Protein 6TEK (pdb70)

GO terms:
  GO:0005515 protein binding (F, IPI)

Structure (mmCIF, N/CA/C/O backbone):
data_6TEK
#
_entry.id   6TEK
#
_cell.length_a   52.070
_cell.length_b   111.700
_cell.length_c   52.200
_cell.angle_alpha   90.000
_cell.angle_beta   119.760
_cell.angle_gamma   90.000
#
_symmetry.space_group_name_H-M   'P 1 21 1'
#
loop_
_entity.id
_entity.type
_entity.pdbx_description
1 polymer 'Drug ABC transporter ATP-binding protein'
2 non-polymer 'FLAVIN-ADENINE DINUCLEOTIDE'
3 water water
#
loop_
_atom_site.group_PDB
_atom_site.id
_atom_site.type_symbol
_atom_site.label_atom_id
_atom_site.label_alt_id
_atom_site.label_comp_id
_atom_site.label_asym_id
_atom_site.label_entity_id
_atom_site.label_seq_id
_atom_site.pdbx_PDB_ins_code
_atom_site.Cartn_x
_atom_site.Cartn_y
_atom_site.Cartn_z
_atom_site.occupancy
_atom_site.B_iso_or_equiv
_atom_site.auth_seq_id
_atom_site.auth_comp_id
_atom_site.auth_asym_id
_atom_site.auth_atom_id
_atom_site.pdbx_PDB_model_num
ATOM 1 N N . ARG A 1 10 ? 3.590 35.979 9.968 1.00 32.18 16 ARG A N 1
ATOM 2 C CA . ARG A 1 10 ? 2.306 35.283 9.949 1.00 33.37 16 ARG A CA 1
ATOM 3 C C . ARG A 1 10 ? 2.482 33.824 9.547 1.00 30.59 16 ARG A C 1
ATOM 4 O O . ARG A 1 10 ? 3.147 33.521 8.558 1.00 33.92 16 ARG A O 1
ATOM 12 N N . ASP A 1 11 ? 1.881 32.919 10.311 1.00 23.50 17 ASP A N 1
ATOM 13 C CA . ASP A 1 11 ? 1.975 31.502 10.004 1.00 20.92 17 ASP A CA 1
ATOM 14 C C . ASP A 1 11 ? 0.770 31.049 9.182 1.00 19.71 17 ASP A C 1
ATOM 15 O O . ASP A 1 11 ? -0.242 31.743 9.072 1.00 21.90 17 ASP A O 1
ATOM 20 N N . HIS A 1 12 ? 0.895 29.863 8.595 1.00 16.36 18 HIS A N 1
ATOM 21 C CA . HIS A 1 12 ? -0.152 29.268 7.781 1.00 16.71 18 HIS A CA 1
ATOM 22 C C . HIS A 1 12 ? -0.357 27.826 8.214 1.00 15.78 18 HIS A C 1
ATOM 23 O O . HIS A 1 12 ? 0.596 27.140 8.590 1.00 16.82 18 HIS A O 1
ATOM 30 N N . GLN A 1 13 ? -1.604 27.373 8.174 1.00 17.83 19 GLN A N 1
ATOM 31 C CA . GLN A 1 13 ? -1.893 25.978 8.464 1.00 19.18 19 GLN A CA 1
ATOM 32 C C . GLN A 1 13 ? -1.562 25.124 7.247 1.00 20.28 19 GLN A C 1
ATOM 33 O O . GLN A 1 13 ? -1.967 25.442 6.124 1.00 24.61 19 GLN A O 1
ATOM 39 N N . ALA A 1 14 ? -0.812 24.050 7.471 1.00 16.70 20 ALA A N 1
ATOM 40 C CA . ALA A 1 14 ? -0.418 23.121 6.423 1.00 14.77 20 ALA A CA 1
ATOM 41 C C . ALA A 1 14 ? -0.945 21.736 6.763 1.00 13.74 20 ALA A C 1
ATOM 42 O O . ALA A 1 14 ? -0.904 21.322 7.924 1.00 16.11 20 ALA A O 1
ATOM 44 N N . THR A 1 15 ? -1.432 21.020 5.753 1.00 15.49 21 THR A N 1
ATOM 45 C CA . THR A 1 15 ? -1.935 19.662 5.923 1.00 12.66 21 THR A CA 1
ATOM 46 C C . THR A 1 15 ? -0.984 18.675 5.258 1.00 14.53 21 THR A C 1
ATOM 47 O O . THR A 1 15 ? -0.575 18.879 4.110 1.00 16.00 21 THR A O 1
ATOM 51 N N . VAL A 1 16 ? -0.646 17.601 5.975 1.00 15.19 22 VAL A N 1
ATOM 52 C CA . VAL A 1 16 ? 0.221 16.565 5.424 1.00 14.13 22 VAL A CA 1
ATOM 53 C C . VAL A 1 16 ? -0.563 15.731 4.421 1.00 15.09 22 VAL A C 1
ATOM 54 O O . VAL A 1 16 ? -1.660 15.244 4.718 1.00 17.24 22 VAL A O 1
ATOM 58 N N . VAL A 1 17 ? 0.000 15.555 3.227 1.00 13.77 23 VAL A N 1
ATOM 59 C CA . VAL A 1 17 ? -0.670 14.808 2.177 1.00 19.37 23 VAL A CA 1
ATOM 60 C C . VAL A 1 17 ? 0.013 13.478 1.868 1.00 20.68 23 VAL A C 1
ATOM 61 O O . VAL A 1 17 ? -0.651 12.558 1.376 1.00 23.76 23 VAL A O 1
ATOM 65 N N . ASP A 1 18 ? 1.308 13.342 2.144 1.00 18.50 24 ASP A N 1
ATOM 66 C CA . ASP A 1 18 ? 2.036 12.143 1.755 1.00 19.41 24 ASP A CA 1
ATOM 67 C C . ASP A 1 18 ? 3.345 12.087 2.527 1.00 14.01 24 ASP A C 1
ATOM 68 O O . ASP A 1 18 ? 3.868 13.117 2.961 1.00 12.72 24 ASP A O 1
ATOM 73 N N . LYS A 1 19 ? 3.865 10.873 2.694 1.00 13.88 25 LYS A N 1
ATOM 74 C CA . LYS A 1 19 ? 5.154 10.655 3.339 1.00 18.45 25 LYS A CA 1
ATOM 75 C C . LYS A 1 19 ? 5.910 9.578 2.579 1.00 17.01 25 LYS A C 1
ATOM 76 O O . LYS A 1 19 ? 5.357 8.511 2.297 1.00 15.89 25 LYS A O 1
ATOM 82 N N . GLU A 1 20 ? 7.173 9.853 2.261 1.00 19.25 26 GLU A N 1
ATOM 83 C CA . GLU A 1 20 ? 7.992 8.945 1.472 1.00 21.68 26 GLU A CA 1
ATOM 84 C C . GLU A 1 20 ? 9.337 8.748 2.154 1.00 18.54 26 GLU A C 1
ATOM 85 O O . GLU A 1 20 ? 9.942 9.707 2.638 1.00 18.39 26 GLU A O 1
ATOM 91 N N . TYR A 1 21 ? 9.793 7.496 2.207 1.00 14.97 27 TYR A N 1
ATOM 92 C CA . TYR A 1 21 ? 11.082 7.164 2.814 1.00 17.05 27 TYR A CA 1
ATOM 93 C C . TYR A 1 21 ? 12.139 7.201 1.719 1.00 15.41 27 TYR A C 1
ATOM 94 O O . TYR A 1 21 ? 12.362 6.226 1.005 1.00 19.45 27 TYR A O 1
ATOM 103 N N . ILE A 1 22 ? 12.796 8.355 1.587 1.00 16.84 28 ILE A N 1
ATOM 104 C CA . ILE A 1 22 ? 13.825 8.520 0.564 1.00 17.55 28 ILE A CA 1
ATOM 105 C C . ILE A 1 22 ? 15.029 7.635 0.866 1.00 18.82 28 ILE A C 1
ATOM 106 O O . ILE A 1 22 ? 15.612 7.022 -0.037 1.00 20.80 28 ILE A O 1
ATOM 111 N N . ALA A 1 23 ? 15.427 7.571 2.133 1.00 19.98 29 ALA A N 1
ATOM 112 C CA . ALA A 1 23 ? 16.454 6.666 2.634 1.00 19.22 29 ALA A CA 1
ATOM 113 C C . ALA A 1 23 ? 15.942 6.086 3.948 1.00 19.97 29 ALA A C 1
ATOM 114 O O . ALA A 1 23 ? 14.958 6.602 4.493 1.00 18.26 29 ALA A O 1
ATOM 116 N N . PRO A 1 24 ? 16.548 5.017 4.479 1.00 22.21 30 PRO A N 1
ATOM 117 C CA . PRO A 1 24 ? 16.008 4.409 5.710 1.00 22.79 30 PRO A CA 1
ATOM 118 C C . PRO A 1 24 ? 15.879 5.364 6.887 1.00 24.66 30 PRO A C 1
ATOM 119 O O . PRO A 1 24 ? 15.006 5.156 7.740 1.00 28.16 30 PRO A O 1
ATOM 123 N N . HIS A 1 25 ? 16.714 6.398 6.973 1.00 21.59 31 HIS A N 1
ATOM 124 C CA . HIS A 1 25 ? 16.595 7.399 8.028 1.00 18.90 31 HIS A CA 1
ATOM 125 C C . HIS A 1 25 ? 16.350 8.791 7.452 1.00 11.48 31 HIS A C 1
ATOM 126 O O . HIS A 1 25 ? 16.803 9.789 8.016 1.00 14.59 31 HIS A O 1
ATOM 133 N N . PHE A 1 26 ? 15.625 8.876 6.337 1.00 9.83 32 PHE A N 1
ATOM 134 C CA . PHE A 1 26 ? 15.474 10.142 5.617 1.00 10.96 32 PHE A CA 1
ATOM 135 C C . PHE A 1 26 ? 14.072 10.182 5.022 1.00 10.61 32 PHE A C 1
ATOM 136 O O . PHE A 1 26 ? 13.784 9.456 4.066 1.00 12.51 32 PHE A O 1
ATOM 144 N N . VAL A 1 27 ? 13.208 11.028 5.577 1.00 9.80 33 VAL A N 1
ATOM 145 C CA . VAL A 1 27 ? 11.781 11.021 5.273 1.00 13.85 33 VAL A CA 1
ATOM 146 C C . VAL A 1 27 ? 11.410 12.316 4.567 1.00 13.97 33 VAL A C 1
ATOM 147 O O . VAL A 1 27 ? 11.710 13.408 5.062 1.00 14.42 33 VAL A O 1
ATOM 151 N N . ARG A 1 28 ? 10.750 12.195 3.417 1.00 14.00 34 ARG A N 1
ATOM 152 C CA . ARG A 1 28 ? 10.178 13.341 2.722 1.00 14.19 34 ARG A CA 1
ATOM 153 C C . ARG A 1 28 ? 8.696 13.434 3.064 1.00 13.95 34 ARG A C 1
ATOM 154 O O . ARG A 1 28 ? 7.918 12.538 2.716 1.00 11.05 34 ARG A O 1
ATOM 162 N N . VAL A 1 29 ? 8.313 14.511 3.739 1.00 11.84 35 VAL A N 1
ATOM 163 C CA . VAL A 1 29 ? 6.927 14.761 4.121 1.00 11.64 35 VAL A CA 1
ATOM 164 C C . VAL A 1 29 ? 6.359 15.796 3.161 1.00 12.38 35 VAL A C 1
ATOM 165 O O . VAL A 1 29 ? 6.913 16.894 3.023 1.00 14.35 35 VAL A O 1
ATOM 169 N N . ARG A 1 30 ? 5.259 15.451 2.498 1.00 10.88 36 ARG A N 1
ATOM 170 C CA . ARG A 1 30 ? 4.614 16.333 1.534 1.00 12.01 36 ARG A CA 1
ATOM 171 C C . ARG A 1 30 ? 3.391 16.978 2.171 1.00 12.92 36 ARG A C 1
ATOM 172 O O . ARG A 1 30 ? 2.580 16.294 2.805 1.00 15.69 36 ARG A O 1
ATOM 180 N N . LEU A 1 31 ? 3.264 18.289 2.000 1.00 13.66 37 LEU A N 1
ATOM 181 C CA . LEU A 1 31 ? 2.183 19.055 2.597 1.00 11.40 37 LEU A CA 1
ATOM 182 C C . LEU A 1 31 ? 1.533 19.932 1.535 1.00 15.85 37 LEU A C 1
ATOM 183 O O . LEU A 1 31 ? 2.014 20.042 0.403 1.00 15.43 37 LEU A O 1
ATOM 188 N N . VAL A 1 32 ? 0.421 20.555 1.914 1.00 17.76 38 VAL A N 1
ATOM 189 C CA . VAL A 1 32 ? -0.264 21.529 1.077 1.00 18.31 38 VAL A CA 1
ATOM 190 C C . VAL A 1 32 ? -0.642 22.725 1.942 1.00 16.66 38 VAL A C 1
ATOM 191 O O . VAL A 1 32 ? -1.053 22.567 3.097 1.00 14.66 38 VAL A O 1
ATOM 195 N N . SER A 1 33 ? -0.471 23.923 1.391 1.00 17.20 39 SER A N 1
ATOM 196 C CA . SER A 1 33 ? -0.812 25.165 2.073 1.00 19.30 39 SER A CA 1
ATOM 197 C C . SER A 1 33 ? -0.953 26.266 1.031 1.00 20.36 39 SER A C 1
ATOM 198 O O . SER A 1 33 ? 0.036 26.922 0.681 1.00 20.66 39 SER A O 1
ATOM 201 N N . PRO A 1 34 ? -2.161 26.485 0.507 1.00 21.26 40 PRO A N 1
ATOM 202 C CA . PRO A 1 34 ? -2.316 27.431 -0.611 1.00 24.95 40 PRO A CA 1
ATOM 203 C C . PRO A 1 34 ? -1.913 28.855 -0.279 1.00 28.23 40 PRO A C 1
ATOM 204 O O . PRO A 1 34 ? -1.455 29.578 -1.172 1.00 35.24 40 PRO A O 1
ATOM 208 N N . THR A 1 35 ? -2.065 29.288 0.972 1.00 24.03 41 THR A N 1
ATOM 209 C CA . THR A 1 35 ? -1.743 30.665 1.325 1.00 26.88 41 THR A CA 1
ATOM 210 C C . THR A 1 35 ? -0.261 30.883 1.608 1.00 25.01 41 THR A C 1
ATOM 211 O O . THR A 1 35 ? 0.165 32.038 1.710 1.00 24.26 41 THR A O 1
ATOM 215 N N . LEU A 1 36 ? 0.531 29.813 1.725 1.00 25.17 42 LEU A N 1
ATOM 216 C CA . LEU A 1 36 ? 1.939 29.972 2.084 1.00 23.97 42 LEU A CA 1
ATOM 217 C C . LEU A 1 36 ? 2.720 30.689 0.989 1.00 26.57 42 LEU A C 1
ATOM 218 O O . LEU A 1 36 ? 3.536 31.571 1.279 1.00 25.28 42 LEU A O 1
ATOM 223 N N . PHE A 1 37 ? 2.487 30.329 -0.274 1.00 29.04 43 PHE A N 1
ATOM 224 C CA . PHE A 1 37 ? 3.220 30.910 -1.393 1.00 37.12 43 PHE A CA 1
ATOM 225 C C . PHE A 1 37 ? 2.564 32.174 -1.937 1.00 39.25 43 PHE A C 1
ATOM 226 O O . PHE A 1 37 ? 2.730 32.496 -3.122 1.00 41.02 43 PHE A O 1
ATOM 234 N N . ASP A 1 38 ? 1.816 32.900 -1.102 1.00 40.63 44 ASP A N 1
ATOM 235 C CA . ASP A 1 38 ? 1.322 34.213 -1.500 1.00 43.21 44 ASP A CA 1
ATOM 236 C C . ASP A 1 38 ? 2.432 35.255 -1.451 1.00 43.54 44 ASP A C 1
ATOM 237 O O . ASP A 1 38 ? 2.504 36.132 -2.320 1.00 46.93 44 ASP A O 1
ATOM 242 N N . GLU A 1 39 ? 3.303 35.173 -0.445 1.00 40.81 45 GLU A N 1
ATOM 243 C CA . GLU A 1 39 ? 4.404 36.113 -0.277 1.00 42.88 45 GLU A CA 1
ATOM 244 C C . GLU A 1 39 ? 5.762 35.424 -0.243 1.00 42.02 45 GLU A C 1
ATOM 245 O O . GLU A 1 39 ? 6.770 36.079 0.046 1.00 43.58 45 GLU A O 1
ATOM 251 N N . VAL A 1 40 ? 5.818 34.126 -0.526 1.00 39.42 46 VAL A N 1
ATOM 252 C CA . VAL A 1 40 ? 7.044 33.343 -0.421 1.00 37.07 46 VAL A CA 1
ATOM 253 C C . VAL A 1 40 ? 7.458 32.904 -1.817 1.00 37.20 46 VAL A C 1
ATOM 254 O O . VAL A 1 40 ? 6.677 32.264 -2.532 1.00 35.73 46 VAL A O 1
ATOM 258 N N . ILE A 1 41 ? 8.687 33.242 -2.200 1.00 37.56 47 ILE A N 1
ATOM 259 C CA . ILE A 1 41 ? 9.299 32.766 -3.434 1.00 36.66 47 ILE A CA 1
ATOM 260 C C . ILE A 1 41 ? 10.396 31.780 -3.058 1.00 31.80 47 ILE A C 1
ATOM 261 O O . ILE A 1 41 ? 11.250 32.084 -2.217 1.00 32.63 47 ILE A O 1
ATOM 266 N N . VAL A 1 42 ? 10.369 30.604 -3.675 1.00 29.08 48 VAL A N 1
ATOM 267 C CA . VAL A 1 42 ? 11.291 29.532 -3.317 1.00 28.76 48 VAL A CA 1
ATOM 268 C C . VAL A 1 42 ? 12.613 29.732 -4.047 1.00 27.38 48 VAL A C 1
ATOM 269 O O . VAL A 1 42 ? 12.646 29.882 -5.274 1.00 30.47 48 VAL A O 1
ATOM 273 N N . GLU A 1 43 ? 13.706 29.736 -3.288 1.00 22.75 49 GLU A N 1
ATOM 274 C CA . GLU A 1 43 ? 15.057 29.811 -3.830 1.00 24.48 49 GLU A CA 1
ATOM 275 C C . GLU A 1 43 ? 15.855 28.617 -3.319 1.00 21.44 49 GLU A C 1
ATOM 276 O O . GLU A 1 43 ? 15.381 27.899 -2.430 1.00 14.99 49 GLU A O 1
ATOM 282 N N . PRO A 1 44 ? 17.049 28.352 -3.851 1.00 21.61 50 PRO A N 1
ATOM 283 C CA . PRO A 1 44 ? 17.909 27.348 -3.218 1.00 20.57 50 PRO A CA 1
ATOM 284 C C . PRO A 1 44 ? 18.170 27.709 -1.762 1.00 17.06 50 PRO A C 1
ATOM 285 O O . PRO A 1 44 ? 18.414 28.870 -1.426 1.00 20.06 50 PRO A O 1
ATOM 289 N N . THR A 1 45 ? 18.093 26.694 -0.899 1.00 13.74 51 THR A N 1
ATOM 290 C CA . THR A 1 45 ? 18.255 26.748 0.555 1.00 12.49 51 THR A CA 1
ATOM 291 C C . THR A 1 45 ? 17.100 27.438 1.280 1.00 13.56 51 THR A C 1
ATOM 292 O O . THR A 1 45 ? 17.191 27.623 2.498 1.00 16.17 51 THR A O 1
ATOM 296 N N . SER A 1 46 ? 16.027 27.825 0.589 1.00 12.80 52 SER A N 1
ATOM 297 C CA . SER A 1 46 ? 14.877 28.403 1.277 1.00 15.13 52 SER A CA 1
ATOM 298 C C . SER A 1 46 ? 14.325 27.417 2.300 1.00 13.27 52 SER A C 1
ATOM 299 O O . SER A 1 46 ? 14.253 26.212 2.048 1.00 11.85 52 SER A O 1
ATOM 302 N N . TRP A 1 47 ? 13.944 27.933 3.467 1.00 15.24 53 TRP A N 1
ATOM 303 C CA . TRP A 1 47 ? 13.509 27.077 4.558 1.00 15.81 53 TRP A CA 1
ATOM 304 C C . TRP A 1 47 ? 12.305 27.697 5.253 1.00 16.01 53 TRP A C 1
ATOM 305 O O . TRP A 1 47 ? 11.974 28.870 5.058 1.00 18.13 53 TRP A O 1
ATOM 316 N N . LEU A 1 48 ? 11.646 26.880 6.072 1.00 13.38 54 LEU A N 1
ATOM 317 C CA . LEU A 1 48 ? 10.426 27.259 6.766 1.00 15.02 54 LEU A CA 1
ATOM 318 C C . LEU A 1 48 ? 10.537 26.901 8.241 1.00 16.23 54 LEU A C 1
ATOM 319 O O . LEU A 1 48 ? 11.288 25.999 8.623 1.00 15.84 54 LEU A O 1
ATOM 324 N N . ARG A 1 49 ? 9.768 27.610 9.063 1.00 15.45 55 ARG A N 1
ATOM 325 C CA . ARG A 1 49 ? 9.660 27.333 10.490 1.00 13.33 55 ARG A CA 1
ATOM 326 C C . ARG A 1 49 ? 8.391 26.526 10.735 1.00 13.95 55 ARG A C 1
ATOM 327 O O . ARG A 1 49 ? 7.298 26.958 10.359 1.00 13.35 55 ARG A O 1
ATOM 335 N N . PHE A 1 50 ? 8.539 25.357 11.353 1.00 13.26 56 PHE A N 1
ATOM 336 C CA . PHE A 1 50 ? 7.425 24.495 11.718 1.00 13.09 56 PHE A CA 1
ATOM 337 C C . PHE A 1 50 ? 7.251 24.491 13.231 1.00 13.88 56 PHE A C 1
ATOM 338 O O . PHE A 1 50 ? 8.229 24.545 13.979 1.00 14.41 56 PHE A O 1
ATOM 346 N N . TRP A 1 51 ? 5.999 24.411 13.679 1.00 13.13 57 TRP A N 1
ATOM 347 C CA . TRP A 1 51 ? 5.675 24.286 15.102 1.00 13.86 57 TRP A CA 1
ATOM 348 C C . TRP A 1 51 ? 5.237 22.845 15.348 1.00 13.13 57 TRP A C 1
ATOM 349 O O . TRP A 1 51 ? 4.055 22.510 15.252 1.00 12.78 57 TRP A O 1
ATOM 360 N N . PHE A 1 52 ? 6.202 21.997 15.688 1.00 13.77 58 PHE A N 1
ATOM 361 C CA . PHE A 1 52 ? 5.946 20.576 15.859 1.00 14.39 58 PHE A CA 1
ATOM 362 C C . PHE A 1 52 ? 5.282 20.295 17.205 1.00 16.10 58 PHE A C 1
ATOM 363 O O . PHE A 1 52 ? 5.544 20.985 18.195 1.00 18.37 58 PHE A O 1
ATOM 371 N N . PRO A 1 53 ? 4.420 19.287 17.262 1.00 15.87 59 PRO A N 1
ATOM 372 C CA . PRO A 1 53 ? 3.716 18.983 18.507 1.00 18.04 59 PRO A CA 1
ATOM 373 C C . PRO A 1 53 ? 4.602 18.209 19.469 1.00 17.97 59 PRO A C 1
ATOM 374 O O . PRO A 1 53 ? 5.598 17.592 19.087 1.00 20.35 59 PRO A O 1
ATOM 378 N N . ASP A 1 54 ? 4.224 18.263 20.736 1.00 15.79 60 ASP A N 1
ATOM 379 C CA . ASP A 1 54 ? 4.908 17.491 21.765 1.00 18.29 60 ASP A CA 1
ATOM 380 C C . ASP A 1 54 ? 4.603 16.012 21.562 1.00 20.65 60 ASP A C 1
ATOM 381 O O . ASP A 1 54 ? 3.428 15.625 21.591 1.00 21.19 60 ASP A O 1
ATOM 386 N N . PRO A 1 55 ? 5.607 15.160 21.335 1.00 21.74 61 PRO A N 1
ATOM 387 C CA . PRO A 1 55 ? 5.321 13.721 21.215 1.00 23.09 61 PRO A CA 1
ATOM 388 C C . PRO A 1 55 ? 4.695 13.134 22.464 1.00 25.48 61 PRO A C 1
ATOM 389 O O . PRO A 1 55 ? 3.961 12.142 22.374 1.00 27.42 61 PRO A O 1
ATOM 393 N N . ASP A 1 56 ? 4.957 13.721 23.631 1.00 24.71 62 ASP A N 1
ATOM 394 C CA . ASP A 1 56 ? 4.386 13.240 24.881 1.00 27.91 62 ASP A CA 1
ATOM 395 C C . ASP A 1 56 ? 2.951 13.702 25.101 1.00 28.82 62 ASP A C 1
ATOM 396 O O . ASP A 1 56 ? 2.353 13.335 26.118 1.00 32.48 62 ASP A O 1
ATOM 401 N N . GLY A 1 57 ? 2.390 14.500 24.195 1.00 25.27 63 GLY A N 1
ATOM 402 C CA . GLY A 1 57 ? 0.966 14.769 24.188 1.00 24.22 63 GLY A CA 1
ATOM 403 C C . GLY A 1 57 ? 0.504 16.055 24.838 1.00 26.75 63 GLY A C 1
ATOM 404 O O . GLY A 1 57 ? -0.706 16.224 25.031 1.00 30.44 63 GLY A O 1
ATOM 405 N N . SER A 1 58 ? 1.411 16.968 25.175 1.00 26.94 64 SER A N 1
ATOM 406 C CA . SER A 1 58 ? 1.023 18.226 25.791 1.00 29.94 64 SER A CA 1
ATOM 407 C C . SER A 1 58 ? 0.728 19.273 24.718 1.00 27.86 64 SER A C 1
ATOM 408 O O . SER A 1 58 ? 0.852 19.026 23.516 1.00 25.06 64 SER A O 1
ATOM 411 N N . ASP A 1 59 ? 0.333 20.467 25.165 1.00 27.40 65 ASP A N 1
ATOM 412 C CA . ASP A 1 59 ? 0.063 21.580 24.266 1.00 25.08 65 ASP A CA 1
ATOM 413 C C . ASP A 1 59 ? 1.315 22.359 23.887 1.00 23.57 65 ASP A C 1
ATOM 414 O O . ASP A 1 59 ? 1.236 23.240 23.023 1.00 20.69 65 ASP A O 1
ATOM 419 N N . THR A 1 60 ? 2.454 22.070 24.511 1.00 22.65 66 THR A N 1
ATOM 420 C CA . THR A 1 60 ? 3.694 22.743 24.153 1.00 20.98 66 THR A CA 1
ATOM 421 C C . THR A 1 60 ? 4.096 22.384 22.729 1.00 19.48 66 THR A C 1
ATOM 422 O O . THR A 1 60 ? 3.999 21.226 22.311 1.00 20.44 66 THR A O 1
ATOM 426 N N . GLU A 1 61 ? 4.538 23.387 21.978 1.00 20.19 67 GLU A N 1
ATOM 427 C CA . GLU A 1 61 ? 5.004 23.199 20.615 1.00 19.45 67 GLU A CA 1
ATOM 428 C C . GLU A 1 61 ? 6.476 23.577 20.523 1.00 18.27 67 GLU A C 1
ATOM 429 O O . GLU A 1 61 ? 6.993 24.347 21.337 1.00 20.42 67 GLU A O 1
ATOM 435 N N . PHE A 1 62 ? 7.148 23.021 19.517 1.00 17.97 68 PHE A N 1
ATOM 436 C CA . PHE A 1 62 ? 8.596 23.141 19.373 1.00 16.19 68 PHE A CA 1
ATOM 437 C C . PHE A 1 62 ? 8.919 23.596 17.956 1.00 14.59 68 PHE A C 1
ATOM 438 O O . PHE A 1 62 ? 8.673 22.864 16.991 1.00 12.92 68 PHE A O 1
ATOM 446 N N . GLN A 1 63 ? 9.477 24.796 17.834 1.00 14.19 69 GLN A N 1
ATOM 447 C CA . GLN A 1 63 ? 9.783 25.370 16.532 1.00 16.22 69 GLN A CA 1
ATOM 448 C C . GLN A 1 63 ? 11.112 24.835 16.005 1.00 12.70 69 GLN A C 1
ATOM 449 O O . GLN A 1 63 ? 12.135 24.900 16.696 1.00 15.39 69 GLN A O 1
ATOM 455 N N . ARG A 1 64 ? 11.093 24.309 14.779 1.00 15.80 70 ARG A N 1
ATOM 456 C CA . ARG A 1 64 ? 12.284 23.795 14.114 1.00 17.46 70 ARG A CA 1
ATOM 457 C C . ARG A 1 64 ? 12.273 24.237 12.656 1.00 16.80 70 ARG A C 1
ATOM 458 O O . ARG A 1 64 ? 11.212 24.477 12.075 1.00 16.83 70 ARG A O 1
ATOM 466 N N . ALA A 1 65 ? 13.462 24.329 12.065 1.00 14.49 71 ALA A N 1
ATOM 467 C CA . ALA A 1 65 ? 13.624 24.780 10.688 1.00 13.51 71 ALA A CA 1
ATOM 468 C C . ALA A 1 65 ? 13.871 23.599 9.757 1.00 15.59 71 ALA A C 1
ATOM 469 O O . ALA A 1 65 ? 14.623 22.678 10.090 1.00 14.59 71 ALA A O 1
ATOM 471 N N . TYR A 1 66 ? 13.237 23.633 8.583 1.00 12.54 72 TYR A N 1
ATOM 472 C CA . TYR A 1 66 ? 13.422 22.594 7.577 1.00 11.66 72 TYR A CA 1
ATOM 473 C C . TYR A 1 66 ? 13.413 23.204 6.183 1.00 13.78 72 TYR A C 1
ATOM 474 O O . TYR A 1 66 ? 12.684 24.164 5.915 1.00 11.81 72 TYR A O 1
ATOM 483 N N . THR A 1 67 ? 14.235 22.638 5.301 1.00 15.09 73 THR A N 1
ATOM 484 C CA . THR A 1 67 ? 14.427 23.179 3.962 1.00 11.92 73 THR A CA 1
ATOM 485 C C . THR A 1 67 ? 13.317 22.718 3.026 1.00 8.53 73 THR A C 1
ATOM 486 O O . THR A 1 67 ? 12.862 21.574 3.096 1.00 12.49 73 THR A O 1
ATOM 490 N N . ILE A 1 68 ? 12.887 23.619 2.143 1.00 10.40 74 ILE A N 1
ATOM 491 C CA . ILE A 1 68 ? 11.911 23.271 1.114 1.00 12.88 74 ILE A CA 1
ATOM 492 C C . ILE A 1 68 ? 12.600 22.442 0.035 1.00 14.30 74 ILE A C 1
ATOM 493 O O . ILE A 1 68 ? 13.553 22.902 -0.606 1.00 14.55 74 ILE A O 1
ATOM 498 N N . THR A 1 69 ? 12.118 21.217 -0.179 1.00 16.86 75 THR A N 1
ATOM 499 C CA . THR A 1 69 ? 12.654 20.352 -1.226 1.00 20.29 75 THR A CA 1
ATOM 500 C C . THR A 1 69 ? 11.755 20.257 -2.451 1.00 25.51 75 THR A C 1
ATOM 501 O O . THR A 1 69 ? 12.260 20.059 -3.560 1.00 31.16 75 THR A O 1
ATOM 505 N N . GLU A 1 70 ? 10.441 20.371 -2.275 1.00 26.92 76 GLU A N 1
ATOM 506 C CA . GLU A 1 70 ? 9.497 20.461 -3.378 1.00 26.05 76 GLU A CA 1
ATOM 507 C C . GLU A 1 70 ? 8.600 21.665 -3.140 1.00 21.94 76 GLU A C 1
ATOM 508 O O . GLU A 1 70 ? 8.352 22.050 -1.995 1.00 19.61 76 GLU A O 1
ATOM 514 N N . SER A 1 71 ? 8.124 22.266 -4.227 1.00 21.39 77 SER A N 1
ATOM 515 C CA . SER A 1 71 ? 7.211 23.392 -4.102 1.00 24.40 77 SER A CA 1
ATOM 516 C C . SER A 1 71 ? 6.441 23.561 -5.402 1.00 26.38 77 SER A C 1
ATOM 517 O O . SER A 1 71 ? 7.009 23.436 -6.490 1.00 28.33 77 SER A O 1
ATOM 520 N N . ASP A 1 72 ? 5.144 23.836 -5.272 1.00 22.52 78 ASP A N 1
ATOM 521 C CA . ASP A 1 72 ? 4.287 24.177 -6.404 1.00 22.90 78 ASP A CA 1
ATOM 522 C C . ASP A 1 72 ? 3.439 25.363 -5.961 1.00 24.97 78 ASP A C 1
ATOM 523 O O . ASP A 1 72 ? 2.432 25.186 -5.256 1.00 26.73 78 ASP A O 1
ATOM 528 N N . PRO A 1 73 ? 3.826 26.586 -6.331 1.00 29.14 79 PRO A N 1
ATOM 529 C CA . PRO A 1 73 ? 3.067 27.761 -5.873 1.00 32.45 79 PRO A CA 1
ATOM 530 C C . PRO A 1 73 ? 1.648 27.812 -6.407 1.00 36.61 79 PRO A C 1
ATOM 531 O O . PRO A 1 73 ? 0.776 28.411 -5.766 1.00 38.13 79 PRO A O 1
ATOM 535 N N . GLU A 1 74 ? 1.389 27.201 -7.565 1.00 38.79 80 GLU A N 1
ATOM 536 C CA . GLU A 1 74 ? 0.041 27.217 -8.120 1.00 40.54 80 GLU A CA 1
ATOM 537 C C . GLU A 1 74 ? -0.932 26.422 -7.259 1.00 38.43 80 GLU A C 1
ATOM 538 O O . GLU A 1 74 ? -2.102 26.800 -7.138 1.00 39.31 80 GLU A O 1
ATOM 544 N N . THR A 1 75 ? -0.471 25.331 -6.646 1.00 36.51 81 THR A N 1
ATOM 545 C CA . THR A 1 75 ? -1.325 24.492 -5.819 1.00 34.45 81 THR A CA 1
ATOM 546 C C . THR A 1 75 ? -1.037 24.611 -4.330 1.00 31.63 81 THR A C 1
ATOM 547 O O . THR A 1 75 ? -1.861 24.167 -3.522 1.00 32.18 81 THR A O 1
ATOM 551 N N . GLY A 1 76 ? 0.095 25.196 -3.944 1.00 28.25 82 GLY A N 1
ATOM 552 C CA . GLY A 1 76 ? 0.466 25.276 -2.550 1.00 27.77 82 GLY A CA 1
ATOM 553 C C . GLY A 1 76 ? 1.095 24.023 -1.986 1.00 23.06 82 GLY A C 1
ATOM 554 O O . GLY A 1 76 ? 1.379 23.980 -0.782 1.00 22.05 82 GLY A O 1
ATOM 555 N N . ARG A 1 77 ? 1.320 23.003 -2.809 1.00 23.02 83 ARG A N 1
ATOM 556 C CA . ARG A 1 77 ? 1.945 21.775 -2.343 1.00 19.20 83 ARG A CA 1
ATOM 557 C C . ARG A 1 77 ? 3.448 21.969 -2.201 1.00 16.65 83 ARG A C 1
ATOM 558 O O . ARG A 1 77 ? 4.081 22.648 -3.014 1.00 14.91 83 ARG A O 1
ATOM 566 N N . PHE A 1 78 ? 4.015 21.376 -1.154 1.00 13.76 84 PHE A N 1
ATOM 567 C CA . PHE A 1 78 ? 5.445 21.484 -0.902 1.00 15.63 84 PHE A CA 1
ATOM 568 C C . PHE A 1 78 ? 5.881 20.292 -0.061 1.00 15.71 84 PHE A C 1
ATOM 569 O O . PHE A 1 78 ? 5.056 19.553 0.483 1.00 18.33 84 PHE A O 1
ATOM 577 N N . ALA A 1 79 ? 7.198 20.106 0.024 1.00 12.03 85 ALA A N 1
ATOM 578 C CA . ALA A 1 79 ? 7.773 18.993 0.764 1.00 13.03 85 ALA A CA 1
ATOM 579 C C . ALA A 1 79 ? 9.032 19.440 1.493 1.00 12.82 85 ALA A C 1
ATOM 580 O O . ALA A 1 79 ? 9.720 20.372 1.069 1.00 13.69 85 ALA A O 1
ATOM 582 N N . VAL A 1 80 ? 9.318 18.756 2.600 1.00 11.93 86 VAL A N 1
ATOM 583 C CA . VAL A 1 80 ? 10.569 18.890 3.336 1.00 14.38 86 VAL A CA 1
ATOM 584 C C . VAL A 1 80 ? 11.142 17.495 3.543 1.00 14.77 86 VAL A C 1
ATOM 585 O O . VAL A 1 80 ? 10.405 16.507 3.612 1.00 12.46 86 VAL A O 1
ATOM 589 N N . ASP A 1 81 ? 12.468 17.414 3.630 1.00 16.48 87 ASP A N 1
ATOM 590 C CA . ASP A 1 81 ? 13.168 16.164 3.902 1.00 19.33 87 ASP A CA 1
ATOM 591 C C . ASP A 1 81 ? 13.737 16.217 5.312 1.00 16.85 87 ASP A C 1
ATOM 592 O O . ASP A 1 81 ? 14.423 17.179 5.673 1.00 12.24 87 ASP A O 1
ATOM 597 N N . MET A 1 82 ? 13.455 15.187 6.105 1.00 15.24 88 MET A N 1
ATOM 598 C CA . MET A 1 82 ? 13.738 15.222 7.533 1.00 14.10 88 MET A CA 1
ATOM 599 C C . MET A 1 82 ? 14.609 14.042 7.930 1.00 12.75 88 MET A C 1
ATOM 600 O O . MET A 1 82 ? 14.327 12.897 7.558 1.00 13.19 88 MET A O 1
ATOM 605 N N . VAL A 1 83 ? 15.656 14.324 8.697 1.00 12.38 89 VAL A N 1
ATOM 606 C CA . VAL A 1 83 ? 16.576 13.290 9.154 1.00 11.72 89 VAL A CA 1
ATOM 607 C C . VAL A 1 83 ? 16.019 12.646 10.415 1.00 10.40 89 VAL A C 1
ATOM 608 O O . VAL A 1 83 ? 15.679 13.336 11.383 1.00 15.00 89 VAL A O 1
ATOM 612 N N . LEU A 1 84 ? 15.927 11.319 10.410 1.00 13.28 90 LEU A N 1
ATOM 613 C CA . LEU A 1 84 ? 15.597 10.564 11.618 1.00 16.81 90 LEU A CA 1
ATOM 614 C C . LEU A 1 84 ? 16.890 10.351 12.391 1.00 17.25 90 LEU A C 1
ATOM 615 O O . LEU A 1 84 ? 17.589 9.353 12.216 1.00 17.08 90 LEU A O 1
ATOM 620 N N . HIS A 1 85 ? 17.215 11.306 13.257 1.00 19.99 91 HIS A N 1
ATOM 621 C CA . HIS A 1 85 ? 18.489 11.302 13.956 1.00 23.03 91 HIS A CA 1
ATOM 622 C C . HIS A 1 85 ? 18.370 10.626 15.320 1.00 23.51 91 HIS A C 1
ATOM 623 O O . HIS A 1 85 ? 17.277 10.341 15.817 1.00 18.52 91 HIS A O 1
ATOM 630 N N . GLU A 1 86 ? 19.528 10.377 15.928 1.00 26.46 92 GLU A N 1
ATOM 631 C CA . GLU A 1 86 ? 19.624 9.689 17.212 1.00 31.07 92 GLU A CA 1
ATOM 632 C C . GLU A 1 86 ? 20.562 10.485 18.109 1.00 26.12 92 GLU A C 1
ATOM 633 O O . GLU A 1 86 ? 21.734 10.700 17.736 1.00 25.30 92 GLU A O 1
ATOM 639 N N . PRO A 1 87 ? 20.112 10.949 19.288 1.00 21.81 93 PRO A N 1
ATOM 640 C CA . PRO A 1 87 ? 18.758 10.806 19.837 1.00 19.85 93 PRO A CA 1
ATOM 641 C C . PRO A 1 87 ? 17.711 11.581 19.043 1.00 22.12 93 PRO A C 1
ATOM 642 O O . PRO A 1 87 ? 18.056 12.460 18.252 1.00 23.18 93 PRO A O 1
ATOM 646 N N . ALA A 1 88 ? 16.442 11.251 19.253 1.00 21.43 94 ALA A N 1
ATOM 647 C CA . ALA A 1 88 ? 15.378 11.890 18.499 1.00 17.44 94 ALA A CA 1
ATOM 648 C C . ALA A 1 88 ? 14.952 13.197 19.169 1.00 15.97 94 ALA A C 1
ATOM 649 O O . ALA A 1 88 ? 15.306 13.493 20.314 1.00 18.20 94 ALA A O 1
ATOM 651 N N . GLY A 1 89 ? 14.189 13.991 18.423 1.00 15.80 95 GLY A N 1
ATOM 652 C CA . GLY A 1 89 ? 13.617 15.217 18.926 1.00 11.38 95 GLY A CA 1
ATOM 653 C C . GLY A 1 89 ? 12.158 15.299 18.523 1.00 10.88 95 GLY A C 1
ATOM 654 O O . GLY A 1 89 ? 11.639 14.404 17.850 1.00 13.74 95 GLY A O 1
ATOM 655 N N . PRO A 1 90 ? 11.465 16.368 18.928 1.00 16.17 96 PRO A N 1
ATOM 656 C CA . PRO A 1 90 ? 10.054 16.508 18.524 1.00 16.82 96 PRO A CA 1
ATOM 657 C C . PRO A 1 90 ? 9.843 16.454 17.021 1.00 16.19 96 PRO A C 1
ATOM 658 O O . PRO A 1 90 ? 8.854 15.872 16.559 1.00 15.66 96 PRO A O 1
ATOM 662 N N . ALA A 1 91 ? 10.753 17.039 16.239 1.00 17.13 97 ALA A N 1
ATOM 663 C CA . ALA A 1 91 ? 10.550 17.112 14.795 1.00 13.58 97 ALA A CA 1
ATOM 664 C C . ALA A 1 91 ? 10.792 15.762 14.129 1.00 15.43 97 ALA A C 1
ATOM 665 O O . ALA A 1 91 ? 9.997 15.324 13.288 1.00 14.91 97 ALA A O 1
ATOM 667 N N . SER A 1 92 ? 11.889 15.088 14.486 1.00 16.56 98 SER A N 1
ATOM 668 C CA . SER A 1 92 ? 12.173 13.789 13.886 1.00 16.69 98 SER A CA 1
ATOM 669 C C . SER A 1 92 ? 11.188 12.727 14.358 1.00 16.68 98 SER A C 1
ATOM 670 O O . SER A 1 92 ? 10.859 11.810 13.599 1.00 13.91 98 SER A O 1
ATOM 673 N N . THR A 1 93 ? 10.719 12.821 15.604 1.00 19.32 99 THR A N 1
ATOM 674 C CA . THR A 1 93 ? 9.630 11.953 16.040 1.00 18.05 99 THR A CA 1
ATOM 675 C C . THR A 1 93 ? 8.385 12.187 15.194 1.00 13.85 99 THR A C 1
ATOM 676 O O . THR A 1 93 ? 7.718 11.231 14.778 1.00 12.67 99 THR A O 1
ATOM 680 N N . TRP A 1 94 ? 8.072 13.457 14.916 1.00 10.52 100 TRP A N 1
ATOM 681 C CA . TRP A 1 94 ? 6.965 13.802 14.030 1.00 11.37 100 TRP A CA 1
ATOM 682 C C . TRP A 1 94 ? 7.142 13.163 12.658 1.00 13.07 100 TRP A C 1
ATOM 683 O O . TRP A 1 94 ? 6.220 12.531 12.130 1.00 13.33 100 TRP A O 1
ATOM 694 N N . ALA A 1 95 ? 8.333 13.311 12.069 1.00 13.93 101 ALA A N 1
ATOM 695 C CA . ALA A 1 95 ? 8.618 12.679 10.784 1.00 12.86 101 ALA A CA 1
ATOM 696 C C . ALA A 1 95 ? 8.366 11.178 10.839 1.00 13.98 101 ALA A C 1
ATOM 697 O O . ALA A 1 95 ? 7.823 10.594 9.895 1.00 14.09 101 ALA A O 1
ATOM 699 N N . ARG A 1 96 ? 8.739 10.538 11.948 1.00 15.11 102 ARG A N 1
ATOM 700 C CA . ARG A 1 96 ? 8.565 9.094 12.058 1.00 15.86 102 ARG A CA 1
ATOM 701 C C . ARG A 1 96 ? 7.093 8.714 12.193 1.00 19.04 102 ARG A C 1
ATOM 702 O O . ARG A 1 96 ? 6.657 7.698 11.642 1.00 20.81 102 ARG A O 1
ATOM 710 N N . THR A 1 97 ? 6.307 9.521 12.907 1.00 19.15 103 THR A N 1
ATOM 711 C CA . THR A 1 97 ? 4.970 9.109 13.316 1.00 18.63 103 THR A CA 1
ATOM 712 C C . THR A 1 97 ? 3.828 9.830 12.609 1.00 20.01 103 THR A C 1
ATOM 713 O O . THR A 1 97 ? 2.681 9.389 12.736 1.00 18.59 103 THR A O 1
ATOM 717 N N . VAL A 1 98 ? 4.089 10.916 11.879 1.00 18.57 104 VAL A N 1
ATOM 718 C CA . VAL A 1 98 ? 2.987 11.686 11.313 1.00 17.14 104 VAL A CA 1
ATOM 719 C C . VAL A 1 98 ? 2.315 10.889 10.201 1.00 18.90 104 VAL A C 1
ATOM 720 O O . VAL A 1 98 ? 2.961 10.122 9.471 1.00 18.02 104 VAL A O 1
ATOM 724 N N . GLU A 1 99 ? 1.002 11.044 10.092 1.00 20.38 105 GLU A N 1
ATOM 725 C CA . GLU A 1 99 ? 0.213 10.426 9.046 1.00 20.94 105 GLU A CA 1
ATOM 726 C C . GLU A 1 99 ? -0.421 11.505 8.181 1.00 17.49 105 GLU A C 1
ATOM 727 O O . GLU A 1 99 ? -0.636 12.630 8.647 1.00 15.41 105 GLU A O 1
ATOM 733 N N . PRO A 1 100 ? -0.707 11.206 6.915 1.00 19.32 106 PRO A N 1
ATOM 734 C CA . PRO A 1 100 ? -1.455 12.157 6.088 1.00 21.46 106 PRO A CA 1
ATOM 735 C C . PRO A 1 100 ? -2.759 12.551 6.768 1.00 18.50 106 PRO A C 1
ATOM 736 O O . PRO A 1 100 ? -3.416 11.734 7.416 1.00 20.02 106 PRO A O 1
ATOM 740 N N . GLY A 1 101 ? -3.118 13.826 6.635 1.00 16.31 107 GLY A N 1
ATOM 741 C CA . GLY A 1 101 ? -4.257 14.394 7.318 1.00 18.13 107 GLY A CA 1
ATOM 742 C C . GLY A 1 101 ? -3.905 15.209 8.546 1.00 19.10 107 GLY A C 1
ATOM 743 O O . GLY A 1 101 ? -4.729 16.016 8.993 1.00 19.16 107 GLY A O 1
ATOM 744 N N . ALA A 1 102 ? -2.709 15.022 9.100 1.00 17.81 108 ALA A N 1
ATOM 745 C CA . ALA A 1 102 ? -2.265 15.849 10.212 1.00 17.90 108 ALA A CA 1
ATOM 746 C C . ALA A 1 102 ? -2.011 17.276 9.738 1.00 16.57 108 ALA A C 1
ATOM 747 O O . ALA A 1 102 ? -1.724 17.520 8.563 1.00 17.93 108 ALA A O 1
ATOM 749 N N . THR A 1 103 ? -2.137 18.227 10.660 1.00 15.72 109 THR A N 1
ATOM 750 C CA . THR A 1 103 ? -1.936 19.633 10.349 1.00 15.25 109 THR A CA 1
ATOM 751 C C . THR A 1 103 ? -0.819 20.201 11.214 1.00 15.10 109 THR A C 1
ATOM 752 O O . THR A 1 103 ? -0.503 19.677 12.286 1.00 17.71 109 THR A O 1
ATOM 756 N N . ILE A 1 104 ? -0.221 21.286 10.729 1.00 13.99 110 ILE A N 1
ATOM 757 C CA . ILE A 1 104 ? 0.899 21.918 11.416 1.00 10.35 110 ILE A CA 1
ATOM 758 C C . ILE A 1 104 ? 1.027 23.345 10.904 1.00 10.62 110 ILE A C 1
ATOM 759 O O . ILE A 1 104 ? 0.780 23.622 9.726 1.00 12.78 110 ILE A O 1
ATOM 764 N N . ALA A 1 105 ? 1.399 24.252 11.803 1.00 12.05 111 ALA A N 1
ATOM 765 C CA . ALA A 1 105 ? 1.595 25.652 11.457 1.00 13.75 111 ALA A CA 1
ATOM 766 C C . ALA A 1 105 ? 3.007 25.867 10.931 1.00 14.49 111 ALA A C 1
ATOM 767 O O . ALA A 1 105 ? 3.978 25.350 11.493 1.00 12.12 111 ALA A O 1
ATOM 769 N N . VAL A 1 106 ? 3.114 26.631 9.844 1.00 14.45 112 VAL A N 1
ATOM 770 C CA . VAL A 1 106 ? 4.382 26.868 9.168 1.00 13.28 112 VAL A CA 1
ATOM 771 C C . VAL A 1 106 ? 4.523 28.358 8.885 1.00 14.87 112 VAL A C 1
ATOM 772 O O . VAL A 1 106 ? 3.536 29.062 8.652 1.00 18.70 112 VAL A O 1
ATOM 776 N N . MET A 1 107 ? 5.766 28.842 8.917 1.00 17.30 113 MET A N 1
ATOM 777 C CA . MET A 1 107 ? 6.054 30.250 8.696 1.00 18.42 113 MET A CA 1
ATOM 778 C C . MET A 1 107 ? 7.354 30.396 7.921 1.00 18.21 113 MET A C 1
ATOM 779 O O . MET A 1 107 ? 8.305 29.643 8.144 1.00 17.28 113 MET A O 1
ATOM 784 N N . SER A 1 108 ? 7.388 31.371 7.014 1.00 21.97 114 SER A N 1
ATOM 785 C CA . SER A 1 108 ? 8.613 31.773 6.332 1.00 26.06 114 SER A CA 1
ATOM 786 C C . SER A 1 108 ? 9.095 33.076 6.957 1.00 30.96 114 SER A C 1
ATOM 787 O O . SER A 1 108 ? 8.439 34.115 6.825 1.00 34.11 114 SER A O 1
ATOM 790 N N . MET A 1 109 ? 10.235 33.021 7.642 1.00 33.65 115 MET A N 1
ATOM 791 C CA . MET A 1 109 ? 10.793 34.212 8.269 1.00 39.29 115 MET A CA 1
ATOM 792 C C . MET A 1 109 ? 12.281 34.002 8.492 1.00 38.21 115 MET A C 1
ATOM 793 O O . MET A 1 109 ? 12.682 33.009 9.105 1.00 37.93 115 MET A O 1
ATOM 798 N N . GLY A 1 110 ? 13.090 34.935 7.993 1.00 37.58 116 GLY A N 1
ATOM 799 C CA . GLY A 1 110 ? 14.527 34.872 8.141 1.00 36.26 116 GLY A CA 1
ATOM 800 C C . GLY A 1 110 ? 15.254 34.076 7.080 1.00 35.27 116 GLY A C 1
ATOM 801 O O . GLY A 1 110 ? 16.481 33.939 7.166 1.00 36.63 116 GLY A O 1
ATOM 802 N N . SER A 1 111 ? 14.547 33.558 6.080 1.00 36.41 117 SER A N 1
ATOM 803 C CA . SER A 1 111 ? 15.146 32.710 5.057 1.00 37.59 117 SER A CA 1
ATOM 804 C C . SER A 1 111 ? 15.691 33.586 3.933 1.00 41.97 117 SER A C 1
ATOM 805 O O . SER A 1 111 ? 14.928 34.262 3.237 1.00 43.77 117 SER A O 1
ATOM 808 N N . ARG A 1 112 ? 17.010 33.580 3.765 1.00 43.00 118 ARG A N 1
ATOM 809 C CA . ARG A 1 112 ? 17.658 34.205 2.621 1.00 47.08 118 ARG A CA 1
ATOM 810 C C . ARG A 1 112 ? 18.109 33.124 1.649 1.00 45.78 118 ARG A C 1
ATOM 811 O O . ARG A 1 112 ? 18.580 32.060 2.062 1.00 47.81 118 ARG A O 1
ATOM 819 N N . GLY A 1 113 ? 17.959 33.397 0.354 1.00 42.01 119 GLY A N 1
ATOM 820 C CA . GLY A 1 113 ? 18.239 32.398 -0.654 1.00 37.54 119 GLY A CA 1
ATOM 821 C C . GLY A 1 113 ? 19.688 32.384 -1.109 1.00 34.45 119 GLY A C 1
ATOM 822 O O . GLY A 1 113 ? 20.508 33.215 -0.721 1.00 35.21 119 GLY A O 1
ATOM 823 N N . PHE A 1 114 ? 19.994 31.400 -1.948 1.00 29.88 120 PHE A N 1
ATOM 824 C CA . PHE A 1 114 ? 21.287 31.276 -2.601 1.00 28.47 120 PHE A CA 1
ATOM 825 C C . PHE A 1 114 ? 21.122 31.586 -4.082 1.00 28.19 120 PHE A C 1
ATOM 826 O O . PHE A 1 114 ? 20.116 31.211 -4.693 1.00 30.30 120 PHE A O 1
ATOM 834 N N . SER A 1 115 ? 22.108 32.271 -4.658 1.00 27.78 121 SER A N 1
ATOM 835 C CA . SER A 1 115 ? 22.063 32.593 -6.075 1.00 27.20 121 SER A CA 1
ATOM 836 C C . SER A 1 115 ? 23.477 32.650 -6.631 1.00 28.74 121 SER A C 1
ATOM 837 O O . SER A 1 115 ? 24.440 32.914 -5.906 1.00 30.39 121 SER A O 1
ATOM 840 N N . VAL A 1 116 ? 23.585 32.398 -7.931 1.00 25.51 122 VAL A N 1
ATOM 841 C CA . VAL A 1 116 ? 24.847 32.501 -8.657 1.00 23.58 122 VAL A CA 1
ATOM 842 C C . VAL A 1 116 ? 24.862 33.850 -9.366 1.00 24.53 122 VAL A C 1
ATOM 843 O O . VAL A 1 116 ? 23.841 34.246 -9.944 1.00 27.88 122 VAL A O 1
ATOM 847 N N . PRO A 1 117 ? 25.969 34.593 -9.331 1.00 25.22 123 PRO A N 1
ATOM 848 C CA . PRO A 1 117 ? 26.019 35.874 -10.047 1.00 28.00 123 PRO A CA 1
ATOM 849 C C . PRO A 1 117 ? 25.698 35.702 -11.524 1.00 31.69 123 PRO A C 1
ATOM 850 O O . PRO A 1 117 ? 26.113 34.733 -12.163 1.00 32.50 123 PRO A O 1
ATOM 854 N N . GLU A 1 118 ? 24.939 36.658 -12.063 1.00 36.79 124 GLU A N 1
ATOM 855 C CA . GLU A 1 118 ? 24.539 36.580 -13.465 1.00 43.15 124 GLU A CA 1
ATOM 856 C C . GLU A 1 118 ? 25.740 36.716 -14.393 1.00 44.31 124 GLU A C 1
ATOM 857 O O . GLU A 1 118 ? 25.860 35.972 -15.373 1.00 45.17 124 GLU A O 1
ATOM 863 N N . ASP A 1 119 ? 26.635 37.651 -14.102 1.00 46.41 125 ASP A N 1
ATOM 864 C CA . ASP A 1 119 ? 27.829 37.842 -14.919 1.00 49.86 125 ASP A CA 1
ATOM 865 C C . ASP A 1 119 ? 28.804 36.698 -14.670 1.00 48.09 125 ASP A C 1
ATOM 866 O O . ASP A 1 119 ? 29.206 36.483 -13.519 1.00 47.83 125 ASP A O 1
ATOM 871 N N . PRO A 1 120 ? 29.196 35.938 -15.698 1.00 46.21 126 PRO A N 1
ATOM 872 C CA . PRO A 1 120 ? 30.143 34.834 -15.469 1.00 44.51 126 PRO A CA 1
ATOM 873 C C . PRO A 1 120 ? 31.460 35.275 -14.858 1.00 43.51 126 PRO A C 1
ATOM 874 O O . PRO A 1 120 ? 32.064 34.510 -14.095 1.00 42.45 126 PRO A O 1
ATOM 878 N N . GLU A 1 121 ? 31.927 36.486 -15.163 1.00 44.48 127 GLU A N 1
ATOM 879 C CA . GLU A 1 121 ? 33.169 36.976 -14.579 1.00 45.33 127 GLU A CA 1
ATOM 880 C C . GLU A 1 121 ? 33.011 37.422 -13.131 1.00 42.48 127 GLU A C 1
ATOM 881 O O . GLU A 1 121 ? 34.020 37.698 -12.474 1.00 44.54 127 GLU A O 1
ATOM 887 N N . ASP A 1 122 ? 31.784 37.499 -12.620 1.00 38.35 128 ASP A N 1
ATOM 888 C CA . ASP A 1 122 ? 31.550 37.760 -11.207 1.00 35.20 128 ASP A CA 1
ATOM 889 C C . ASP A 1 122 ? 31.306 36.487 -10.411 1.00 30.05 128 ASP A C 1
ATOM 890 O O . ASP A 1 122 ? 31.171 36.554 -9.187 1.00 31.64 128 ASP A O 1
ATOM 895 N N . ARG A 1 123 ? 31.258 35.332 -11.075 1.00 27.90 129 ARG A N 1
ATOM 896 C CA . ARG A 1 123 ? 30.957 34.066 -10.429 1.00 25.88 129 ARG A CA 1
ATOM 897 C C . ARG A 1 123 ? 32.197 33.485 -9.752 1.00 24.47 129 ARG A C 1
ATOM 898 O O . ARG A 1 123 ? 33.324 33.722 -10.194 1.00 22.38 129 ARG A O 1
ATOM 906 N N . PRO A 1 124 ? 32.010 32.722 -8.675 1.00 24.95 130 PRO A N 1
ATOM 907 C CA . PRO A 1 124 ? 33.149 32.049 -8.041 1.00 25.06 130 PRO A CA 1
ATOM 908 C C . PRO A 1 124 ? 33.774 31.022 -8.972 1.00 23.29 130 PRO A C 1
ATOM 909 O O . PRO A 1 124 ? 33.094 30.385 -9.780 1.00 24.02 130 PRO A O 1
ATOM 913 N N . VAL A 1 125 ? 35.095 30.862 -8.847 1.00 22.46 131 VAL A N 1
ATOM 914 C CA . VAL A 1 125 ? 35.806 29.844 -9.612 1.00 22.36 131 VAL A CA 1
ATOM 915 C C . VAL A 1 125 ? 35.503 28.439 -9.114 1.00 22.69 131 VAL A C 1
ATOM 916 O O . VAL A 1 125 ? 35.803 27.461 -9.805 1.00 23.18 131 VAL A O 1
ATOM 920 N N . GLY A 1 126 ? 34.905 28.320 -7.935 1.00 18.01 132 GLY A N 1
ATOM 921 C CA . GLY A 1 126 ? 34.460 27.038 -7.426 1.00 19.26 132 GLY A CA 1
ATOM 922 C C . GLY A 1 126 ? 33.608 27.243 -6.197 1.00 18.05 132 GLY A C 1
ATOM 923 O O . GLY A 1 126 ? 33.619 28.316 -5.584 1.00 16.30 132 GLY A O 1
ATOM 924 N N . TYR A 1 127 ? 32.866 26.198 -5.839 1.00 15.53 133 TYR A N 1
ATOM 925 C CA . TYR A 1 127 ? 32.022 26.223 -4.652 1.00 14.08 133 TYR A CA 1
ATOM 926 C C . TYR A 1 127 ? 32.487 25.156 -3.674 1.00 13.96 133 TYR A C 1
ATOM 927 O O . TYR A 1 127 ? 32.632 23.986 -4.044 1.00 14.68 133 TYR A O 1
ATOM 936 N N . LEU A 1 128 ? 32.731 25.569 -2.432 1.00 9.78 134 LEU A N 1
ATOM 937 C CA . LEU A 1 128 ? 33.082 24.660 -1.347 1.00 10.96 134 LEU A CA 1
ATOM 938 C C . LEU A 1 128 ? 31.849 24.500 -0.468 1.00 13.34 134 LEU A C 1
ATOM 939 O O . LEU A 1 128 ? 31.462 25.431 0.244 1.00 13.97 134 LEU A O 1
ATOM 944 N N . LEU A 1 129 ? 31.227 23.329 -0.528 1.00 10.86 135 LEU A N 1
ATOM 945 C CA . LEU A 1 129 ? 29.996 23.057 0.199 1.00 14.65 135 LEU A CA 1
ATOM 946 C C . LEU A 1 129 ? 30.301 22.131 1.366 1.00 15.94 135 LEU A C 1
ATOM 947 O O . LEU A 1 129 ? 30.921 21.078 1.182 1.00 18.33 135 LEU A O 1
ATOM 952 N N . ILE A 1 130 ? 29.881 22.532 2.564 1.00 15.14 136 ILE A N 1
ATOM 953 C CA . ILE A 1 130 ? 30.169 21.799 3.791 1.00 11.88 136 ILE A CA 1
ATOM 954 C C . ILE A 1 130 ? 28.866 21.618 4.556 1.00 14.31 136 ILE A C 1
ATOM 955 O O . ILE A 1 130 ? 28.100 22.574 4.723 1.00 14.26 136 ILE A O 1
ATOM 960 N N . GLY A 1 131 ? 28.612 20.395 5.013 1.00 10.54 137 GLY A N 1
ATOM 961 C CA . GLY A 1 131 ? 27.437 20.130 5.818 1.00 17.77 137 GLY A CA 1
ATOM 962 C C . GLY A 1 131 ? 27.329 18.679 6.229 1.00 18.23 137 GLY A C 1
ATOM 963 O O . GLY A 1 131 ? 28.343 17.996 6.398 1.00 14.97 137 GLY A O 1
ATOM 964 N N . ASP A 1 132 ? 26.104 18.199 6.395 1.00 13.00 138 ASP A N 1
ATOM 965 C CA . ASP A 1 132 ? 25.857 16.794 6.688 1.00 10.28 138 ASP A CA 1
ATOM 966 C C . ASP A 1 132 ? 24.448 16.466 6.199 1.00 9.56 138 ASP A C 1
ATOM 967 O O . ASP A 1 132 ? 23.905 17.161 5.335 1.00 10.34 138 ASP A O 1
ATOM 972 N N . SER A 1 133 ? 23.848 15.416 6.762 1.00 14.18 139 SER A N 1
ATOM 973 C CA . SER A 1 133 ? 22.527 14.998 6.304 1.00 15.10 139 SER A CA 1
ATOM 974 C C . SER A 1 133 ? 21.478 16.079 6.532 1.00 16.03 139 SER A C 1
ATOM 975 O O . SER A 1 133 ? 20.548 16.212 5.731 1.00 18.62 139 SER A O 1
ATOM 978 N N . ALA A 1 134 ? 21.612 16.865 7.605 1.00 16.00 140 ALA A N 1
ATOM 979 C CA . ALA A 1 134 ? 20.606 17.881 7.903 1.00 16.19 140 ALA A CA 1
ATOM 980 C C . ALA A 1 134 ? 20.608 18.993 6.861 1.00 16.33 140 ALA A C 1
ATOM 981 O O . ALA A 1 134 ? 19.548 19.533 6.520 1.00 15.14 140 ALA A O 1
ATOM 983 N N . SER A 1 135 ? 21.783 19.352 6.345 1.00 15.21 141 SER A N 1
ATOM 984 C CA . SER A 1 135 ? 21.904 20.395 5.335 1.00 12.23 141 SER A CA 1
ATOM 985 C C . SER A 1 135 ? 21.998 19.842 3.916 1.00 12.71 141 SER A C 1
ATOM 986 O O . SER A 1 135 ? 22.289 20.599 2.984 1.00 15.02 141 SER A O 1
ATOM 989 N N . THR A 1 136 ? 21.756 18.549 3.727 1.00 13.42 142 THR A N 1
ATOM 990 C CA . THR A 1 136 ? 21.809 17.968 2.389 1.00 12.03 142 THR A CA 1
ATOM 991 C C . THR A 1 136 ? 20.677 18.486 1.496 1.00 12.56 142 THR A C 1
ATOM 992 O O . THR A 1 136 ? 20.918 18.747 0.309 1.00 10.71 142 THR A O 1
ATOM 996 N N . PRO A 1 137 ? 19.442 18.658 1.997 1.00 15.29 143 PRO A N 1
ATOM 997 C CA . PRO A 1 137 ? 18.424 19.302 1.146 1.00 14.24 143 PRO A CA 1
ATOM 998 C C . PRO A 1 137 ? 18.831 20.685 0.667 1.00 12.33 143 PRO A C 1
ATOM 999 O O . PRO A 1 137 ? 18.613 21.020 -0.503 1.00 14.56 143 PRO A O 1
ATOM 1003 N N . ALA A 1 138 ? 19.426 21.497 1.542 1.00 9.13 144 ALA A N 1
ATOM 1004 C CA . ALA A 1 138 ? 19.888 22.819 1.130 1.00 11.45 144 ALA A CA 1
ATOM 1005 C C . ALA A 1 138 ? 21.025 22.711 0.121 1.00 12.07 144 ALA A C 1
ATOM 1006 O O . ALA A 1 138 ? 21.033 23.411 -0.900 1.00 14.01 144 ALA A O 1
ATOM 1008 N N . ILE A 1 139 ? 21.993 21.833 0.393 1.00 10.60 145 ILE A N 1
ATOM 1009 C CA . ILE A 1 139 ? 23.149 21.675 -0.487 1.00 9.02 145 ILE A CA 1
ATOM 1010 C C . ILE A 1 139 ? 22.721 21.152 -1.853 1.00 12.84 145 ILE A C 1
ATOM 1011 O O . ILE A 1 139 ? 23.241 21.588 -2.890 1.00 14.47 145 ILE A O 1
ATOM 1016 N N . ASN A 1 140 ? 21.763 20.218 -1.880 1.00 13.39 146 ASN A N 1
ATOM 1017 C CA . ASN A 1 140 ? 21.258 19.709 -3.153 1.00 13.23 146 ASN A CA 1
ATOM 1018 C C . ASN A 1 140 ? 20.677 20.833 -4.000 1.00 15.03 146 ASN A C 1
ATOM 1019 O O . ASN A 1 140 ? 20.947 20.921 -5.204 1.00 14.14 146 ASN A O 1
ATOM 1024 N N . GLY A 1 141 ? 19.871 21.704 -3.388 1.00 14.57 147 GLY A N 1
ATOM 1025 C CA . GLY A 1 141 ? 19.331 22.838 -4.122 1.00 17.07 147 GLY A CA 1
ATOM 1026 C C . GLY A 1 141 ? 20.412 23.727 -4.706 1.00 19.34 147 GLY A C 1
ATOM 1027 O O . GLY A 1 141 ? 20.255 24.276 -5.799 1.00 20.03 147 GLY A O 1
ATOM 1028 N N . ILE A 1 142 ? 21.526 23.877 -3.987 1.00 13.47 148 ILE A N 1
ATOM 1029 C CA . ILE A 1 142 ? 22.649 24.660 -4.496 1.00 13.10 148 ILE A CA 1
ATOM 1030 C C . ILE A 1 142 ? 23.268 23.977 -5.709 1.00 11.80 148 ILE A C 1
ATOM 1031 O O . ILE A 1 142 ? 23.497 24.609 -6.747 1.00 13.44 148 ILE A O 1
ATOM 1036 N N . ILE A 1 143 ? 23.558 22.677 -5.589 1.00 11.94 149 ILE A N 1
ATOM 1037 C CA . ILE A 1 143 ? 24.198 21.934 -6.673 1.00 13.32 149 ILE A CA 1
ATOM 1038 C C . ILE A 1 143 ? 23.386 22.045 -7.958 1.00 13.73 149 ILE A C 1
ATOM 1039 O O . ILE A 1 143 ? 23.940 22.206 -9.053 1.00 13.46 149 ILE A O 1
ATOM 1044 N N . GLU A 1 144 ? 22.059 21.991 -7.839 1.00 12.83 150 GLU A N 1
ATOM 1045 C CA . GLU A 1 144 ? 21.189 22.001 -9.009 1.00 16.15 150 GLU A CA 1
ATOM 1046 C C . GLU A 1 144 ? 21.278 23.294 -9.812 1.00 16.15 150 GLU A C 1
ATOM 1047 O O . GLU A 1 144 ? 20.931 23.289 -10.997 1.00 18.12 150 GLU A O 1
ATOM 1053 N N . VAL A 1 145 ? 21.723 24.397 -9.208 1.00 16.70 151 VAL A N 1
ATOM 1054 C CA . VAL A 1 145 ? 21.801 25.678 -9.905 1.00 15.60 151 VAL A CA 1
ATOM 1055 C C . VAL A 1 145 ? 23.229 26.119 -10.196 1.00 16.03 151 VAL A C 1
ATOM 1056 O O . VAL A 1 145 ? 23.415 27.142 -10.875 1.00 20.12 151 VAL A O 1
ATOM 1060 N N . VAL A 1 146 ? 24.234 25.406 -9.707 1.00 13.86 152 VAL A N 1
ATOM 1061 C CA . VAL A 1 146 ? 25.619 25.788 -10.012 1.00 12.37 152 VAL A CA 1
ATOM 1062 C C . VAL A 1 146 ? 25.919 25.452 -11.470 1.00 13.48 152 VAL A C 1
ATOM 1063 O O . VAL A 1 146 ? 25.679 24.309 -11.901 1.00 17.97 152 VAL A O 1
ATOM 1067 N N . PRO A 1 147 ? 26.420 26.401 -12.263 1.00 18.67 153 PRO A N 1
ATOM 1068 C CA . PRO A 1 147 ? 26.700 26.120 -13.676 1.00 18.85 153 PRO A CA 1
ATOM 1069 C C . PRO A 1 147 ? 27.653 24.946 -13.857 1.00 17.16 153 PRO A C 1
ATOM 1070 O O . PRO A 1 147 ? 28.508 24.670 -13.014 1.00 17.66 153 PRO A O 1
ATOM 1074 N N . HIS A 1 148 ? 27.495 24.258 -14.992 1.00 14.37 154 HIS A N 1
ATOM 1075 C CA . HIS A 1 148 ? 28.200 23.003 -15.231 1.00 17.57 154 HIS A CA 1
ATOM 1076 C C . HIS A 1 148 ? 29.707 23.181 -15.372 1.00 15.91 154 HIS A C 1
ATOM 1077 O O . HIS A 1 148 ? 30.445 22.200 -15.230 1.00 17.80 154 HIS A O 1
ATOM 1084 N N . ASP A 1 149 ? 30.185 24.395 -15.635 1.00 18.98 155 ASP A N 1
ATOM 1085 C CA . ASP A 1 149 ? 31.613 24.634 -15.792 1.00 23.85 155 ASP A CA 1
ATOM 1086 C C . ASP A 1 149 ? 32.283 25.112 -14.508 1.00 24.69 155 ASP A C 1
ATOM 1087 O O . ASP A 1 149 ? 33.455 25.500 -14.543 1.00 27.69 155 ASP A O 1
ATOM 1092 N N . ILE A 1 150 ? 31.582 25.081 -13.383 1.00 19.74 156 ILE A N 1
ATOM 1093 C CA . ILE A 1 150 ? 32.132 25.497 -12.095 1.00 17.05 156 ILE A CA 1
ATOM 1094 C C . ILE A 1 150 ? 32.283 24.258 -11.222 1.00 18.01 156 ILE A C 1
ATOM 1095 O O . ILE A 1 150 ? 31.283 23.585 -10.933 1.00 18.46 156 ILE A O 1
ATOM 1100 N N . PRO A 1 151 ? 33.491 23.923 -10.771 1.00 18.06 157 PRO A N 1
ATOM 1101 C CA . PRO A 1 151 ? 33.662 22.736 -9.931 1.00 17.32 157 PRO A CA 1
ATOM 1102 C C . PRO A 1 151 ? 33.050 22.932 -8.553 1.00 15.85 157 PRO A C 1
ATOM 1103 O O . PRO A 1 151 ? 32.926 24.053 -8.052 1.00 16.03 157 PRO A O 1
ATOM 1107 N N . ILE A 1 152 ? 32.659 21.817 -7.939 1.00 12.89 158 ILE A N 1
ATOM 1108 C CA . ILE A 1 152 ? 32.047 21.817 -6.616 1.00 11.76 158 ILE A CA 1
ATOM 1109 C C . ILE A 1 152 ? 32.792 20.826 -5.733 1.00 10.38 158 ILE A C 1
ATOM 1110 O O . ILE A 1 152 ? 32.920 19.648 -6.087 1.00 10.72 158 ILE A O 1
ATOM 1115 N N . GLU A 1 153 ? 33.259 21.295 -4.577 1.00 14.88 159 GLU A N 1
ATOM 1116 C CA . GLU A 1 153 ? 33.927 20.459 -3.583 1.00 13.26 159 GLU A CA 1
ATOM 1117 C C . GLU A 1 153 ? 32.999 20.306 -2.385 1.00 8.29 159 GLU A C 1
ATOM 1118 O O . GLU A 1 153 ? 32.804 21.257 -1.622 1.00 11.69 159 GLU A O 1
ATOM 1124 N N . LEU A 1 154 ? 32.447 19.109 -2.211 1.00 10.57 160 LEU A N 1
ATOM 1125 C CA . LEU A 1 154 ? 31.432 18.843 -1.202 1.00 12.57 160 LEU A CA 1
ATOM 1126 C C . LEU A 1 154 ? 32.013 17.992 -0.080 1.00 14.31 160 LEU A C 1
ATOM 1127 O O . LEU A 1 154 ? 32.568 16.917 -0.334 1.00 14.69 160 LEU A O 1
ATOM 1132 N N . TYR A 1 155 ? 31.880 18.475 1.155 1.00 11.93 161 TYR A N 1
ATOM 1133 C CA . TYR A 1 155 ? 32.284 17.737 2.348 1.00 13.82 161 TYR A CA 1
ATOM 1134 C C . TYR A 1 155 ? 31.054 17.484 3.207 1.00 14.24 161 TYR A C 1
ATOM 1135 O O . TYR A 1 155 ? 30.370 18.432 3.609 1.00 13.12 161 TYR A O 1
ATOM 1144 N N . LEU A 1 156 ? 30.770 16.211 3.482 1.00 12.23 162 LEU A N 1
ATOM 1145 C CA . LEU A 1 156 ? 29.611 15.813 4.278 1.00 12.76 162 LEU A CA 1
ATOM 1146 C C . LEU A 1 156 ? 30.096 15.040 5.497 1.00 12.36 162 LEU A C 1
ATOM 1147 O O . LEU A 1 156 ? 30.621 13.930 5.364 1.00 16.94 162 LEU A O 1
ATOM 1152 N N . GLU A 1 157 ? 29.925 15.623 6.680 1.00 13.15 163 GLU A N 1
ATOM 1153 C CA . GLU A 1 157 ? 30.240 14.913 7.913 1.00 15.48 163 GLU A CA 1
ATOM 1154 C C . GLU A 1 157 ? 29.259 13.761 8.095 1.00 18.72 163 GLU A C 1
ATOM 1155 O O . GLU A 1 157 ? 28.040 13.966 8.086 1.00 20.04 163 GLU A O 1
ATOM 1161 N N . GLN A 1 158 ? 29.789 12.550 8.244 1.00 17.90 164 GLN A N 1
ATOM 1162 C CA . GLN A 1 158 ? 28.962 11.355 8.301 1.00 21.09 164 GLN A CA 1
ATOM 1163 C C . GLN A 1 158 ? 28.657 10.974 9.743 1.00 23.21 164 GLN A C 1
ATOM 1164 O O . GLN A 1 158 ? 29.533 11.017 10.611 1.00 23.69 164 GLN A O 1
ATOM 1170 N N . HIS A 1 159 ? 27.400 10.604 9.991 1.00 23.55 165 HIS A N 1
ATOM 1171 C CA . HIS A 1 159 ? 26.967 10.156 11.305 1.00 27.35 165 HIS A CA 1
ATOM 1172 C C . HIS A 1 159 ? 26.504 8.708 11.335 1.00 30.02 165 HIS A C 1
ATOM 1173 O O . HIS A 1 159 ? 26.509 8.101 12.412 1.00 31.82 165 HIS A O 1
ATOM 1180 N N . HIS A 1 160 ? 26.107 8.142 10.198 1.00 29.54 166 HIS A N 1
ATOM 1181 C CA . HIS A 1 160 ? 25.664 6.758 10.127 1.00 29.27 166 HIS A CA 1
ATOM 1182 C C . HIS A 1 160 ? 26.032 6.200 8.762 1.00 27.29 166 HIS A C 1
ATOM 1183 O O . HIS A 1 160 ? 26.238 6.946 7.801 1.00 26.17 166 HIS A O 1
ATOM 1190 N N . ASP A 1 161 ? 26.117 4.870 8.687 1.00 25.19 167 ASP A N 1
ATOM 1191 C CA . ASP A 1 161 ? 26.430 4.227 7.414 1.00 26.83 167 ASP A CA 1
ATOM 1192 C C . ASP A 1 161 ? 25.362 4.521 6.368 1.00 22.70 167 ASP A C 1
ATOM 1193 O O . ASP A 1 161 ? 25.673 4.685 5.183 1.00 21.21 167 ASP A O 1
ATOM 1198 N N . ASP A 1 162 ? 24.098 4.614 6.790 1.00 22.19 168 ASP A N 1
ATOM 1199 C CA . ASP A 1 162 ? 23.004 4.900 5.869 1.00 20.99 168 ASP A CA 1
ATOM 1200 C C . ASP A 1 162 ? 23.084 6.291 5.254 1.00 15.74 168 ASP A C 1
ATOM 1201 O O . ASP A 1 162 ? 22.326 6.574 4.320 1.00 14.54 168 ASP A O 1
ATOM 1206 N N . ASP A 1 163 ? 23.970 7.161 5.748 1.00 19.63 169 ASP A N 1
ATOM 1207 C CA . ASP A 1 163 ? 24.076 8.507 5.194 1.00 21.38 169 ASP A CA 1
ATOM 1208 C C . ASP A 1 163 ? 24.466 8.483 3.722 1.00 18.56 169 ASP A C 1
ATOM 1209 O O . ASP A 1 163 ? 24.118 9.403 2.973 1.00 17.29 169 ASP A O 1
ATOM 1214 N N . VAL A 1 164 ? 25.179 7.444 3.281 1.00 20.84 170 VAL A N 1
ATOM 1215 C CA . VAL A 1 164 ? 25.549 7.357 1.873 1.00 20.88 170 VAL A CA 1
ATOM 1216 C C . VAL A 1 164 ? 24.370 6.983 0.991 1.00 19.86 170 VAL A C 1
ATOM 1217 O O . VAL A 1 164 ? 24.487 7.035 -0.239 1.00 18.64 170 VAL A O 1
ATOM 1221 N N . LEU A 1 165 ? 23.237 6.611 1.587 1.00 17.08 171 LEU A N 1
ATOM 1222 C CA . LEU A 1 165 ? 22.021 6.315 0.844 1.00 18.93 171 LEU A CA 1
ATOM 1223 C C . LEU A 1 165 ? 21.153 7.544 0.610 1.00 18.37 171 LEU A C 1
ATOM 1224 O O . LEU A 1 165 ? 20.181 7.461 -0.149 1.00 14.43 171 LEU A O 1
ATOM 1229 N N . ILE A 1 166 ? 21.467 8.668 1.245 1.00 15.76 172 ILE A N 1
ATOM 1230 C CA . ILE A 1 166 ? 20.739 9.914 1.029 1.00 17.99 172 ILE A CA 1
ATOM 1231 C C . ILE A 1 166 ? 21.130 10.459 -0.340 1.00 19.11 172 ILE A C 1
ATOM 1232 O O . ILE A 1 166 ? 22.314 10.738 -0.582 1.00 17.49 172 ILE A O 1
ATOM 1237 N N . PRO A 1 167 ? 20.182 10.605 -1.265 1.00 18.07 173 PRO A N 1
ATOM 1238 C CA . PRO A 1 167 ? 20.537 11.031 -2.624 1.00 16.51 173 PRO A CA 1
ATOM 1239 C C . PRO A 1 167 ? 21.110 12.438 -2.645 1.00 14.73 173 PRO A C 1
ATOM 1240 O O . PRO A 1 167 ? 20.605 13.347 -1.982 1.00 14.39 173 PRO A O 1
ATOM 1244 N N . LEU A 1 168 ? 22.187 12.600 -3.410 1.00 13.03 174 LEU A N 1
ATOM 1245 C CA . LEU A 1 168 ? 22.784 13.892 -3.707 1.00 12.73 174 LEU A CA 1
ATOM 1246 C C . LEU A 1 168 ? 22.401 14.327 -5.115 1.00 13.53 174 LEU A C 1
ATOM 1247 O O . LEU A 1 168 ? 22.190 13.500 -6.006 1.00 14.55 174 LEU A O 1
ATOM 1252 N N . ALA A 1 169 ? 22.318 15.638 -5.311 1.00 15.67 175 ALA A N 1
ATOM 1253 C CA . ALA A 1 169 ? 22.057 16.169 -6.639 1.00 15.53 175 ALA A CA 1
ATOM 1254 C C . ALA A 1 169 ? 23.249 15.913 -7.554 1.00 18.34 175 ALA A C 1
ATOM 1255 O O . ALA A 1 169 ? 24.407 15.933 -7.127 1.00 18.53 175 ALA A O 1
ATOM 1257 N N . GLU A 1 170 ? 22.952 15.664 -8.825 1.00 18.76 176 GLU A N 1
ATOM 1258 C CA . GLU A 1 170 ? 23.977 15.351 -9.806 1.00 19.37 176 GLU A CA 1
ATOM 1259 C C . GLU A 1 170 ? 24.570 16.627 -10.391 1.00 18.13 176 GLU A C 1
ATOM 1260 O O . GLU A 1 170 ? 23.887 17.645 -10.535 1.00 15.98 176 GLU A O 1
ATOM 1266 N N . HIS A 1 171 ? 25.861 16.562 -10.718 1.00 17.42 177 HIS A N 1
ATOM 1267 C CA . HIS A 1 171 ? 26.592 17.685 -11.292 1.00 14.32 177 HIS A CA 1
ATOM 1268 C C . HIS A 1 171 ? 27.865 17.161 -11.942 1.00 17.10 177 HIS A C 1
ATOM 1269 O O . HIS A 1 171 ? 28.570 16.335 -11.344 1.00 16.67 177 HIS A O 1
ATOM 1276 N N . PRO A 1 172 ? 28.195 17.612 -13.154 1.00 17.82 178 PRO A N 1
ATOM 1277 C CA . PRO A 1 172 ? 29.358 17.046 -13.856 1.00 18.69 178 PRO A CA 1
ATOM 1278 C C . PRO A 1 172 ? 30.684 17.300 -13.160 1.00 15.49 178 PRO A C 1
ATOM 1279 O O . PRO A 1 172 ? 31.619 16.512 -13.344 1.00 14.29 178 PRO A O 1
ATOM 1283 N N . ARG A 1 173 ? 30.793 18.354 -12.354 1.00 16.04 179 ARG A N 1
ATOM 1284 C CA . ARG A 1 173 ? 32.047 18.722 -11.706 1.00 21.77 179 ARG A CA 1
ATOM 1285 C C . ARG A 1 173 ? 31.937 18.652 -10.187 1.00 20.16 179 ARG A C 1
ATOM 1286 O O . ARG A 1 173 ? 32.626 19.383 -9.471 1.00 17.87 179 ARG A O 1
ATOM 1294 N N . LEU A 1 174 ? 31.074 17.773 -9.686 1.00 19.18 180 LEU A N 1
ATOM 1295 C CA . LEU A 1 174 ? 30.909 17.571 -8.254 1.00 16.60 180 LEU A CA 1
ATOM 1296 C C . LEU A 1 174 ? 31.884 16.507 -7.766 1.00 16.75 180 LEU A C 1
ATOM 1297 O O . LEU A 1 174 ? 31.962 15.416 -8.340 1.00 15.33 180 LEU A O 1
ATOM 1302 N N . ARG A 1 175 ? 32.627 16.828 -6.710 1.00 15.42 181 ARG A N 1
ATOM 1303 C CA . ARG A 1 175 ? 33.493 15.866 -6.043 1.00 16.21 181 ARG A CA 1
ATOM 1304 C C . ARG A 1 175 ? 33.086 15.796 -4.580 1.00 15.82 181 ARG A C 1
ATOM 1305 O O . ARG A 1 175 ? 33.147 16.804 -3.869 1.00 14.41 181 ARG A O 1
ATOM 1313 N N . VAL A 1 176 ? 32.656 14.612 -4.143 1.00 10.97 182 VAL A N 1
ATOM 1314 C CA . VAL A 1 176 ? 32.096 14.406 -2.812 1.00 12.74 182 VAL A CA 1
ATOM 1315 C C . 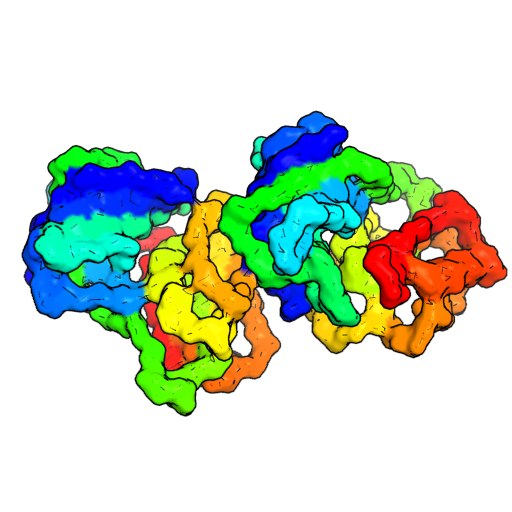VAL A 1 176 ? 33.170 13.841 -1.894 1.00 13.88 182 VAL A C 1
ATOM 1316 O O . VAL A 1 176 ? 33.992 13.013 -2.309 1.00 14.58 182 VAL A O 1
ATOM 1320 N N . HIS A 1 177 ? 33.165 14.295 -0.642 1.00 12.48 183 HIS A N 1
ATOM 1321 C CA . HIS A 1 177 ? 34.080 13.809 0.382 1.00 14.82 183 HIS A CA 1
ATOM 1322 C C . HIS A 1 177 ? 33.286 13.581 1.657 1.00 14.97 183 HIS A C 1
ATOM 1323 O O . HIS A 1 177 ? 32.578 14.483 2.112 1.00 18.22 183 HIS A O 1
ATOM 1330 N N . ARG A 1 178 ? 33.399 12.389 2.231 1.00 12.71 184 ARG A N 1
ATOM 1331 C CA . ARG A 1 178 ? 32.691 12.052 3.458 1.00 14.00 184 ARG A CA 1
ATOM 1332 C C . ARG A 1 178 ? 33.665 12.020 4.627 1.00 15.88 184 ARG A C 1
ATOM 1333 O O . ARG A 1 178 ? 34.801 11.548 4.492 1.00 19.27 184 ARG A O 1
ATOM 1341 N N . VAL A 1 179 ? 33.217 12.535 5.770 1.00 14.02 185 VAL A N 1
ATOM 1342 C CA . VAL A 1 179 ? 34.075 12.764 6.928 1.00 20.34 185 VAL A CA 1
ATOM 1343 C C . VAL A 1 179 ? 33.481 12.049 8.132 1.00 22.03 185 VAL A C 1
ATOM 1344 O O . VAL A 1 179 ? 32.365 12.368 8.557 1.00 21.62 185 VAL A O 1
ATOM 1348 N N . SER A 1 180 ? 34.230 11.105 8.694 1.00 27.03 186 SER A N 1
ATOM 1349 C CA . SER A 1 180 ? 33.846 10.516 9.969 1.00 30.18 186 SER A CA 1
ATOM 1350 C C . SER A 1 180 ? 34.103 11.508 11.096 1.00 27.96 186 SER A C 1
ATOM 1351 O O . SER A 1 180 ? 35.143 12.171 11.136 1.00 28.67 186 SER A O 1
ATOM 1354 N N . ARG A 1 181 ? 33.144 11.618 12.012 1.00 24.22 187 ARG A N 1
ATOM 1355 C CA . ARG A 1 181 ? 33.223 12.580 13.106 1.00 26.73 187 ARG A CA 1
ATOM 1356 C C . ARG A 1 181 ? 33.764 11.884 14.351 1.00 26.32 187 ARG A C 1
ATOM 1357 O O . ARG A 1 181 ? 33.106 11.004 14.915 1.00 24.99 187 ARG A O 1
ATOM 1365 N N . ASP A 1 182 ? 34.965 12.276 14.771 1.00 28.28 188 ASP A N 1
ATOM 1366 C CA . ASP A 1 182 ? 35.481 11.890 16.078 1.00 32.29 188 ASP A CA 1
ATOM 1367 C C . ASP A 1 182 ? 35.174 12.936 17.138 1.00 32.82 188 ASP A C 1
ATOM 1368 O O . ASP A 1 182 ? 34.919 12.585 18.296 1.00 33.75 188 ASP A O 1
ATOM 1373 N N . ASP A 1 183 ? 35.187 14.209 16.759 1.00 32.02 189 ASP A N 1
ATOM 1374 C CA . ASP A 1 183 ? 34.878 15.320 17.651 1.00 31.11 189 ASP A CA 1
ATOM 1375 C C . ASP A 1 183 ? 34.542 16.530 16.784 1.00 28.06 189 ASP A C 1
ATOM 1376 O O . ASP A 1 183 ? 34.386 16.414 15.563 1.00 28.23 189 ASP A O 1
ATOM 1381 N N . ALA A 1 184 ? 34.453 17.703 17.413 1.00 25.51 190 ALA A N 1
ATOM 1382 C CA . ALA A 1 184 ? 34.111 18.921 16.687 1.00 25.40 190 ALA A CA 1
ATOM 1383 C C . ALA A 1 184 ? 35.216 19.396 15.749 1.00 25.39 190 ALA A C 1
ATOM 1384 O O . ALA A 1 184 ? 34.979 20.325 14.970 1.00 24.57 190 ALA A O 1
ATOM 1386 N N . SER A 1 185 ? 36.406 18.794 15.801 1.00 27.76 191 SER A N 1
ATOM 1387 C CA . SER A 1 185 ? 37.526 19.208 14.965 1.00 25.22 191 SER A CA 1
ATOM 1388 C C . SER A 1 185 ? 37.665 18.385 13.692 1.00 22.60 191 SER A C 1
ATOM 1389 O O . SER A 1 185 ? 38.465 18.750 12.821 1.00 21.80 191 SER A O 1
ATOM 1392 N N . SER A 1 186 ? 36.911 17.291 13.565 1.00 18.54 192 SER A N 1
ATOM 1393 C CA . SER A 1 186 ? 37.097 16.371 12.447 1.00 18.77 192 SER A CA 1
ATOM 1394 C C . SER A 1 186 ? 36.766 17.024 11.109 1.00 21.42 192 SER A C 1
ATOM 1395 O O . SER A 1 186 ? 37.511 16.860 10.136 1.00 18.21 192 SER A O 1
ATOM 1398 N N . LEU A 1 187 ? 35.652 17.756 11.035 1.00 21.81 193 LEU A N 1
ATOM 1399 C CA . LEU A 1 187 ? 35.207 18.304 9.756 1.00 19.90 193 LEU A CA 1
ATOM 1400 C C . LEU A 1 187 ? 36.197 19.333 9.216 1.00 18.83 193 LEU A C 1
ATOM 1401 O O . LEU A 1 187 ? 36.553 19.306 8.032 1.00 17.49 193 LEU A O 1
ATOM 1406 N N . ALA A 1 188 ? 36.666 20.243 10.075 1.00 18.55 194 ALA A N 1
ATOM 1407 C CA . ALA A 1 188 ? 37.621 21.252 9.627 1.00 19.17 194 ALA A CA 1
ATOM 1408 C C . ALA A 1 188 ? 38.929 20.614 9.176 1.00 20.40 194 ALA A C 1
ATOM 1409 O O . ALA A 1 188 ? 39.489 20.994 8.142 1.00 20.14 194 ALA A O 1
ATOM 1411 N N . ALA A 1 189 ? 39.427 19.634 9.934 1.00 21.89 195 ALA A N 1
ATOM 1412 C CA . ALA A 1 189 ? 40.689 18.995 9.577 1.00 20.81 195 ALA A CA 1
ATOM 1413 C C . ALA A 1 189 ? 40.577 18.229 8.265 1.00 18.00 195 ALA A C 1
ATOM 1414 O O . ALA A 1 189 ? 41.563 18.104 7.531 1.00 17.53 195 ALA A O 1
ATOM 1416 N N . ALA A 1 190 ? 39.384 17.730 7.939 1.00 15.34 196 ALA A N 1
ATOM 1417 C CA . ALA A 1 190 ? 39.207 16.963 6.713 1.00 17.30 196 ALA A CA 1
ATOM 1418 C C . ALA A 1 190 ? 39.311 17.820 5.456 1.00 17.01 196 ALA A C 1
ATOM 1419 O O . ALA A 1 190 ? 39.623 17.285 4.386 1.00 13.38 196 ALA A O 1
ATOM 1421 N N . LEU A 1 191 ? 39.050 19.123 5.556 1.00 15.76 197 LEU A N 1
ATOM 1422 C CA . LEU A 1 191 ? 39.093 19.988 4.383 1.00 15.95 197 LEU A CA 1
ATOM 1423 C C . LEU A 1 191 ? 40.479 19.974 3.754 1.00 16.24 197 LEU A C 1
ATOM 1424 O O . LEU A 1 191 ? 41.492 20.080 4.450 1.00 15.60 197 LEU A O 1
ATOM 1429 N N . GLU A 1 192 ? 40.511 19.841 2.432 1.00 15.56 198 GLU A N 1
ATOM 1430 C CA . GLU A 1 192 ? 41.766 19.773 1.699 1.00 17.09 198 GLU A CA 1
ATOM 1431 C C . GLU A 1 192 ? 42.494 21.109 1.748 1.00 19.38 198 GLU A C 1
ATOM 1432 O O . GLU A 1 192 ? 41.904 22.162 1.483 1.00 18.43 198 GLU A O 1
ATOM 1438 N N . LEU A 1 193 ? 43.782 21.065 2.083 1.00 15.73 199 LEU A N 1
ATOM 1439 C CA . LEU A 1 193 ? 44.621 22.258 2.045 1.00 21.28 199 LEU A CA 1
ATOM 1440 C C . LEU A 1 193 ? 45.080 22.463 0.608 1.00 23.60 199 LEU A C 1
ATOM 1441 O O . LEU A 1 193 ? 45.951 21.749 0.106 1.00 24.80 199 LEU A O 1
ATOM 1446 N N . ARG A 1 194 ? 44.477 23.437 -0.059 1.00 22.94 200 ARG A N 1
ATOM 1447 C CA . ARG A 1 194 ? 44.802 23.771 -1.436 1.00 22.55 200 ARG A CA 1
ATOM 1448 C C . ARG A 1 194 ? 44.640 25.277 -1.596 1.00 21.57 200 ARG A C 1
ATOM 1449 O O . ARG A 1 194 ? 44.406 25.999 -0.622 1.00 21.16 200 ARG A O 1
ATOM 1457 N N . ASP A 1 195 ? 44.766 25.755 -2.830 1.00 20.29 201 ASP A N 1
ATOM 1458 C CA . ASP A 1 195 ? 44.494 27.153 -3.138 1.00 20.57 201 ASP A CA 1
ATOM 1459 C C . ASP A 1 195 ? 42.989 27.326 -3.293 1.00 21.68 201 ASP A C 1
ATOM 1460 O O . ASP A 1 195 ? 42.382 26.759 -4.209 1.00 25.50 201 ASP A O 1
ATOM 1465 N N . TRP A 1 196 ? 42.379 28.087 -2.384 1.00 18.72 202 TRP A N 1
ATOM 1466 C CA . TRP A 1 196 ? 40.953 28.378 -2.434 1.00 18.63 202 TRP A CA 1
ATOM 1467 C C . TRP A 1 196 ? 40.669 29.796 -2.919 1.00 23.06 202 TRP A C 1
ATOM 1468 O O . TRP A 1 196 ? 39.586 30.328 -2.649 1.00 20.12 202 TRP A O 1
ATOM 1479 N N . SER A 1 197 ? 41.620 30.418 -3.617 1.00 22.62 203 SER A N 1
ATOM 1480 C CA . SER A 1 197 ? 41.445 31.795 -4.064 1.00 26.98 203 SER A CA 1
ATOM 1481 C C . SER A 1 197 ? 40.216 31.921 -4.955 1.00 24.69 203 SER A C 1
ATOM 1482 O O . SER A 1 197 ? 40.024 31.133 -5.886 1.00 23.45 203 SER A O 1
ATOM 1485 N N . ASN A 1 198 ? 39.381 32.913 -4.652 1.00 24.68 204 ASN A N 1
ATOM 1486 C CA . ASN A 1 198 ? 38.168 33.244 -5.393 1.00 22.55 204 ASN A CA 1
ATOM 1487 C C . ASN A 1 198 ? 37.123 32.136 -5.353 1.00 21.69 204 ASN A C 1
ATOM 1488 O O . ASN A 1 198 ? 36.158 32.178 -6.125 1.00 22.23 204 ASN A O 1
ATOM 1493 N N . TRP A 1 199 ? 37.285 31.145 -4.480 1.00 18.45 205 TRP A N 1
ATOM 1494 C CA . TRP A 1 199 ? 36.213 30.196 -4.225 1.00 21.26 205 TRP A CA 1
ATOM 1495 C C . TRP A 1 199 ? 35.162 30.825 -3.314 1.00 18.22 205 TRP A C 1
ATOM 1496 O O . TRP A 1 199 ? 35.400 31.841 -2.655 1.00 18.68 205 TRP A O 1
ATOM 1507 N N . TYR A 1 200 ? 33.982 30.210 -3.291 1.00 18.89 206 TYR A N 1
ATOM 1508 C CA . TYR A 1 200 ? 32.904 30.597 -2.392 1.00 19.09 206 TYR A CA 1
ATOM 1509 C C . TYR A 1 200 ? 32.515 29.396 -1.544 1.00 18.54 206 TYR A C 1
ATOM 1510 O O . TYR A 1 200 ? 32.438 28.271 -2.047 1.00 20.02 206 TYR A O 1
ATOM 1519 N N . CYS A 1 201 ? 32.259 29.635 -0.261 1.00 14.79 207 CYS A N 1
ATOM 1520 C CA . CYS A 1 201 ? 31.953 28.564 0.675 1.00 13.58 207 CYS A CA 1
ATOM 1521 C C . CYS A 1 201 ? 30.556 28.744 1.249 1.00 17.83 207 CYS A C 1
ATOM 1522 O O . CYS A 1 201 ? 30.203 29.832 1.719 1.00 18.62 207 CYS A O 1
ATOM 1525 N N . TRP A 1 202 ? 29.771 27.670 1.206 1.00 16.40 208 TRP A N 1
ATOM 1526 C CA . TRP A 1 202 ? 28.484 27.578 1.883 1.00 17.63 208 TRP A CA 1
ATOM 1527 C C . TRP A 1 202 ? 28.573 26.425 2.872 1.00 17.18 208 TRP A C 1
ATOM 1528 O O . TRP A 1 202 ? 28.889 25.297 2.479 1.00 16.29 208 TRP A O 1
ATOM 1539 N N . ALA A 1 203 ? 28.294 26.702 4.146 1.00 16.29 209 ALA A N 1
ATOM 1540 C CA . ALA A 1 203 ? 28.494 25.719 5.208 1.00 14.44 209 ALA A CA 1
ATOM 1541 C C . ALA A 1 203 ? 27.290 25.711 6.137 1.00 17.29 209 ALA A C 1
ATOM 1542 O O . ALA A 1 203 ? 26.954 26.740 6.729 1.00 21.21 209 ALA A O 1
ATOM 1544 N N . GLY A 1 204 ? 26.655 24.548 6.272 1.00 12.45 210 GLY A N 1
ATOM 1545 C CA . GLY A 1 204 ? 25.594 24.366 7.234 1.00 9.93 210 GLY A CA 1
ATOM 1546 C C . GLY A 1 204 ? 25.750 23.101 8.057 1.00 14.85 210 GLY A C 1
ATOM 1547 O O . GLY A 1 204 ? 24.905 22.204 8.009 1.00 20.90 210 GLY A O 1
ATOM 1548 N N . PRO A 1 205 ? 26.832 23.004 8.846 1.00 16.91 211 PRO A N 1
ATOM 1549 C CA . PRO A 1 205 ? 27.053 21.787 9.635 1.00 15.29 211 PRO A CA 1
ATOM 1550 C C . PRO A 1 205 ? 26.616 21.924 11.085 1.00 17.75 211 PRO A C 1
ATOM 1551 O O . PRO A 1 205 ? 25.949 22.896 11.457 1.00 18.61 211 PRO A O 1
ATOM 1555 N N .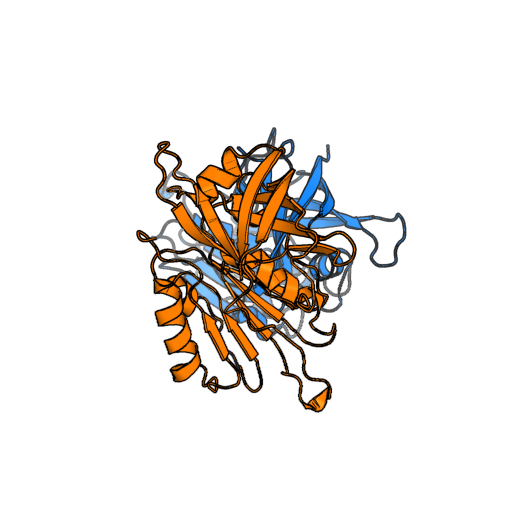 GLU A 1 206 ? 26.991 20.946 11.908 1.00 17.18 212 GLU A N 1
ATOM 1556 C CA . GLU A 1 206 ? 26.752 21.033 13.342 1.00 17.91 212 GLU A CA 1
ATOM 1557 C C . GLU A 1 206 ? 27.486 22.239 13.922 1.00 17.29 212 GLU A C 1
ATOM 1558 O O . GLU A 1 206 ? 28.530 22.661 13.416 1.00 19.93 212 GLU A O 1
ATOM 1564 N N . ALA A 1 207 ? 26.926 22.792 15.000 1.00 15.65 213 ALA A N 1
ATOM 1565 C CA . ALA A 1 207 ? 27.395 24.075 15.522 1.00 19.94 213 ALA A CA 1
ATOM 1566 C C . ALA A 1 207 ? 28.856 24.012 15.955 1.00 22.31 213 ALA A C 1
ATOM 1567 O O . ALA A 1 207 ? 29.657 24.886 15.601 1.00 24.34 213 ALA A O 1
ATOM 1569 N N . GLY A 1 208 ? 29.222 22.991 16.733 1.00 21.37 214 GLY A N 1
ATOM 1570 C CA . GLY A 1 208 ? 30.597 22.891 17.202 1.00 22.83 214 GLY A CA 1
ATOM 1571 C C . GLY A 1 208 ? 31.590 22.698 16.071 1.00 22.11 214 GLY A C 1
ATOM 1572 O O . GLY A 1 208 ? 32.685 23.268 16.087 1.00 22.71 214 GLY A O 1
ATOM 1573 N N . ALA A 1 209 ? 31.220 21.892 15.075 1.00 18.23 215 ALA A N 1
ATOM 1574 C CA . ALA A 1 209 ? 32.079 21.704 13.911 1.00 20.81 215 ALA A CA 1
ATOM 1575 C C . ALA A 1 209 ? 32.194 22.985 13.095 1.00 21.39 215 ALA A C 1
ATOM 1576 O O . ALA A 1 209 ? 33.264 23.288 12.554 1.00 23.01 215 ALA A O 1
ATOM 1578 N N . LEU A 1 210 ? 31.105 23.753 13.000 1.00 21.21 216 LEU A N 1
ATOM 1579 C CA . LEU A 1 210 ? 31.128 24.978 12.205 1.00 19.65 216 LEU A CA 1
ATOM 1580 C C . LEU A 1 210 ? 32.093 26.004 12.787 1.00 22.43 216 LEU A C 1
ATOM 1581 O O . LEU A 1 210 ? 32.743 26.745 12.040 1.00 25.39 216 LEU A O 1
ATOM 1586 N N . LYS A 1 211 ? 32.203 26.058 14.118 1.00 19.37 217 LYS A N 1
ATOM 1587 C CA . LYS A 1 211 ? 33.105 27.016 14.756 1.00 22.13 217 LYS A CA 1
ATOM 1588 C C . LYS A 1 211 ? 34.531 26.851 14.247 1.00 24.20 217 LYS A C 1
ATOM 1589 O O . LYS A 1 211 ? 35.194 27.831 13.888 1.00 25.89 217 LYS A O 1
ATOM 1595 N N . GLN A 1 212 ? 35.017 25.610 14.204 1.00 26.59 218 GLN A N 1
ATOM 1596 C CA . GLN A 1 212 ? 36.375 25.341 13.752 1.00 27.47 218 GLN A CA 1
ATOM 1597 C C . GLN A 1 212 ? 36.504 25.374 12.235 1.00 25.07 218 GLN A C 1
ATOM 1598 O O . GLN A 1 212 ? 37.604 25.622 11.726 1.00 20.05 218 GLN A O 1
ATOM 1604 N N . VAL A 1 213 ? 35.410 25.138 11.507 1.00 22.87 219 VAL A N 1
ATOM 1605 C CA . VAL A 1 213 ? 35.426 25.307 10.057 1.00 20.84 219 VAL A CA 1
ATOM 1606 C C . VAL A 1 213 ? 35.600 26.778 9.698 1.00 21.51 219 VAL A C 1
ATOM 1607 O O . VAL A 1 213 ? 36.445 27.133 8.867 1.00 21.81 219 VAL A O 1
ATOM 1611 N N . ARG A 1 214 ? 34.801 27.654 10.320 1.00 18.83 220 ARG A N 1
ATOM 1612 C CA . ARG A 1 214 ? 34.920 29.088 10.066 1.00 21.95 220 ARG A CA 1
ATOM 1613 C C . ARG A 1 214 ? 36.334 29.582 10.336 1.00 22.00 220 ARG A C 1
ATOM 1614 O O . ARG A 1 214 ? 36.888 30.363 9.554 1.00 22.60 220 ARG A O 1
ATOM 1622 N N . THR A 1 215 ? 36.926 29.144 11.447 1.00 21.35 221 THR A N 1
ATOM 1623 C CA . THR A 1 215 ? 38.267 29.592 11.801 1.00 23.10 221 THR A CA 1
ATOM 1624 C C . THR A 1 215 ? 39.283 29.179 10.743 1.00 22.59 221 THR A C 1
ATOM 1625 O O . THR A 1 215 ? 40.170 29.963 10.387 1.00 28.31 221 THR A O 1
ATOM 1629 N N . ARG A 1 216 ? 39.160 27.958 10.215 1.00 20.30 222 ARG A N 1
ATOM 1630 C CA . ARG A 1 216 ? 40.087 27.510 9.179 1.00 21.83 222 ARG A CA 1
ATOM 1631 C C . ARG A 1 216 ? 39.851 28.233 7.857 1.00 20.95 222 ARG A C 1
ATOM 1632 O O . ARG A 1 216 ? 40.809 28.508 7.125 1.00 23.53 222 ARG A O 1
ATOM 1640 N N . LEU A 1 217 ? 38.595 28.558 7.536 1.00 18.99 223 LEU A N 1
ATOM 1641 C CA . LEU A 1 217 ? 38.317 29.290 6.303 1.00 18.13 223 LEU A CA 1
ATOM 1642 C C . LEU A 1 217 ? 38.956 30.672 6.328 1.00 21.05 223 LEU A C 1
ATOM 1643 O O . LEU A 1 217 ? 39.489 31.140 5.315 1.00 22.57 223 LEU A O 1
ATOM 1648 N N . ARG A 1 218 ? 38.918 31.338 7.480 1.00 22.47 224 ARG A N 1
ATOM 1649 C CA . ARG A 1 218 ? 39.432 32.699 7.574 1.00 25.84 224 ARG A CA 1
ATOM 1650 C C . ARG A 1 218 ? 40.935 32.723 7.824 1.00 27.36 224 ARG A C 1
ATOM 1651 O O . ARG A 1 218 ? 41.663 33.494 7.191 1.00 30.44 224 ARG A O 1
ATOM 1659 N N . ASP A 1 219 ? 41.417 31.879 8.737 1.00 25.56 225 ASP A N 1
ATOM 1660 C CA . ASP A 1 219 ? 42.800 31.985 9.187 1.00 24.50 225 ASP A CA 1
ATOM 1661 C C . ASP A 1 219 ? 43.776 31.232 8.291 1.00 25.24 225 ASP A C 1
ATOM 1662 O O . ASP A 1 219 ? 44.949 31.617 8.207 1.00 25.61 225 ASP A O 1
ATOM 1667 N N . GLU A 1 220 ? 43.330 30.172 7.627 1.00 23.73 226 GLU A N 1
ATOM 1668 C CA . GLU A 1 220 ? 44.229 29.309 6.869 1.00 25.65 226 GLU A CA 1
ATOM 1669 C C . GLU A 1 220 ? 43.926 29.266 5.382 1.00 24.31 226 GLU A C 1
ATOM 1670 O O . GLU A 1 220 ? 44.853 29.174 4.574 1.00 28.79 226 GLU A O 1
ATOM 1676 N N . PHE A 1 221 ? 42.655 29.321 4.994 1.00 22.02 227 PHE A N 1
ATOM 1677 C CA . PHE A 1 221 ? 42.291 29.252 3.587 1.00 24.96 227 PHE A CA 1
ATOM 1678 C C . PHE A 1 221 ? 42.128 30.624 2.947 1.00 27.86 227 PHE A C 1
ATOM 1679 O O . PHE A 1 221 ? 41.955 30.702 1.726 1.00 34.98 227 PHE A O 1
ATOM 1687 N N . GLY A 1 222 ? 42.177 31.697 3.731 1.00 23.83 228 GLY A N 1
ATOM 1688 C CA . GLY A 1 222 ? 42.102 33.033 3.171 1.00 22.82 228 GLY A CA 1
ATOM 1689 C C . GLY A 1 222 ? 40.759 33.411 2.586 1.00 25.17 228 GLY A C 1
ATOM 1690 O O . GLY A 1 222 ? 40.706 34.221 1.657 1.00 29.19 228 GLY A O 1
ATOM 1691 N N . PHE A 1 223 ? 39.672 32.849 3.102 1.00 25.66 229 PHE A N 1
ATOM 1692 C CA . PHE A 1 223 ? 38.345 33.216 2.616 1.00 24.55 229 PHE A CA 1
ATOM 1693 C C . PHE A 1 223 ? 37.938 34.577 3.169 1.00 25.89 229 PHE A C 1
ATOM 1694 O O . PHE A 1 223 ? 37.973 34.780 4.387 1.00 27.99 229 PHE A O 1
ATOM 1702 N N . PRO A 1 224 ? 37.554 35.526 2.318 1.00 24.43 230 PRO A N 1
ATOM 1703 C CA . PRO A 1 224 ? 36.938 36.756 2.825 1.00 23.12 230 PRO A CA 1
ATOM 1704 C C . PRO A 1 224 ? 35.583 36.448 3.439 1.00 26.14 230 PRO A C 1
ATOM 1705 O O . PRO A 1 224 ? 34.925 35.467 3.082 1.00 23.76 230 PRO A O 1
ATOM 1709 N N . LYS A 1 225 ? 35.168 37.301 4.381 1.00 27.73 231 LYS A N 1
ATOM 1710 C CA . LYS A 1 225 ? 33.907 37.060 5.076 1.00 30.64 231 LYS A CA 1
ATOM 1711 C C . LYS A 1 225 ? 32.732 37.050 4.107 1.00 25.98 231 LYS A C 1
ATOM 1712 O O . LYS A 1 225 ? 31.810 36.239 4.250 1.00 21.61 231 LYS A O 1
ATOM 1718 N N . ARG A 1 226 ? 32.751 37.926 3.103 1.00 26.23 232 ARG A N 1
ATOM 1719 C CA . ARG A 1 226 ? 31.633 37.986 2.172 1.00 28.25 232 ARG A CA 1
ATOM 1720 C C . ARG A 1 226 ? 31.622 36.828 1.181 1.00 26.06 232 ARG A C 1
ATOM 1721 O O . ARG A 1 226 ? 30.620 36.645 0.483 1.00 28.51 232 ARG A O 1
ATOM 1729 N N . GLU A 1 227 ? 32.696 36.047 1.103 1.00 24.92 233 GLU A N 1
ATOM 1730 C CA . GLU A 1 227 ? 32.712 34.837 0.293 1.00 24.38 233 GLU A CA 1
ATOM 1731 C C . GLU A 1 227 ? 32.351 33.592 1.093 1.00 21.11 233 GLU A C 1
ATOM 1732 O O . GLU A 1 227 ? 32.574 32.474 0.616 1.00 20.85 233 GLU A O 1
ATOM 1738 N N . VAL A 1 228 ? 31.793 33.758 2.290 1.00 20.01 234 VAL A N 1
ATOM 1739 C CA . VAL A 1 228 ? 31.424 32.643 3.154 1.00 20.86 234 VAL A CA 1
ATOM 1740 C C . VAL A 1 228 ? 30.011 32.870 3.675 1.00 20.82 234 VAL A C 1
ATOM 1741 O O . VAL A 1 228 ? 29.695 33.957 4.174 1.00 23.98 234 VAL A O 1
ATOM 1745 N N . TYR A 1 229 ? 29.163 31.851 3.553 1.00 18.82 235 TYR A N 1
ATOM 1746 C CA . TYR A 1 229 ? 27.905 31.771 4.285 1.00 22.94 235 TYR A CA 1
ATOM 1747 C C . TYR A 1 229 ? 27.987 30.586 5.236 1.00 24.09 235 TYR A C 1
ATOM 1748 O O . TYR A 1 229 ? 28.112 29.439 4.792 1.00 24.03 235 TYR A O 1
ATOM 1757 N N . ALA A 1 230 ? 27.897 30.860 6.534 1.00 23.96 236 ALA A N 1
ATOM 1758 C CA . ALA A 1 230 ? 28.001 29.833 7.561 1.00 24.21 236 ALA A CA 1
ATOM 1759 C C . ALA A 1 230 ? 26.818 29.949 8.507 1.00 27.44 236 ALA A C 1
ATOM 1760 O O . ALA A 1 230 ? 26.580 31.016 9.082 1.00 29.21 236 ALA A O 1
ATOM 1762 N N . GLN A 1 231 ? 26.084 28.851 8.665 1.00 25.35 237 GLN A N 1
ATOM 1763 C CA . GLN A 1 231 ? 24.927 28.811 9.552 1.00 25.02 237 GLN A CA 1
ATOM 1764 C C . GLN A 1 231 ? 24.863 27.430 10.182 1.00 21.09 237 GLN A C 1
ATOM 1765 O O . GLN A 1 231 ? 24.838 26.426 9.465 1.00 18.31 237 GLN A O 1
ATOM 1771 N N . ALA A 1 232 ? 24.847 27.376 11.510 1.00 19.11 238 ALA A N 1
ATOM 1772 C CA . ALA A 1 232 ? 24.725 26.096 12.192 1.00 18.72 238 ALA A CA 1
ATOM 1773 C C . ALA A 1 232 ? 23.303 25.569 12.049 1.00 19.77 238 ALA A C 1
ATOM 1774 O O . ALA A 1 232 ? 22.337 26.276 12.348 1.00 18.65 238 ALA A O 1
ATOM 1776 N N . TYR A 1 233 ? 23.173 24.331 11.576 1.00 18.64 239 TYR A N 1
ATOM 1777 C CA . TYR A 1 233 ? 21.857 23.734 11.389 1.00 18.37 239 TYR A CA 1
ATOM 1778 C C . TYR A 1 233 ? 21.378 22.964 12.611 1.00 18.05 239 TYR A C 1
ATOM 1779 O O . TYR A 1 233 ? 20.164 22.821 12.799 1.00 17.53 239 TYR A O 1
ATOM 1788 N N . TRP A 1 234 ? 22.290 22.479 13.449 1.00 17.76 240 TRP A N 1
ATOM 1789 C CA . TRP A 1 234 ? 21.911 21.828 14.696 1.00 18.74 240 TRP A CA 1
ATOM 1790 C C . TRP A 1 234 ? 23.096 21.884 15.650 1.00 19.34 240 TRP A C 1
ATOM 1791 O O . TRP A 1 234 ? 24.195 22.310 15.285 1.00 19.75 240 TRP A O 1
ATOM 1802 N N . THR A 1 235 ? 22.855 21.453 16.885 1.00 18.87 241 THR A N 1
ATOM 1803 C CA . THR A 1 235 ? 23.866 21.465 17.933 1.00 21.17 241 THR A CA 1
ATOM 1804 C C . THR A 1 235 ? 23.869 20.115 18.632 1.00 23.94 241 THR A C 1
ATOM 1805 O O . THR A 1 235 ? 22.807 19.593 18.986 1.00 28.16 241 THR A O 1
ATOM 1809 N N . GLU A 1 236 ? 25.059 19.553 18.824 1.00 21.50 242 GLU A N 1
ATOM 1810 C CA . GLU A 1 236 ? 25.179 18.240 19.442 1.00 24.00 242 GLU A CA 1
ATOM 1811 C C . GLU A 1 236 ? 24.769 18.300 20.908 1.00 25.91 242 GLU A C 1
ATOM 1812 O O . GLU A 1 236 ? 25.210 19.180 21.655 1.00 25.16 242 GLU A O 1
ATOM 1818 N N . GLY A 1 237 ? 23.913 17.365 21.316 1.00 25.66 243 GLY A N 1
ATOM 1819 C CA . GLY A 1 237 ? 23.478 17.298 22.696 1.00 28.52 243 GLY A CA 1
ATOM 1820 C C . GLY A 1 237 ? 22.623 18.455 23.158 1.00 30.79 243 GLY A C 1
ATOM 1821 O O . GLY A 1 237 ? 22.453 18.640 24.365 1.00 31.24 243 GLY A O 1
ATOM 1822 N N . ARG A 1 238 ? 22.085 19.248 22.232 1.00 29.90 244 ARG A N 1
ATOM 1823 C CA . ARG A 1 238 ? 21.231 20.380 22.565 1.00 30.60 244 ARG A CA 1
ATOM 1824 C C . ARG A 1 238 ? 20.083 20.445 21.571 1.00 27.67 244 ARG A C 1
ATOM 1825 O O . ARG A 1 238 ? 20.280 20.230 20.372 1.00 19.97 244 ARG A O 1
ATOM 1833 N N . ALA A 1 239 ? 18.886 20.741 22.069 1.00 27.90 245 ALA A N 1
ATOM 1834 C CA . ALA A 1 239 ? 17.720 20.865 21.201 1.00 31.05 245 ALA A CA 1
ATOM 1835 C C . ALA A 1 239 ? 17.857 22.083 20.296 1.00 34.81 245 ALA A C 1
ATOM 1836 O O . ALA A 1 239 ? 18.383 23.117 20.709 1.00 38.34 245 ALA A O 1
ATOM 1838 N N . ARG B 1 10 ? -22.037 -17.291 -11.434 1.00 49.17 16 ARG B N 1
ATOM 1839 C CA . ARG B 1 10 ? -23.382 -16.734 -11.337 1.00 48.93 16 ARG B CA 1
ATOM 1840 C C . ARG B 1 10 ? -23.327 -15.244 -11.021 1.00 42.57 16 ARG B C 1
ATOM 1841 O O . ARG B 1 10 ? -22.756 -14.838 -10.009 1.00 41.39 16 ARG B O 1
ATOM 1849 N N . ASP B 1 11 ? -23.921 -14.430 -11.887 1.00 36.58 17 ASP B N 1
ATOM 1850 C CA . ASP B 1 11 ? -23.914 -12.992 -11.681 1.00 34.40 17 ASP B CA 1
ATOM 1851 C C . ASP B 1 11 ? -25.127 -12.554 -10.866 1.00 28.24 17 ASP B C 1
ATOM 1852 O O . ASP B 1 11 ? -26.098 -13.295 -10.695 1.00 26.59 17 ASP B O 1
ATOM 1857 N N . HIS B 1 12 ? -25.049 -11.330 -10.352 1.00 26.28 18 HIS B N 1
ATOM 1858 C CA . HIS B 1 12 ? -26.126 -10.730 -9.582 1.00 27.11 18 HIS B CA 1
ATOM 1859 C C . HIS B 1 12 ? -26.320 -9.297 -10.046 1.00 25.16 18 HIS B C 1
ATOM 1860 O O . HIS B 1 12 ? -25.362 -8.615 -10.418 1.00 26.31 18 HIS B O 1
ATOM 1867 N N . GLN B 1 13 ? -27.568 -8.843 -10.024 1.00 19.98 19 GLN B N 1
ATOM 1868 C CA . GLN B 1 13 ? -27.851 -7.443 -10.293 1.00 19.86 19 GLN B CA 1
ATOM 1869 C C . GLN B 1 13 ? -27.580 -6.610 -9.047 1.00 20.92 19 GLN B C 1
ATOM 1870 O O . GLN B 1 13 ? -27.914 -7.008 -7.927 1.00 21.10 19 GLN B O 1
ATOM 1876 N N . ALA B 1 14 ? -26.954 -5.455 -9.251 1.00 18.78 20 ALA B N 1
ATOM 1877 C CA . ALA B 1 14 ? -26.613 -4.533 -8.180 1.00 16.98 20 ALA B CA 1
ATOM 1878 C C . ALA B 1 14 ? -27.063 -3.137 -8.573 1.00 17.54 20 ALA B C 1
ATOM 1879 O O . ALA B 1 14 ? -26.952 -2.750 -9.739 1.00 21.84 20 ALA B O 1
ATOM 1881 N N . THR B 1 15 ? -27.568 -2.383 -7.604 1.00 12.92 21 THR B N 1
ATOM 1882 C CA . THR B 1 15 ? -28.048 -1.030 -7.844 1.00 12.66 21 THR B CA 1
ATOM 1883 C C . THR B 1 15 ? -27.140 -0.038 -7.132 1.00 14.77 21 THR B C 1
ATOM 1884 O O . THR B 1 15 ? -26.813 -0.224 -5.955 1.00 13.75 21 THR B O 1
ATOM 1888 N N . VAL B 1 16 ? -26.717 0.997 -7.859 1.00 16.28 22 VAL B N 1
ATOM 1889 C CA . VAL B 1 16 ? -25.897 2.049 -7.273 1.00 17.06 22 VAL B CA 1
ATOM 1890 C C . VAL B 1 16 ? -26.739 2.849 -6.290 1.00 14.22 22 VAL B C 1
ATOM 1891 O O . VAL B 1 16 ? -27.882 3.224 -6.585 1.00 17.27 22 VAL B O 1
ATOM 1895 N N . VAL B 1 17 ? -26.186 3.105 -5.108 1.00 12.36 23 VAL B N 1
ATOM 1896 C CA . VAL B 1 17 ? -26.892 3.870 -4.090 1.00 17.92 23 VAL B CA 1
ATOM 1897 C C . VAL B 1 17 ? -26.195 5.174 -3.731 1.00 17.94 23 VAL B C 1
ATOM 1898 O O . VAL B 1 17 ? -26.857 6.084 -3.203 1.00 18.49 23 VAL B O 1
ATOM 1902 N N . ASP B 1 18 ? -24.898 5.313 -3.995 1.00 16.57 24 ASP B N 1
ATOM 1903 C CA . ASP B 1 18 ? -24.162 6.502 -3.594 1.00 16.79 24 ASP B CA 1
ATOM 1904 C C . ASP B 1 18 ? -22.874 6.567 -4.404 1.00 13.91 24 ASP B C 1
ATOM 1905 O O . ASP B 1 18 ? -22.422 5.567 -4.968 1.00 10.72 24 ASP B O 1
ATOM 1910 N N . LYS B 1 19 ? -22.293 7.762 -4.453 1.00 13.20 25 LYS B N 1
ATOM 1911 C CA . LYS B 1 19 ? -21.031 7.977 -5.146 1.00 16.32 25 LYS B CA 1
ATOM 1912 C C . LYS B 1 19 ? -20.291 9.105 -4.448 1.00 16.94 25 LYS B C 1
ATOM 1913 O O . LYS B 1 19 ? -20.845 10.194 -4.271 1.00 18.06 25 LYS B O 1
ATOM 1919 N N . GLU B 1 20 ? -19.048 8.841 -4.049 1.00 16.13 26 GLU B N 1
ATOM 1920 C CA . GLU B 1 20 ? -18.252 9.790 -3.285 1.00 16.58 26 GLU B CA 1
ATOM 1921 C C . GLU B 1 20 ? -16.891 9.959 -3.943 1.00 16.06 26 GLU B C 1
ATOM 1922 O O . GLU B 1 20 ? -16.286 8.983 -4.394 1.00 19.36 26 GLU B O 1
ATOM 1928 N N . TYR B 1 21 ? -16.419 11.204 -4.009 1.00 14.85 27 TYR B N 1
ATOM 1929 C CA . TYR B 1 21 ? -15.115 11.510 -4.594 1.00 17.77 27 TYR B CA 1
ATOM 1930 C C . TYR B 1 21 ? -14.063 11.454 -3.494 1.00 19.80 27 TYR B C 1
ATOM 1931 O O . TYR B 1 21 ? -13.891 12.406 -2.731 1.00 25.93 27 TYR B O 1
ATOM 1940 N N . ILE B 1 22 ? -13.356 10.326 -3.415 1.00 14.03 28 ILE B N 1
ATOM 1941 C CA . ILE B 1 22 ? -12.314 10.163 -2.406 1.00 13.72 28 ILE B CA 1
ATOM 1942 C C . ILE B 1 22 ? -11.131 11.076 -2.709 1.00 18.92 28 ILE B C 1
ATOM 1943 O O . ILE B 1 22 ? -10.553 11.692 -1.806 1.00 23.66 28 ILE B O 1
ATOM 1948 N N . ALA B 1 23 ? -10.759 11.176 -3.977 1.00 18.76 29 ALA B N 1
ATOM 1949 C CA . ALA B 1 23 ? -9.724 12.070 -4.468 1.00 20.87 29 ALA B CA 1
ATOM 1950 C C . ALA B 1 23 ? -10.218 12.643 -5.787 1.00 22.76 29 ALA B C 1
ATOM 1951 O O . ALA B 1 23 ? -11.181 12.128 -6.363 1.00 22.64 29 ALA B O 1
ATOM 1953 N N . PRO B 1 24 ? -9.598 13.726 -6.279 1.00 24.83 30 PRO B N 1
ATOM 1954 C CA . PRO B 1 24 ? -10.109 14.370 -7.506 1.00 27.47 30 PRO B CA 1
ATOM 1955 C C . PRO B 1 24 ? -10.341 13.429 -8.679 1.00 27.09 30 PRO B C 1
ATOM 1956 O O . PRO B 1 24 ? -11.277 13.654 -9.459 1.00 30.56 30 PRO B O 1
ATOM 1960 N N . HIS B 1 25 ? -9.533 12.385 -8.830 1.00 23.69 31 HIS B N 1
ATOM 1961 C CA . HIS B 1 25 ? -9.682 11.410 -9.905 1.00 23.11 31 HIS B CA 1
ATOM 1962 C C . HIS B 1 25 ? -9.848 10.002 -9.344 1.00 18.43 31 HIS B C 1
ATOM 1963 O O . HIS B 1 25 ? -9.370 9.023 -9.923 1.00 16.68 31 HIS B O 1
ATOM 1970 N N . PHE B 1 26 ? -10.532 9.884 -8.208 1.00 15.43 32 PHE B N 1
ATOM 1971 C CA . PHE B 1 26 ? -10.654 8.606 -7.509 1.00 12.45 32 PHE B CA 1
ATOM 1972 C C . PHE B 1 26 ? -12.036 8.553 -6.871 1.00 13.70 32 PHE B C 1
ATOM 1973 O O . PHE B 1 26 ? -12.299 9.260 -5.894 1.00 13.89 32 PHE B O 1
ATOM 1981 N N . VAL B 1 27 ? -12.907 7.706 -7.414 1.00 10.34 33 VAL B N 1
ATOM 1982 C CA . VAL B 1 27 ? -14.336 7.734 -7.128 1.00 13.05 33 VAL B CA 1
ATOM 1983 C C . VAL B 1 27 ? -14.738 6.438 -6.438 1.00 14.29 33 VAL B C 1
ATOM 1984 O O . VAL B 1 27 ? -14.481 5.346 -6.959 1.00 16.50 33 VAL B O 1
ATOM 1988 N N . ARG B 1 28 ? -15.386 6.558 -5.281 1.00 12.87 34 ARG B N 1
ATOM 1989 C CA . ARG B 1 28 ? -15.963 5.413 -4.587 1.00 12.37 34 ARG B CA 1
ATOM 1990 C C . ARG B 1 28 ? -17.433 5.296 -4.964 1.00 14.39 34 ARG B C 1
ATOM 1991 O O . ARG B 1 28 ? -18.216 6.215 -4.706 1.00 13.51 34 ARG B O 1
ATOM 1999 N N . VAL B 1 29 ? -17.804 4.169 -5.563 1.00 10.88 35 VAL B N 1
ATOM 2000 C CA . VAL B 1 29 ? -19.181 3.907 -5.968 1.00 11.28 35 VAL B CA 1
ATOM 2001 C C . VAL B 1 29 ? -19.766 2.884 -5.004 1.00 9.95 35 VAL B C 1
ATOM 2002 O O . VAL B 1 29 ? -19.207 1.796 -4.832 1.00 14.65 35 VAL B O 1
ATOM 2006 N N . ARG B 1 30 ? -20.888 3.229 -4.374 1.00 12.43 36 ARG B N 1
ATOM 2007 C CA . ARG B 1 30 ? -21.560 2.347 -3.428 1.00 11.90 36 ARG B CA 1
ATOM 2008 C C . ARG B 1 30 ? -22.748 1.678 -4.105 1.00 12.46 36 ARG B C 1
ATOM 2009 O O . ARG B 1 30 ? -23.534 2.344 -4.787 1.00 14.31 36 ARG B O 1
ATOM 2017 N N . LEU B 1 31 ? -22.877 0.366 -3.914 1.00 12.58 37 LEU B N 1
ATOM 2018 C CA . LEU B 1 31 ? -23.951 -0.411 -4.513 1.00 11.44 37 LEU B CA 1
ATOM 2019 C C . LEU B 1 31 ? -24.580 -1.312 -3.460 1.00 15.13 37 LEU B C 1
ATOM 2020 O O . LEU B 1 31 ? -24.102 -1.416 -2.327 1.00 14.26 37 LEU B O 1
ATOM 2025 N N . VAL B 1 32 ? -25.669 -1.970 -3.854 1.00 16.51 38 VAL B N 1
ATOM 2026 C CA . VAL B 1 32 ? -26.335 -2.962 -3.018 1.00 16.61 38 VAL B CA 1
ATOM 2027 C C . VAL B 1 32 ? -26.690 -4.167 -3.881 1.00 13.52 38 VAL B C 1
ATOM 2028 O O . VAL B 1 32 ? -27.199 -4.014 -4.996 1.00 13.58 38 VAL B O 1
ATOM 2032 N N . SER B 1 33 ? -26.399 -5.362 -3.372 1.00 14.61 39 SER B N 1
ATOM 203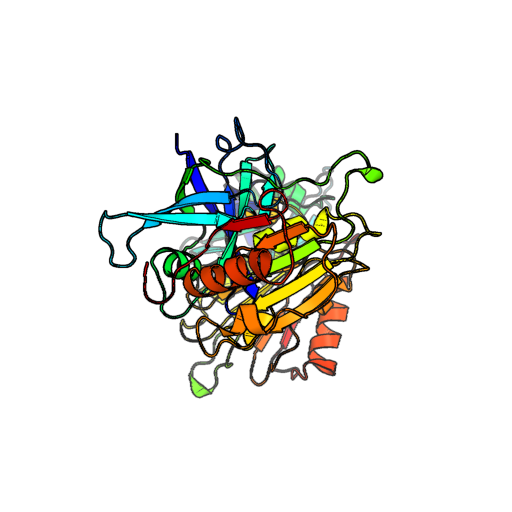3 C CA . SER B 1 33 ? -26.753 -6.613 -4.043 1.00 15.18 39 SER B CA 1
ATOM 2034 C C . SER B 1 33 ? -26.989 -7.642 -2.946 1.00 16.50 39 SER B C 1
ATOM 2035 O O . SER B 1 33 ? -26.037 -8.255 -2.441 1.00 15.60 39 SER B O 1
ATOM 2038 N N . PRO B 1 34 ? -28.246 -7.859 -2.550 1.00 19.91 40 PRO B N 1
ATOM 2039 C CA . PRO B 1 34 ? -28.512 -8.653 -1.336 1.00 20.42 40 PRO B CA 1
ATOM 2040 C C . PRO B 1 34 ? -28.001 -10.083 -1.383 1.00 24.80 40 PRO B C 1
ATOM 2041 O O . PRO B 1 34 ? -27.618 -10.620 -0.336 1.00 26.34 40 PRO B O 1
ATOM 2045 N N . THR B 1 35 ? -27.980 -10.723 -2.550 1.00 26.79 41 THR B N 1
ATOM 2046 C CA . THR B 1 35 ? -27.560 -12.116 -2.647 1.00 27.28 41 THR B CA 1
ATOM 2047 C C . THR B 1 35 ? -26.082 -12.278 -2.989 1.00 23.10 41 THR B C 1
ATOM 2048 O O . THR B 1 35 ? -25.614 -13.415 -3.118 1.00 20.99 41 THR B O 1
ATOM 2052 N N . LEU B 1 36 ? -25.333 -11.180 -3.117 1.00 20.48 42 LEU B N 1
ATOM 2053 C CA . LEU B 1 36 ? -23.961 -11.269 -3.610 1.00 23.38 42 LEU B CA 1
ATOM 2054 C C . LEU B 1 36 ? -23.055 -12.001 -2.626 1.00 25.52 42 LEU B C 1
ATOM 2055 O O . LEU B 1 36 ? -22.298 -12.896 -3.016 1.00 28.31 42 LEU B O 1
ATOM 2060 N N . PHE B 1 37 ? -23.110 -11.634 -1.348 1.00 27.04 43 PHE B N 1
ATOM 2061 C CA . PHE B 1 37 ? -22.171 -12.162 -0.367 1.00 32.20 43 PHE B CA 1
ATOM 2062 C C . PHE B 1 37 ? -22.630 -13.471 0.259 1.00 35.63 43 PHE B C 1
ATOM 2063 O O . PHE B 1 37 ? -22.015 -13.927 1.229 1.00 34.77 43 PHE B O 1
ATOM 2071 N N . ASP B 1 38 ? -23.685 -14.086 -0.270 1.00 38.89 44 ASP B N 1
ATOM 2072 C CA . ASP B 1 38 ? -24.070 -15.417 0.176 1.00 42.08 44 ASP B CA 1
ATOM 2073 C C . ASP B 1 38 ? -22.949 -16.404 -0.125 1.00 45.39 44 ASP B C 1
ATOM 2074 O O . ASP B 1 38 ? -22.582 -16.605 -1.288 1.00 44.01 44 ASP B O 1
ATOM 2079 N N . GLU B 1 39 ? -22.388 -16.994 0.930 1.00 50.30 45 GLU B N 1
ATOM 2080 C CA . GLU B 1 39 ? -21.277 -17.940 0.868 1.00 55.09 45 GLU B CA 1
ATOM 2081 C C . GLU B 1 39 ? -20.025 -17.352 0.225 1.00 56.54 45 GLU B C 1
ATOM 2082 O O . GLU B 1 39 ? -19.107 -18.102 -0.128 1.00 57.47 45 GLU B O 1
ATOM 2088 N N . VAL B 1 40 ? -19.959 -16.033 0.066 1.00 55.45 46 VAL B N 1
ATOM 2089 C CA . VAL B 1 40 ? -18.802 -15.355 -0.506 1.00 55.31 46 VAL B CA 1
ATOM 2090 C C . VAL B 1 40 ? -18.237 -14.443 0.572 1.00 53.48 46 VAL B C 1
ATOM 2091 O O . VAL B 1 40 ? -18.848 -13.422 0.915 1.00 52.82 46 VAL B O 1
ATOM 2095 N N . ILE B 1 41 ? -17.079 -14.810 1.111 1.00 52.71 47 ILE B N 1
ATOM 2096 C CA . ILE B 1 41 ? -16.449 -14.058 2.189 1.00 49.57 47 ILE B CA 1
ATOM 2097 C C . ILE B 1 41 ? -15.445 -13.082 1.590 1.00 40.97 47 ILE B C 1
ATOM 2098 O O . ILE B 1 41 ? -14.654 -13.446 0.713 1.00 38.44 47 ILE B O 1
ATOM 2103 N N . VAL B 1 42 ? -15.477 -11.842 2.066 1.00 37.86 48 VAL B N 1
ATOM 2104 C CA . VAL B 1 42 ? -14.575 -10.810 1.573 1.00 33.14 48 VAL B CA 1
ATOM 2105 C C . VAL B 1 42 ? -13.237 -10.938 2.288 1.00 30.41 48 VAL B C 1
ATOM 2106 O O . VAL B 1 42 ? -13.183 -11.060 3.517 1.00 30.62 48 VAL B O 1
ATOM 2110 N N . GLU B 1 43 ? -12.156 -10.920 1.517 1.00 26.78 49 GLU B N 1
ATOM 2111 C CA . GLU B 1 43 ? -10.801 -10.972 2.047 1.00 23.99 49 GLU B CA 1
ATOM 2112 C C . GLU B 1 43 ? -10.027 -9.774 1.512 1.00 20.22 49 GLU B C 1
ATOM 2113 O O . GLU B 1 43 ? -10.528 -9.059 0.636 1.00 16.22 49 GLU B O 1
ATOM 2119 N N . PRO B 1 44 ? -8.826 -9.498 2.014 1.00 24.32 50 PRO B N 1
ATOM 2120 C CA . PRO B 1 44 ? -7.973 -8.518 1.337 1.00 23.39 50 PRO B CA 1
ATOM 2121 C C . PRO B 1 44 ? -7.777 -8.902 -0.122 1.00 21.44 50 PRO B C 1
ATOM 2122 O O . PRO B 1 44 ? -7.487 -10.058 -0.444 1.00 21.39 50 PRO B O 1
ATOM 2126 N N . THR B 1 45 ? -7.966 -7.921 -1.005 1.00 20.64 51 THR B N 1
ATOM 2127 C CA . THR B 1 45 ? -7.830 -7.964 -2.465 1.00 18.27 51 THR B CA 1
ATOM 2128 C C . THR B 1 45 ? -8.994 -8.667 -3.159 1.00 18.74 51 THR B C 1
ATOM 2129 O O . THR B 1 45 ? -8.953 -8.802 -4.388 1.00 20.67 51 THR B O 1
ATOM 2133 N N . SER B 1 46 ? -10.018 -9.120 -2.437 1.00 16.15 52 SER B N 1
ATOM 2134 C CA . SER B 1 46 ? -11.197 -9.672 -3.093 1.00 15.90 52 SER B CA 1
ATOM 2135 C C . SER B 1 46 ? -11.757 -8.665 -4.087 1.00 14.24 52 SER B C 1
ATOM 2136 O O . SER B 1 46 ? -11.838 -7.469 -3.801 1.00 13.53 52 SER B O 1
ATOM 2139 N N . TRP B 1 47 ? -12.119 -9.150 -5.273 1.00 15.55 53 TRP B N 1
ATOM 2140 C CA . TRP B 1 47 ? -12.574 -8.265 -6.333 1.00 15.78 53 TRP B CA 1
ATOM 2141 C C . TRP B 1 47 ? -13.789 -8.867 -7.023 1.00 14.84 53 TRP B C 1
ATOM 2142 O O . TRP B 1 47 ? -14.145 -10.029 -6.811 1.00 14.57 53 TRP B O 1
ATOM 2153 N N . LEU B 1 48 ? -14.421 -8.050 -7.859 1.00 15.83 54 LEU B N 1
ATOM 2154 C CA . LEU B 1 48 ? -15.633 -8.424 -8.569 1.00 14.24 54 LEU B CA 1
ATOM 2155 C C . LEU B 1 48 ? -15.493 -8.070 -10.041 1.00 15.90 54 LEU B C 1
ATOM 2156 O O . LEU B 1 48 ? -14.791 -7.122 -10.406 1.00 15.04 54 LEU B O 1
ATOM 2161 N N . ARG B 1 49 ? -16.171 -8.847 -10.880 1.00 15.02 55 ARG B N 1
ATOM 2162 C CA . ARG B 1 49 ? -16.300 -8.548 -12.298 1.00 13.33 55 ARG B CA 1
ATOM 2163 C C . ARG B 1 49 ? -17.611 -7.811 -12.533 1.00 15.05 55 ARG B C 1
ATOM 2164 O O . ARG B 1 49 ? -18.672 -8.274 -12.101 1.00 17.34 55 ARG B O 1
ATOM 2172 N N . PHE B 1 50 ? -17.534 -6.663 -13.200 1.00 13.07 56 PHE B N 1
ATOM 2173 C CA . PHE B 1 50 ? -18.698 -5.881 -13.584 1.00 16.13 56 PHE B CA 1
ATOM 2174 C C . PHE B 1 50 ? -18.854 -5.907 -15.098 1.00 18.16 56 PHE B C 1
ATOM 2175 O O . PHE B 1 50 ? -17.867 -5.946 -15.837 1.00 14.94 56 PHE B O 1
ATOM 2183 N N . TRP B 1 51 ? -20.103 -5.855 -15.557 1.00 16.67 57 TRP B N 1
ATOM 2184 C CA . TRP B 1 51 ? -20.407 -5.735 -16.984 1.00 19.77 57 TRP B CA 1
ATOM 2185 C C . TRP B 1 51 ? -20.833 -4.292 -17.239 1.00 17.50 57 TRP B C 1
ATOM 2186 O O . TRP B 1 51 ? -21.998 -3.925 -17.073 1.00 18.40 57 TRP B O 1
ATOM 2197 N N . PHE B 1 52 ? -19.868 -3.466 -17.645 1.00 14.74 58 PHE B N 1
ATOM 2198 C CA . PHE B 1 52 ? -20.114 -2.039 -17.777 1.00 13.32 58 PHE B CA 1
ATOM 2199 C C . PHE B 1 52 ? -20.799 -1.717 -19.104 1.00 14.14 58 PHE B C 1
ATOM 2200 O O . PHE B 1 52 ? -20.551 -2.376 -20.116 1.00 14.00 58 PHE B O 1
ATOM 2208 N N . PRO B 1 53 ? -21.664 -0.707 -19.121 1.00 15.09 59 PRO B N 1
ATOM 2209 C CA . PRO B 1 53 ? -22.385 -0.368 -20.350 1.00 19.57 59 PRO B CA 1
ATOM 2210 C C . PRO B 1 53 ? -21.507 0.401 -21.323 1.00 19.75 59 PRO B C 1
ATOM 2211 O O . PRO B 1 53 ? -20.492 0.997 -20.959 1.00 19.85 59 PRO B O 1
ATOM 2215 N N . ASP B 1 54 ? -21.917 0.369 -22.580 1.00 21.18 60 ASP B N 1
ATOM 2216 C CA . ASP B 1 54 ? -21.240 1.143 -23.612 1.00 22.28 60 ASP B CA 1
ATOM 2217 C C . ASP B 1 54 ? -21.535 2.621 -23.403 1.00 22.18 60 ASP B C 1
ATOM 2218 O O . ASP B 1 54 ? -22.709 3.012 -23.408 1.00 23.30 60 ASP B O 1
ATOM 2223 N N . PRO B 1 55 ? -20.523 3.470 -23.202 1.00 22.38 61 PRO B N 1
ATOM 2224 C CA . PRO B 1 55 ? -20.798 4.912 -23.101 1.00 21.86 61 PRO B CA 1
ATOM 2225 C C . PRO B 1 55 ? -21.476 5.473 -24.334 1.00 23.39 61 PRO B C 1
ATOM 2226 O O . PRO B 1 55 ? -22.239 6.441 -24.227 1.00 24.27 61 PRO B O 1
ATOM 2230 N N . ASP B 1 56 ? -21.229 4.886 -25.504 1.00 21.01 62 ASP B N 1
ATOM 2231 C CA . ASP B 1 56 ? -21.797 5.379 -26.751 1.00 21.45 62 ASP B CA 1
ATOM 2232 C C . ASP B 1 56 ? -23.231 4.918 -26.983 1.00 26.51 62 ASP B C 1
ATOM 2233 O O . ASP B 1 56 ? -23.797 5.227 -28.037 1.00 30.45 62 ASP B O 1
ATOM 2238 N N . GLY B 1 57 ? -23.827 4.181 -26.045 1.00 26.00 63 GLY B N 1
ATOM 2239 C CA . GLY B 1 57 ? -25.251 3.913 -26.071 1.00 27.99 63 GLY B CA 1
ATOM 2240 C C . GLY B 1 57 ? -25.683 2.583 -26.655 1.00 28.55 63 GLY B C 1
ATOM 2241 O O . GLY B 1 57 ? -26.891 2.323 -26.712 1.00 30.47 63 GLY B O 1
ATOM 2242 N N . SER B 1 58 ? -24.754 1.734 -27.085 1.00 26.20 64 SER B N 1
ATOM 2243 C CA . SER B 1 58 ? -25.135 0.457 -27.670 1.00 26.81 64 SER B CA 1
ATOM 2244 C C . SER B 1 58 ? -25.396 -0.576 -26.575 1.00 26.27 64 SER B C 1
ATOM 2245 O O . SER B 1 58 ? -25.251 -0.311 -25.378 1.00 23.64 64 SER B O 1
ATOM 2248 N N . ASP B 1 59 ? -25.784 -1.777 -26.996 1.00 27.98 65 ASP B N 1
ATOM 2249 C CA . ASP B 1 59 ? -26.040 -2.883 -26.084 1.00 25.96 65 ASP B CA 1
ATOM 2250 C C . ASP B 1 59 ? -24.785 -3.676 -25.742 1.00 24.00 65 ASP B C 1
ATOM 2251 O O . ASP B 1 59 ? -24.861 -4.610 -24.938 1.00 22.32 65 ASP B O 1
ATOM 2256 N N . THR B 1 60 ? -23.642 -3.338 -26.334 1.00 23.10 66 THR B N 1
ATOM 2257 C CA . THR B 1 60 ? -22.400 -4.029 -26.015 1.00 21.03 66 THR B CA 1
ATOM 2258 C C . THR B 1 60 ? -21.960 -3.690 -24.595 1.00 18.05 66 THR B C 1
ATOM 2259 O O . THR B 1 60 ? -22.082 -2.547 -24.145 1.00 22.35 66 THR B O 1
ATOM 2263 N N . GLU B 1 61 ? -21.450 -4.692 -23.886 1.00 15.33 67 GLU B N 1
ATOM 2264 C CA . GLU B 1 61 ? -21.013 -4.530 -22.509 1.00 17.15 67 GLU B CA 1
ATOM 2265 C C . GLU B 1 61 ? -19.542 -4.903 -22.383 1.00 19.63 67 GLU B C 1
ATOM 2266 O O . GLU B 1 61 ? -19.005 -5.682 -23.175 1.00 21.24 67 GLU B O 1
ATOM 2272 N N . PHE B 1 62 ? -18.892 -4.334 -21.371 1.00 20.31 68 PHE B N 1
ATOM 2273 C CA . PHE B 1 62 ? -17.449 -4.447 -21.205 1.00 18.65 68 PHE B CA 1
ATOM 2274 C C . PHE B 1 62 ? -17.145 -4.923 -19.793 1.00 16.75 68 PHE B C 1
ATOM 2275 O O . PHE B 1 62 ? -17.441 -4.222 -18.820 1.00 16.04 68 PHE B O 1
ATOM 2283 N N . GLN B 1 63 ? -16.551 -6.107 -19.687 1.00 14.89 69 GLN B N 1
ATOM 2284 C CA . GLN B 1 63 ? -16.238 -6.688 -18.391 1.00 14.08 69 GLN B CA 1
ATOM 2285 C C . GLN B 1 63 ? -14.937 -6.103 -17.853 1.00 13.50 69 GLN B C 1
ATOM 2286 O O . GLN B 1 63 ? -13.907 -6.133 -18.536 1.00 16.45 69 GLN B O 1
ATOM 2292 N N . ARG B 1 64 ? -14.989 -5.558 -16.636 1.00 14.42 70 ARG B N 1
ATOM 2293 C CA . ARG B 1 64 ? -13.810 -5.037 -15.950 1.00 16.32 70 ARG B CA 1
ATOM 2294 C C . ARG B 1 64 ? -13.831 -5.491 -14.494 1.00 17.23 70 ARG B C 1
ATOM 2295 O O . ARG B 1 64 ? -14.891 -5.771 -13.925 1.00 17.54 70 ARG B O 1
ATOM 2303 N N . ALA B 1 65 ? -12.647 -5.538 -13.885 1.00 15.01 71 ALA B N 1
ATOM 2304 C CA . ALA B 1 65 ? -12.478 -5.999 -12.512 1.00 9.24 71 ALA B CA 1
ATOM 2305 C C . ALA B 1 65 ? -12.227 -4.822 -11.576 1.00 14.47 71 ALA B C 1
ATOM 2306 O O . ALA B 1 65 ? -11.470 -3.904 -11.909 1.00 15.48 71 ALA B O 1
ATOM 2308 N N . TYR B 1 66 ? -12.855 -4.858 -10.398 1.00 12.76 72 TYR B N 1
ATOM 2309 C CA . TYR B 1 66 ? -12.671 -3.819 -9.390 1.00 13.57 72 TYR B CA 1
ATOM 2310 C C . TYR B 1 66 ? -12.683 -4.426 -7.993 1.00 15.07 72 TYR B C 1
ATOM 2311 O O . TYR B 1 66 ? -13.443 -5.357 -7.717 1.00 12.87 72 TYR B O 1
ATOM 2320 N N . THR B 1 67 ? -11.839 -3.881 -7.117 1.00 14.65 73 THR B N 1
ATOM 2321 C CA . THR B 1 67 ? -11.646 -4.419 -5.775 1.00 14.92 73 THR B CA 1
ATOM 2322 C C . THR B 1 67 ? -12.740 -3.939 -4.826 1.00 12.07 73 THR B C 1
ATOM 2323 O O . THR B 1 67 ? -13.204 -2.800 -4.916 1.00 14.42 73 THR B O 1
ATOM 2327 N N . ILE B 1 68 ? -13.141 -4.814 -3.905 1.00 14.49 74 ILE B N 1
ATOM 2328 C CA . ILE B 1 68 ? -14.150 -4.482 -2.900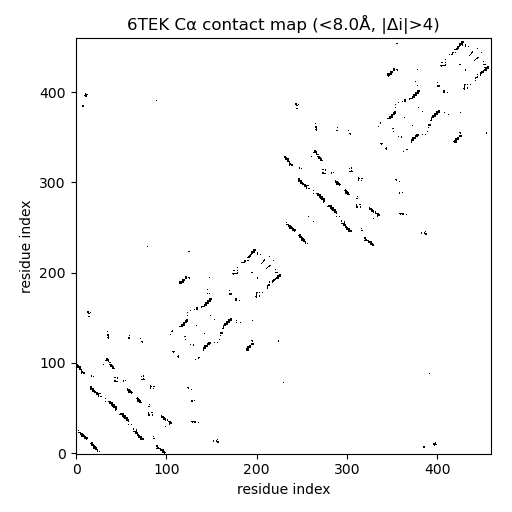 1.00 14.40 74 ILE B CA 1
ATOM 2329 C C . ILE B 1 68 ? -13.507 -3.649 -1.795 1.00 13.82 74 ILE B C 1
ATOM 2330 O O . ILE B 1 68 ? -12.561 -4.096 -1.138 1.00 17.34 74 ILE B O 1
ATOM 2335 N N . THR B 1 69 ? -14.034 -2.441 -1.571 1.00 15.61 75 THR B N 1
ATOM 2336 C CA . THR B 1 69 ? -13.529 -1.557 -0.527 1.00 17.41 75 THR B CA 1
ATOM 2337 C C . THR B 1 69 ? -14.465 -1.406 0.663 1.00 21.21 75 THR B C 1
ATOM 2338 O O . THR B 1 69 ? -14.006 -1.020 1.743 1.00 25.15 75 THR B O 1
ATOM 2342 N N . GLU B 1 70 ? -15.757 -1.669 0.492 1.00 18.28 76 GLU B N 1
ATOM 2343 C CA . GLU B 1 70 ? -16.704 -1.712 1.594 1.00 19.32 76 GLU B CA 1
ATOM 2344 C C . GLU B 1 70 ? -17.598 -2.919 1.374 1.00 19.34 76 GLU B C 1
ATOM 2345 O O . GLU B 1 70 ? -17.855 -3.309 0.232 1.00 18.50 76 GLU B O 1
ATOM 2351 N N . SER B 1 71 ? -18.053 -3.527 2.467 1.00 19.18 77 SER B N 1
ATOM 2352 C CA . SER B 1 71 ? -18.916 -4.692 2.336 1.00 20.74 77 SER B CA 1
ATOM 2353 C C . SER B 1 71 ? -19.712 -4.892 3.616 1.00 22.71 77 SER B C 1
ATOM 2354 O O . SER B 1 71 ? -19.191 -4.708 4.719 1.00 25.63 77 SER B O 1
ATOM 2357 N N . ASP B 1 72 ? -20.977 -5.275 3.450 1.00 23.53 78 ASP B N 1
ATOM 2358 C CA . ASP B 1 72 ? -21.851 -5.643 4.560 1.00 26.01 78 ASP B CA 1
ATOM 2359 C C . ASP B 1 72 ? -22.670 -6.840 4.092 1.00 29.26 78 ASP B C 1
ATOM 2360 O O . ASP B 1 72 ? -23.671 -6.673 3.376 1.00 30.77 78 ASP B O 1
ATOM 2365 N N . PRO B 1 73 ? -22.274 -8.061 4.467 1.00 30.90 79 PRO B N 1
ATOM 2366 C CA . PRO B 1 73 ? -22.960 -9.250 3.934 1.00 32.62 79 PRO B CA 1
ATOM 2367 C C . PRO B 1 73 ? -24.411 -9.369 4.364 1.00 35.34 79 PRO B C 1
ATOM 2368 O O . PRO B 1 73 ? -25.190 -10.021 3.660 1.00 36.67 79 PRO B O 1
ATOM 2372 N N . GLU B 1 74 ? -24.803 -8.763 5.488 1.00 36.10 80 GLU B N 1
ATOM 2373 C CA . GLU B 1 74 ? -26.192 -8.856 5.923 1.00 37.73 80 GLU B CA 1
ATOM 2374 C C . GLU B 1 74 ? -27.125 -8.079 5.003 1.00 34.79 80 GLU B C 1
ATOM 2375 O O . GLU B 1 74 ? -28.278 -8.482 4.806 1.00 35.95 80 GLU B O 1
ATOM 2381 N N . THR B 1 75 ? -26.649 -6.976 4.427 1.00 31.33 81 THR B N 1
ATOM 2382 C CA . THR B 1 75 ? -27.462 -6.145 3.552 1.00 26.93 81 THR B CA 1
ATOM 2383 C C . THR B 1 75 ? -27.079 -6.245 2.085 1.00 24.22 81 THR B C 1
ATOM 2384 O O . THR B 1 75 ? -27.841 -5.774 1.232 1.00 22.10 81 THR B O 1
ATOM 2388 N N . GLY B 1 76 ? -25.928 -6.832 1.765 1.00 22.41 82 GLY B N 1
ATOM 2389 C CA . GLY B 1 76 ? -25.461 -6.824 0.394 1.00 22.97 82 GLY B CA 1
ATOM 2390 C C . GLY B 1 76 ? -24.923 -5.495 -0.081 1.00 20.57 82 GLY B C 1
ATOM 2391 O O . GLY B 1 76 ? -24.683 -5.331 -1.280 1.00 17.34 82 GLY B O 1
ATOM 2392 N N . ARG B 1 77 ? -24.742 -4.534 0.819 1.00 21.93 83 ARG B N 1
ATOM 2393 C CA . ARG B 1 77 ? -24.165 -3.252 0.451 1.00 15.97 83 ARG B CA 1
ATOM 2394 C C . ARG B 1 77 ? -22.655 -3.387 0.312 1.00 13.81 83 ARG B C 1
ATOM 2395 O O . ARG B 1 77 ? -22.006 -4.073 1.105 1.00 12.69 83 ARG B O 1
ATOM 2403 N N . PHE B 1 78 ? -22.100 -2.747 -0.715 1.00 14.68 84 PHE B N 1
ATOM 2404 C CA . PHE B 1 78 ? -20.664 -2.815 -0.952 1.00 13.65 84 PHE B CA 1
ATOM 2405 C C . PHE B 1 78 ? -20.239 -1.620 -1.791 1.00 13.22 84 PHE B C 1
ATOM 2406 O O . PHE B 1 78 ? -21.067 -0.853 -2.290 1.00 12.78 84 PHE B O 1
ATOM 2414 N N . ALA B 1 79 ? -18.924 -1.469 -1.934 1.00 11.24 85 ALA B N 1
ATOM 2415 C CA . ALA B 1 79 ? -18.369 -0.331 -2.646 1.00 11.12 85 ALA B CA 1
ATOM 2416 C C . ALA B 1 79 ? -17.089 -0.742 -3.353 1.00 9.69 85 ALA B C 1
ATOM 2417 O O . ALA B 1 79 ? -16.412 -1.693 -2.950 1.00 10.03 85 ALA B O 1
ATOM 2419 N N . VAL B 1 80 ? -16.776 -0.013 -4.421 1.00 10.02 86 VAL B N 1
ATOM 2420 C CA . VAL B 1 80 ? -15.533 -0.153 -5.165 1.00 12.67 86 VAL B CA 1
ATOM 2421 C C . VAL B 1 80 ? -14.978 1.241 -5.418 1.00 14.01 86 VAL B C 1
ATOM 2422 O O . VAL B 1 80 ? -15.728 2.208 -5.577 1.00 14.12 86 VAL B O 1
ATOM 2426 N N . ASP B 1 81 ? -13.652 1.343 -5.441 1.00 11.77 87 ASP B N 1
ATOM 2427 C CA . ASP B 1 81 ? -12.956 2.593 -5.712 1.00 16.67 87 ASP B CA 1
ATOM 2428 C C . ASP B 1 81 ? -12.392 2.533 -7.123 1.00 13.34 87 ASP B C 1
ATOM 2429 O O . ASP B 1 81 ? -11.730 1.555 -7.488 1.00 13.10 87 ASP B O 1
ATOM 2434 N N . MET B 1 82 ? -12.659 3.568 -7.916 1.00 12.56 88 MET B N 1
ATOM 2435 C CA . MET B 1 82 ? -12.396 3.528 -9.348 1.00 13.57 88 MET B CA 1
ATOM 2436 C C . MET B 1 82 ? -11.557 4.724 -9.767 1.00 13.68 88 MET B C 1
ATOM 2437 O O . MET B 1 82 ? -11.915 5.872 -9.483 1.00 13.57 88 MET B O 1
ATOM 2442 N N . VAL B 1 83 ? -10.456 4.449 -10.459 1.00 11.27 89 VAL B N 1
ATOM 2443 C CA . VAL B 1 83 ? -9.576 5.496 -10.962 1.00 10.82 89 VAL B CA 1
ATOM 2444 C C . VAL B 1 83 ? -10.192 6.114 -12.209 1.00 11.87 89 VAL B C 1
ATOM 2445 O O . VAL B 1 83 ? -10.604 5.402 -13.134 1.00 12.64 89 VAL B O 1
ATOM 2449 N N . LEU B 1 84 ? -10.261 7.443 -12.237 1.00 13.87 90 LEU B N 1
ATOM 2450 C CA . LEU B 1 84 ? -10.610 8.179 -13.451 1.00 14.51 90 LEU B CA 1
ATOM 2451 C C . LEU B 1 84 ? -9.316 8.397 -14.224 1.00 15.21 90 LEU B C 1
ATOM 2452 O O . LEU B 1 84 ? -8.588 9.363 -14.000 1.00 15.90 90 LEU B O 1
ATOM 2457 N N . HIS B 1 85 ? -9.017 7.478 -15.135 1.00 18.49 91 HIS B N 1
ATOM 2458 C CA . HIS B 1 85 ? -7.747 7.478 -15.844 1.00 22.17 91 HIS B CA 1
ATOM 2459 C C . HIS B 1 85 ? -7.880 8.140 -17.211 1.00 24.79 91 HIS B C 1
ATOM 2460 O O . HIS B 1 85 ? -8.979 8.325 -17.740 1.00 22.67 91 HIS B O 1
ATOM 2467 N N . GLU B 1 86 ? -6.728 8.500 -17.776 1.00 25.95 92 GLU B N 1
ATOM 2468 C CA . GLU B 1 86 ? -6.653 9.171 -19.070 1.00 30.91 92 GLU B CA 1
ATOM 2469 C C . GLU B 1 86 ? -5.702 8.380 -19.957 1.00 25.61 92 GLU B C 1
ATOM 2470 O O . GLU B 1 86 ? -4.532 8.176 -19.576 1.00 27.82 92 GLU B O 1
ATOM 2476 N N . PRO B 1 87 ? -6.138 7.908 -21.139 1.00 22.53 93 PRO B N 1
ATOM 2477 C CA . PRO B 1 87 ? -7.484 8.036 -21.704 1.00 20.81 93 PRO B CA 1
ATOM 2478 C C . PRO B 1 87 ? -8.505 7.230 -20.915 1.00 19.39 93 PRO B C 1
ATOM 2479 O O . PRO B 1 87 ? -8.122 6.368 -20.121 1.00 17.32 93 PRO B O 1
ATOM 2483 N N . ALA B 1 88 ? -9.784 7.514 -21.128 1.00 20.03 94 ALA B N 1
ATOM 2484 C CA . ALA B 1 88 ? -10.845 6.858 -20.384 1.00 18.29 94 ALA B CA 1
ATOM 2485 C C . ALA B 1 88 ? -11.233 5.534 -21.041 1.00 18.75 94 ALA B C 1
ATOM 2486 O O . ALA B 1 88 ? -10.891 5.249 -22.191 1.00 21.12 94 ALA B O 1
ATOM 2488 N N . GLY B 1 89 ? -11.945 4.711 -20.278 1.00 19.47 95 GLY B N 1
ATOM 2489 C CA . GLY B 1 89 ? -12.530 3.495 -20.786 1.00 15.33 95 GLY B CA 1
ATOM 2490 C C . GLY B 1 89 ? -13.980 3.402 -20.358 1.00 12.19 95 GLY B C 1
ATOM 2491 O O . GLY B 1 89 ? -14.499 4.294 -19.680 1.00 11.49 95 GLY B O 1
ATOM 2492 N N . PRO B 1 90 ? -14.665 2.323 -20.745 1.00 16.17 96 PRO B N 1
ATOM 2493 C CA . PRO B 1 90 ? -16.079 2.188 -20.354 1.00 18.03 96 PRO B CA 1
ATOM 2494 C C . PRO B 1 90 ? -16.302 2.245 -18.852 1.00 16.43 96 PRO B C 1
ATOM 2495 O O . PRO B 1 90 ? -17.285 2.848 -18.403 1.00 14.68 96 PRO B O 1
ATOM 2499 N N . ALA B 1 91 ? -15.405 1.653 -18.060 1.00 16.73 97 ALA B N 1
ATOM 2500 C CA . ALA B 1 91 ? -15.620 1.586 -16.617 1.00 15.98 97 ALA B CA 1
ATOM 2501 C C . ALA B 1 91 ? -15.366 2.933 -15.948 1.00 16.17 97 ALA B C 1
ATOM 2502 O O . ALA B 1 91 ? -16.154 3.374 -15.103 1.00 17.74 97 ALA B O 1
ATOM 2504 N N . SER B 1 92 ? -14.264 3.602 -16.303 1.00 12.38 98 SER B N 1
ATOM 2505 C CA . SER B 1 92 ? -13.976 4.897 -15.696 1.00 13.69 98 SER B CA 1
ATOM 2506 C C . SER B 1 92 ? -14.932 5.974 -16.189 1.00 15.35 98 SER B C 1
ATOM 2507 O O . SER B 1 92 ? -15.244 6.909 -15.442 1.00 14.11 98 SER B O 1
ATOM 2510 N N . THR B 1 93 ? -15.404 5.870 -17.434 1.00 17.67 99 THR B N 1
ATOM 2511 C CA . THR B 1 93 ? -16.486 6.741 -17.882 1.00 18.75 99 THR B CA 1
ATOM 2512 C C . THR B 1 93 ? -17.743 6.505 -17.055 1.00 14.35 99 THR B C 1
ATOM 2513 O O . THR B 1 93 ? -18.418 7.457 -16.647 1.00 10.58 99 THR B O 1
ATOM 2517 N N . TRP B 1 94 ? -18.065 5.234 -16.799 1.00 12.42 100 TRP B N 1
ATOM 2518 C CA . TRP B 1 94 ? -19.193 4.892 -15.938 1.00 11.92 100 TRP B CA 1
ATOM 2519 C C . TRP B 1 94 ? -19.040 5.526 -14.561 1.00 13.85 100 TRP B C 1
ATOM 2520 O O . TRP B 1 94 ? -19.958 6.189 -14.067 1.00 14.53 100 TRP B O 1
ATOM 2531 N N . ALA B 1 95 ? -17.872 5.349 -13.936 1.00 14.56 101 ALA B N 1
ATOM 2532 C CA . ALA B 1 95 ? -17.615 5.967 -12.637 1.00 13.57 101 ALA B CA 1
ATOM 2533 C C . ALA B 1 95 ? -17.869 7.468 -12.675 1.00 13.65 101 ALA B C 1
ATOM 2534 O O . ALA B 1 95 ? -18.418 8.038 -11.726 1.00 19.01 101 ALA B O 1
ATOM 2536 N N . ARG B 1 96 ? -17.491 8.120 -13.776 1.00 16.22 102 ARG B N 1
ATOM 2537 C CA . ARG B 1 96 ? -17.634 9.570 -13.873 1.00 15.03 102 ARG B CA 1
ATOM 2538 C C . ARG B 1 96 ? -19.098 9.986 -13.983 1.00 17.88 102 ARG B C 1
ATOM 2539 O O . ARG B 1 96 ? -19.500 11.012 -13.421 1.00 17.53 102 ARG B O 1
ATOM 2547 N N . THR B 1 97 ? -19.913 9.199 -14.687 1.00 16.15 103 THR B N 1
ATOM 2548 C CA . THR B 1 97 ? -21.253 9.623 -15.071 1.00 15.48 103 THR B CA 1
ATOM 2549 C C . THR B 1 97 ? -22.378 8.877 -14.368 1.00 17.41 103 THR B C 1
ATOM 2550 O O . THR B 1 97 ? -23.529 9.318 -14.454 1.00 19.61 103 THR B O 1
ATOM 2554 N N . VAL B 1 98 ? -22.095 7.761 -13.694 1.00 16.65 104 VAL B N 1
ATOM 2555 C CA . VAL B 1 98 ? -23.172 6.965 -13.117 1.00 13.98 104 VAL B CA 1
ATOM 2556 C C . VAL B 1 98 ? -23.819 7.724 -11.967 1.00 16.22 104 VAL B C 1
ATOM 2557 O O . VAL B 1 98 ? -23.154 8.451 -11.216 1.00 18.50 104 VAL B O 1
ATOM 2561 N N . GLU B 1 99 ? -25.135 7.580 -11.842 1.00 17.62 105 GLU B N 1
ATOM 2562 C CA . GLU B 1 99 ? -25.897 8.176 -10.761 1.00 21.21 105 GLU B CA 1
ATOM 2563 C C . GLU B 1 99 ? -26.602 7.086 -9.966 1.00 17.75 105 GLU B C 1
ATOM 2564 O O . GLU B 1 99 ? -26.916 6.023 -10.514 1.00 16.50 105 GLU B O 1
ATOM 2570 N N . PRO B 1 100 ? -26.846 7.307 -8.673 1.00 18.28 106 PRO B N 1
ATOM 2571 C CA . PRO B 1 100 ? -27.616 6.333 -7.894 1.00 21.40 106 PRO B CA 1
ATOM 2572 C C . PRO B 1 100 ? -28.925 5.997 -8.593 1.00 21.68 106 PRO B C 1
ATOM 2573 O O . PRO B 1 100 ? -29.565 6.856 -9.202 1.00 18.87 106 PRO B O 1
ATOM 2577 N N . GLY B 1 101 ? -29.299 4.722 -8.539 1.00 20.01 107 GLY B N 1
ATOM 2578 C CA . GLY B 1 101 ? -30.439 4.212 -9.265 1.00 21.16 107 GLY B CA 1
ATOM 2579 C C . GLY B 1 101 ? -30.083 3.391 -10.487 1.00 23.20 107 GLY B C 1
ATOM 2580 O O . GLY B 1 101 ? -30.919 2.612 -10.958 1.00 23.09 107 GLY B O 1
ATOM 2581 N N . ALA B 1 102 ? -28.871 3.552 -11.014 1.00 18.15 108 ALA B N 1
ATOM 2582 C CA . ALA B 1 102 ? -28.402 2.704 -12.098 1.00 17.47 108 ALA B CA 1
ATOM 2583 C C . ALA B 1 102 ? -28.179 1.280 -11.599 1.00 14.11 108 ALA B C 1
ATOM 2584 O O . ALA B 1 102 ? -27.943 1.039 -10.412 1.00 17.81 108 ALA B O 1
ATOM 2586 N N . THR B 1 103 ? -28.266 0.326 -12.523 1.00 14.57 109 THR B N 1
ATOM 2587 C CA . THR B 1 103 ? -28.069 -1.083 -12.216 1.00 15.05 109 THR B CA 1
ATOM 2588 C C . THR B 1 103 ? -26.932 -1.642 -13.063 1.00 14.53 109 THR B C 1
ATOM 2589 O O . THR B 1 103 ? -26.631 -1.126 -14.144 1.00 13.35 109 THR B O 1
ATOM 2593 N N . ILE B 1 104 ? -26.295 -2.697 -12.559 1.00 14.55 110 ILE B N 1
ATOM 2594 C CA . ILE B 1 104 ? -25.167 -3.317 -13.249 1.00 13.62 110 ILE B CA 1
ATOM 2595 C C . ILE B 1 104 ? -25.008 -4.739 -12.724 1.00 13.51 110 ILE B C 1
ATOM 2596 O O . ILE B 1 104 ? -25.223 -5.009 -11.539 1.00 13.97 110 ILE B O 1
ATOM 2601 N N . ALA B 1 105 ? -24.649 -5.651 -13.625 1.00 13.23 111 ALA B N 1
ATOM 2602 C CA . ALA B 1 105 ? -24.428 -7.042 -13.257 1.00 15.18 111 ALA B CA 1
ATOM 2603 C C . ALA B 1 105 ? -23.021 -7.227 -12.705 1.00 15.62 111 ALA B C 1
ATOM 2604 O O . ALA B 1 105 ? -22.046 -6.710 -13.261 1.00 12.86 111 ALA B O 1
ATOM 2606 N N . VAL B 1 106 ? -22.924 -7.974 -11.604 1.00 16.93 112 VAL B N 1
ATOM 2607 C CA . VAL B 1 106 ? -21.666 -8.204 -10.907 1.00 17.17 112 VAL B CA 1
ATOM 2608 C C . VAL B 1 106 ? -21.496 -9.700 -10.689 1.00 18.02 112 VAL B C 1
ATOM 2609 O O . VAL B 1 106 ? -22.475 -10.443 -10.567 1.00 19.51 112 VAL B O 1
ATOM 2613 N N . MET B 1 107 ? -20.242 -10.144 -10.635 1.00 16.90 113 MET B N 1
ATOM 2614 C CA . MET B 1 107 ? -19.951 -11.554 -10.422 1.00 20.74 113 MET B CA 1
ATOM 2615 C C . MET B 1 107 ? -18.653 -11.694 -9.641 1.00 21.60 113 MET B C 1
ATOM 2616 O O . MET B 1 107 ? -17.711 -10.923 -9.845 1.00 18.50 113 MET B O 1
ATOM 2621 N N . SER B 1 108 ? -18.616 -12.680 -8.745 1.00 32.07 114 SER B N 1
ATOM 2622 C CA . SER B 1 108 ? -17.417 -13.041 -7.992 1.00 37.68 114 SER B CA 1
ATOM 2623 C C . SER B 1 108 ? -16.910 -14.373 -8.534 1.00 47.95 114 SER B C 1
ATOM 2624 O O . SER B 1 108 ? -17.485 -15.428 -8.251 1.00 51.23 114 SER B O 1
ATOM 2627 N N . MET B 1 109 ? -15.834 -14.321 -9.316 1.00 54.63 115 MET B N 1
ATOM 2628 C CA . MET B 1 109 ? -15.241 -15.527 -9.888 1.00 63.55 115 MET B CA 1
ATOM 2629 C C . MET B 1 109 ? -13.848 -15.177 -10.382 1.00 66.51 115 MET B C 1
ATOM 2630 O O . MET B 1 109 ? -13.691 -14.252 -11.187 1.00 65.40 115 MET B O 1
ATOM 2635 N N . GLY B 1 110 ? -12.843 -15.905 -9.901 1.00 69.05 116 GLY B N 1
ATOM 2636 C CA . GLY B 1 110 ? -11.462 -15.634 -10.236 1.00 69.09 116 GLY B CA 1
ATOM 2637 C C . GLY B 1 110 ? -10.664 -14.954 -9.147 1.00 67.06 116 GLY B C 1
ATOM 2638 O O . GLY B 1 110 ? -9.478 -14.670 -9.359 1.00 67.55 116 GLY B O 1
ATOM 2639 N N . SER B 1 111 ? -11.267 -14.696 -7.987 1.00 64.19 117 SER B N 1
ATOM 2640 C CA . SER B 1 111 ? -10.651 -13.896 -6.934 1.00 60.07 117 SER B CA 1
ATOM 2641 C C . SER B 1 111 ? -10.131 -14.811 -5.830 1.00 58.33 117 SER B C 1
ATOM 2642 O O . SER B 1 111 ? -10.915 -15.469 -5.137 1.00 58.15 117 SER B O 1
ATOM 2645 N N . ARG B 1 112 ? -8.811 -14.848 -5.668 1.00 57.32 118 ARG B N 1
ATOM 2646 C CA . ARG B 1 112 ? -8.170 -15.526 -4.549 1.00 56.46 118 ARG B CA 1
ATOM 2647 C C . ARG B 1 112 ? -7.776 -14.489 -3.506 1.00 51.63 118 ARG B C 1
ATOM 2648 O O . ARG B 1 112 ? -7.227 -13.436 -3.847 1.00 50.42 118 ARG B O 1
ATOM 2656 N N . GLY B 1 113 ? -8.056 -14.785 -2.241 1.00 48.38 119 GLY B N 1
ATOM 2657 C CA . GLY B 1 113 ? -7.818 -13.822 -1.189 1.00 43.92 119 GLY B CA 1
ATOM 2658 C C . GLY B 1 113 ? -6.374 -13.778 -0.723 1.00 40.55 119 GLY B C 1
ATOM 2659 O O . GLY B 1 113 ? -5.554 -14.642 -1.033 1.00 41.68 119 GLY B O 1
ATOM 2660 N N . PHE B 1 114 ? -6.068 -12.728 0.033 1.00 35.19 120 PHE B N 1
ATOM 2661 C CA . PHE B 1 114 ? -4.785 -12.575 0.702 1.00 33.37 120 PHE B CA 1
ATOM 2662 C C . PHE B 1 114 ? -4.952 -12.905 2.179 1.00 34.11 120 PHE B C 1
ATOM 2663 O O . PHE B 1 114 ? -5.970 -12.566 2.788 1.00 36.20 120 PHE B O 1
ATOM 2671 N N . SER B 1 115 ? -3.950 -13.566 2.755 1.00 32.03 121 SER B N 1
ATOM 2672 C CA . SER B 1 115 ? -4.018 -13.947 4.158 1.00 31.03 121 SER B CA 1
ATOM 2673 C C . SER B 1 115 ? -2.615 -14.034 4.738 1.00 31.02 121 SER B C 1
ATOM 2674 O O . SER B 1 115 ? -1.678 -14.469 4.063 1.00 32.05 121 SER B O 1
ATOM 2677 N N . VAL B 1 116 ? -2.482 -13.612 5.992 1.00 30.08 122 VAL B N 1
ATOM 2678 C CA . VAL B 1 116 ? -1.231 -13.735 6.735 1.00 26.50 122 VAL B CA 1
ATOM 2679 C C . VAL B 1 116 ? -1.237 -15.093 7.427 1.00 27.79 122 VAL B C 1
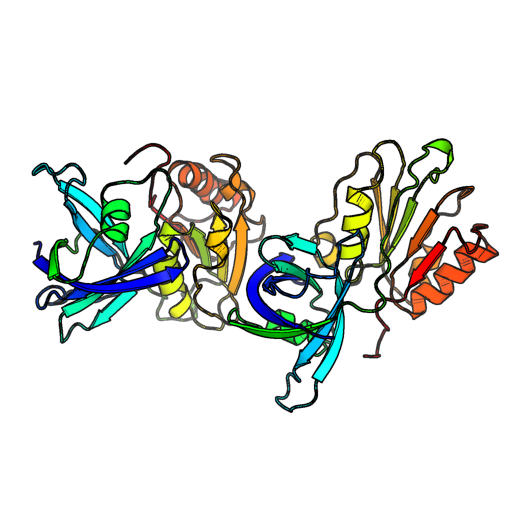ATOM 2680 O O . VAL B 1 116 ? -2.258 -15.476 8.016 1.00 31.28 122 VAL B O 1
ATOM 2684 N N . PRO B 1 117 ? -0.142 -15.854 7.370 1.00 29.26 123 PRO B N 1
ATOM 2685 C CA . PRO B 1 117 ? -0.128 -17.184 7.991 1.00 33.31 123 PRO B CA 1
ATOM 2686 C C . PRO B 1 117 ? -0.483 -17.143 9.470 1.00 38.81 123 PRO B C 1
ATOM 2687 O O . PRO B 1 117 ? -0.244 -16.155 10.168 1.00 37.51 123 PRO B O 1
ATOM 2691 N N . GLU B 1 118 ? -1.064 -18.249 9.939 1.00 44.51 124 GLU B N 1
ATOM 2692 C CA . GLU B 1 118 ? -1.500 -18.349 11.329 1.00 50.06 124 GLU B CA 1
ATOM 2693 C C . GLU B 1 118 ? -0.312 -18.299 12.283 1.00 50.15 124 GLU B C 1
ATOM 2694 O O . GLU B 1 118 ? -0.252 -17.449 13.178 1.00 47.51 124 GLU B O 1
ATOM 2700 N N . ASP B 1 119 ? 0.634 -19.213 12.111 1.00 52.46 125 ASP B N 1
ATOM 2701 C CA . ASP B 1 119 ? 1.821 -19.261 12.958 1.00 54.57 125 ASP B CA 1
ATOM 2702 C C . ASP B 1 119 ? 2.688 -18.039 12.692 1.00 50.23 125 ASP B C 1
ATOM 2703 O O . ASP B 1 119 ? 3.041 -17.785 11.533 1.00 46.16 125 ASP B O 1
ATOM 2708 N N . PRO B 1 120 ? 3.035 -17.248 13.712 1.00 50.75 126 PRO B N 1
ATOM 2709 C CA . PRO B 1 120 ? 3.931 -16.105 13.475 1.00 49.14 126 PRO B CA 1
ATOM 2710 C C . PRO B 1 120 ? 5.264 -16.499 12.866 1.00 49.80 126 PRO B C 1
ATOM 2711 O O . PRO B 1 120 ? 5.833 -15.725 12.085 1.00 47.99 126 PRO B O 1
ATOM 2715 N N . GLU B 1 121 ? 5.776 -17.683 13.190 1.00 52.80 127 GLU B N 1
ATOM 2716 C CA . GLU B 1 121 ? 7.041 -18.146 12.638 1.00 55.74 127 GLU B CA 1
ATOM 2717 C C . GLU B 1 121 ? 6.895 -18.739 11.242 1.00 52.18 127 GLU B C 1
ATOM 2718 O O . GLU B 1 121 ? 7.894 -19.186 10.668 1.00 53.66 127 GLU B O 1
ATOM 2724 N N . ASP B 1 122 ? 5.685 -18.756 10.688 1.00 46.48 128 ASP B N 1
ATOM 2725 C CA . ASP B 1 122 ? 5.468 -19.045 9.278 1.00 43.81 128 ASP B CA 1
ATOM 2726 C C . ASP B 1 122 ? 5.249 -17.782 8.457 1.00 38.58 128 ASP B C 1
ATOM 2727 O O . ASP B 1 122 ? 5.119 -17.867 7.232 1.00 38.23 128 ASP B O 1
ATOM 2732 N N . ARG B 1 123 ? 5.202 -16.622 9.102 1.00 34.49 129 ARG B N 1
ATOM 2733 C CA . ARG B 1 123 ? 4.922 -15.370 8.423 1.00 28.51 129 ARG B CA 1
ATOM 2734 C C . ARG B 1 123 ? 6.180 -14.828 7.750 1.00 29.48 129 ARG B C 1
ATOM 2735 O O . ARG B 1 123 ? 7.299 -15.104 8.192 1.00 31.26 129 ARG B O 1
ATOM 2743 N N . PRO B 1 124 ? 6.022 -14.061 6.672 1.00 26.99 130 PRO B N 1
ATOM 2744 C CA . PRO B 1 124 ? 7.185 -13.415 6.058 1.00 25.97 130 PRO B CA 1
ATOM 2745 C C . PRO B 1 124 ? 7.819 -12.421 7.018 1.00 25.67 130 PRO B C 1
ATOM 2746 O O . PRO B 1 124 ? 7.176 -11.899 7.931 1.00 27.07 130 PRO B O 1
ATOM 2750 N N . VAL B 1 125 ? 9.112 -12.160 6.800 1.00 24.59 131 VAL B N 1
ATOM 2751 C CA . VAL B 1 125 ? 9.814 -11.148 7.587 1.00 23.38 131 VAL B CA 1
ATOM 2752 C C . VAL B 1 125 ? 9.549 -9.743 7.077 1.00 24.43 131 VAL B C 1
ATOM 2753 O O . VAL B 1 125 ? 10.097 -8.777 7.623 1.00 26.98 131 VAL B O 1
ATOM 2757 N N . GLY B 1 126 ? 8.721 -9.602 6.049 1.00 23.00 132 GLY B N 1
ATOM 2758 C CA . GLY B 1 126 ? 8.371 -8.313 5.492 1.00 24.60 132 GLY B CA 1
ATOM 2759 C C . GLY B 1 126 ? 7.562 -8.487 4.227 1.00 26.37 132 GLY B C 1
ATOM 2760 O O . GLY B 1 126 ? 7.654 -9.529 3.570 1.00 28.89 132 GLY B O 1
ATOM 2761 N N . TYR B 1 127 ? 6.761 -7.489 3.871 1.00 14.04 133 TYR B N 1
ATOM 2762 C CA . TYR B 1 127 ? 5.956 -7.536 2.661 1.00 19.34 133 TYR B CA 1
ATOM 2763 C C . TYR B 1 127 ? 6.431 -6.460 1.699 1.00 17.17 133 TYR B C 1
ATOM 2764 O O . TYR B 1 127 ? 6.581 -5.297 2.087 1.00 16.70 133 TYR B O 1
ATOM 2773 N N . LEU B 1 128 ? 6.689 -6.862 0.457 1.00 13.14 134 LEU B N 1
ATOM 2774 C CA . LEU B 1 128 ? 7.024 -5.945 -0.626 1.00 11.95 134 LEU B CA 1
ATOM 2775 C C . LEU B 1 128 ? 5.787 -5.803 -1.507 1.00 13.53 134 LEU B C 1
ATOM 2776 O O . LEU B 1 128 ? 5.416 -6.737 -2.223 1.00 16.84 134 LEU B O 1
ATOM 2781 N N . LEU B 1 129 ? 5.149 -4.640 -1.444 1.00 13.51 135 LEU B N 1
ATOM 2782 C CA . LEU B 1 129 ? 3.926 -4.363 -2.184 1.00 15.57 135 LEU B CA 1
ATOM 2783 C C . LEU B 1 129 ? 4.240 -3.415 -3.333 1.00 16.05 135 LEU B C 1
ATOM 2784 O O . LEU B 1 129 ? 4.852 -2.361 -3.123 1.00 11.88 135 LEU B O 1
ATOM 2789 N N . ILE B 1 130 ? 3.827 -3.795 -4.541 1.00 15.88 136 ILE B N 1
ATOM 2790 C CA . ILE B 1 130 ? 4.154 -3.066 -5.762 1.00 17.47 136 ILE B CA 1
ATOM 2791 C C . ILE B 1 130 ? 2.873 -2.877 -6.562 1.00 17.00 136 ILE B C 1
ATOM 2792 O O . ILE B 1 130 ? 2.186 -3.856 -6.879 1.00 17.47 136 ILE B O 1
ATOM 2797 N N . GLY B 1 131 ? 2.553 -1.627 -6.889 1.00 16.24 137 GLY B N 1
ATOM 2798 C CA . GLY B 1 131 ? 1.390 -1.346 -7.708 1.00 18.70 137 GLY B CA 1
ATOM 2799 C C . GLY B 1 131 ? 1.262 0.109 -8.108 1.00 18.03 137 GLY B C 1
ATOM 2800 O O . GLY B 1 131 ? 2.264 0.811 -8.263 1.00 14.16 137 GLY B O 1
ATOM 2801 N N . ASP B 1 132 ? 0.033 0.573 -8.290 1.00 16.19 138 ASP B N 1
ATOM 2802 C CA . ASP B 1 132 ? -0.224 1.977 -8.584 1.00 12.47 138 ASP B CA 1
ATOM 2803 C C . ASP B 1 132 ? -1.626 2.312 -8.086 1.00 11.44 138 ASP B C 1
ATOM 2804 O O . ASP B 1 132 ? -2.159 1.633 -7.203 1.00 12.73 138 ASP B O 1
ATOM 2809 N N . SER B 1 133 ? -2.234 3.349 -8.667 1.00 10.26 139 SER B N 1
ATOM 2810 C CA . SER B 1 133 ? -3.545 3.792 -8.200 1.00 13.69 139 SER B CA 1
ATOM 2811 C C . SER B 1 133 ? -4.601 2.706 -8.371 1.00 14.83 139 SER B C 1
ATOM 2812 O O . SER B 1 133 ? -5.500 2.574 -7.533 1.00 13.88 139 SER B O 1
ATOM 2815 N N . ALA B 1 134 ? -4.504 1.911 -9.442 1.00 13.98 140 ALA B N 1
ATOM 2816 C CA . ALA B 1 134 ? -5.531 0.908 -9.714 1.00 14.06 140 ALA B CA 1
ATOM 2817 C C . ALA B 1 134 ? -5.502 -0.232 -8.703 1.00 14.98 140 ALA B C 1
ATOM 2818 O O . ALA B 1 134 ? -6.542 -0.845 -8.432 1.00 15.30 140 ALA B O 1
ATOM 2820 N N . SER B 1 135 ? -4.333 -0.541 -8.146 1.00 15.00 141 SER B N 1
ATOM 2821 C CA . SER B 1 135 ? -4.206 -1.590 -7.145 1.00 15.29 141 SER B CA 1
ATOM 2822 C C . SER B 1 135 ? -4.116 -1.043 -5.726 1.00 13.85 141 SER B C 1
ATOM 2823 O O . SER B 1 135 ? -3.890 -1.816 -4.790 1.00 14.89 141 SER B O 1
ATOM 2826 N N . THR B 1 136 ? -4.299 0.263 -5.541 1.00 14.22 142 THR B N 1
ATOM 2827 C CA . THR B 1 136 ? -4.285 0.813 -4.189 1.00 15.04 142 THR B CA 1
ATOM 2828 C C . THR B 1 136 ? -5.408 0.264 -3.311 1.00 13.12 142 THR B C 1
ATOM 2829 O O . THR B 1 136 ? -5.134 -0.039 -2.136 1.00 9.94 142 THR B O 1
ATOM 2833 N N . PRO B 1 137 ? -6.657 0.104 -3.782 1.00 14.25 143 PRO B N 1
ATOM 2834 C CA . PRO B 1 137 ? -7.653 -0.594 -2.946 1.00 11.76 143 PRO B CA 1
ATOM 2835 C C . PRO B 1 137 ? -7.186 -1.962 -2.472 1.00 11.68 143 PRO B C 1
ATOM 2836 O O . PRO B 1 137 ? -7.316 -2.282 -1.284 1.00 13.43 143 PRO B O 1
ATOM 2840 N N . ALA B 1 138 ? -6.627 -2.772 -3.374 1.00 11.06 144 ALA B N 1
ATOM 2841 C CA . ALA B 1 138 ? -6.121 -4.085 -2.985 1.00 9.74 144 ALA B CA 1
ATOM 2842 C C . ALA B 1 138 ? -4.983 -3.956 -1.982 1.00 11.08 144 ALA B C 1
ATOM 2843 O O . ALA B 1 138 ? -4.976 -4.627 -0.943 1.00 14.39 144 ALA B O 1
ATOM 2845 N N . ILE B 1 139 ? -4.014 -3.086 -2.277 1.00 11.55 145 ILE B N 1
ATOM 2846 C CA . ILE B 1 139 ? -2.863 -2.901 -1.397 1.00 14.03 145 ILE B CA 1
ATOM 2847 C C . ILE B 1 139 ? -3.297 -2.345 -0.045 1.00 15.82 145 ILE B C 1
ATOM 2848 O O . ILE B 1 139 ? -2.749 -2.721 0.999 1.00 17.81 145 ILE B O 1
ATOM 2853 N N . ASN B 1 140 ? -4.289 -1.450 -0.036 1.00 13.10 146 ASN B N 1
ATOM 2854 C CA . ASN B 1 140 ? -4.796 -0.944 1.236 1.00 15.75 146 ASN B CA 1
ATOM 2855 C C . ASN B 1 140 ? -5.392 -2.068 2.073 1.00 17.21 146 ASN B C 1
ATOM 2856 O O . ASN B 1 140 ? -5.158 -2.139 3.284 1.00 17.11 146 ASN B O 1
ATOM 2861 N N . GLY B 1 141 ? -6.160 -2.961 1.444 1.00 16.52 147 GLY B N 1
ATOM 2862 C CA . GLY B 1 141 ? -6.691 -4.102 2.168 1.00 15.65 147 GLY B CA 1
ATOM 2863 C C . GLY B 1 141 ? -5.612 -4.995 2.750 1.00 13.30 147 GLY B C 1
ATOM 2864 O O . GLY B 1 141 ? -5.794 -5.578 3.823 1.00 15.24 147 GLY B O 1
ATOM 2865 N N . ILE B 1 142 ? -4.481 -5.120 2.053 1.00 14.18 148 ILE B N 1
ATOM 2866 C CA . ILE B 1 142 ? -3.368 -5.920 2.560 1.00 16.01 148 ILE B CA 1
ATOM 2867 C C . ILE B 1 142 ? -2.737 -5.247 3.773 1.00 16.59 148 ILE B C 1
ATOM 2868 O O . ILE B 1 142 ? -2.488 -5.887 4.804 1.00 16.39 148 ILE B O 1
ATOM 2873 N N . ILE B 1 143 ? -2.467 -3.943 3.664 1.00 14.69 149 ILE B N 1
ATOM 2874 C CA . ILE B 1 143 ? -1.818 -3.208 4.747 1.00 15.76 149 ILE B CA 1
ATOM 2875 C C . ILE B 1 143 ? -2.648 -3.281 6.024 1.00 13.97 149 ILE B C 1
ATOM 2876 O O . ILE B 1 143 ? -2.105 -3.387 7.131 1.00 13.99 149 ILE B O 1
ATO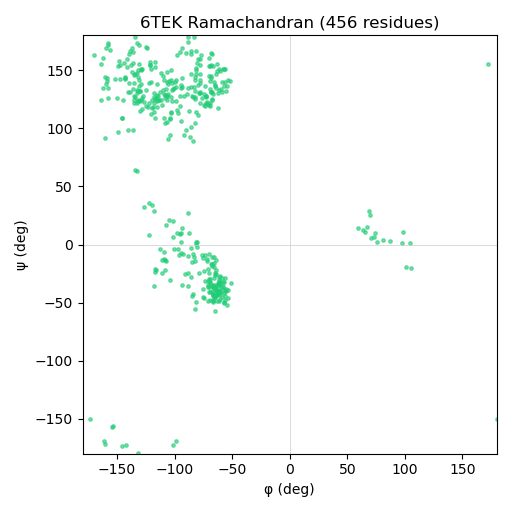M 2881 N N . GLU B 1 144 ? -3.977 -3.257 5.893 1.00 16.67 150 GLU B N 1
ATOM 2882 C CA . GLU B 1 144 ? -4.842 -3.251 7.069 1.00 19.45 150 GLU B CA 1
ATOM 2883 C C . GLU B 1 144 ? -4.757 -4.540 7.882 1.00 21.54 150 GLU B C 1
ATOM 2884 O O . GLU B 1 144 ? -5.147 -4.539 9.054 1.00 23.51 150 GLU B O 1
ATOM 2890 N N . VAL B 1 145 ? -4.264 -5.637 7.304 1.00 22.51 151 VAL B N 1
ATOM 2891 C CA . VAL B 1 145 ? -4.205 -6.916 8.005 1.00 21.88 151 VAL B CA 1
ATOM 2892 C C . VAL B 1 145 ? -2.780 -7.371 8.285 1.00 20.32 151 VAL B C 1
ATOM 2893 O O . VAL B 1 145 ? -2.594 -8.408 8.941 1.00 18.84 151 VAL B O 1
ATOM 2897 N N . VAL B 1 146 ? -1.773 -6.640 7.825 1.00 14.44 152 VAL B N 1
ATOM 2898 C CA . VAL B 1 146 ? -0.389 -7.022 8.138 1.00 12.94 152 VAL B CA 1
ATOM 2899 C C . VAL B 1 146 ? -0.101 -6.704 9.603 1.00 15.67 152 VAL B C 1
ATOM 2900 O O . VAL B 1 146 ? -0.331 -5.562 10.040 1.00 21.93 152 VAL B O 1
ATOM 2904 N N . PRO B 1 147 ? 0.396 -7.659 10.391 1.00 16.59 153 PRO B N 1
ATOM 2905 C CA . PRO B 1 147 ? 0.670 -7.382 11.807 1.00 18.48 153 PRO B CA 1
ATOM 2906 C C . PRO B 1 147 ? 1.639 -6.218 11.968 1.00 17.95 153 PRO B C 1
ATOM 2907 O O . PRO B 1 147 ? 2.481 -5.960 11.106 1.00 17.92 153 PRO B O 1
ATOM 2911 N N . HIS B 1 148 ? 1.509 -5.513 13.095 1.00 18.68 154 HIS B N 1
ATOM 2912 C CA . HIS B 1 148 ? 2.243 -4.266 13.288 1.00 19.45 154 HIS B CA 1
ATOM 2913 C C . HIS B 1 148 ? 3.747 -4.471 13.425 1.00 18.74 154 HIS B C 1
ATOM 2914 O O . HIS B 1 148 ? 4.498 -3.500 13.291 1.00 16.50 154 HIS B O 1
ATOM 2921 N N . ASP B 1 149 ? 4.208 -5.694 13.695 1.00 21.37 155 ASP B N 1
ATOM 2922 C CA . ASP B 1 149 ? 5.635 -5.952 13.857 1.00 24.73 155 ASP B CA 1
ATOM 2923 C C . ASP B 1 149 ? 6.304 -6.432 12.574 1.00 26.29 155 ASP B C 1
ATOM 2924 O O . ASP B 1 149 ? 7.465 -6.851 12.616 1.00 31.30 155 ASP B O 1
ATOM 2929 N N . ILE B 1 150 ? 5.616 -6.373 11.444 1.00 23.20 156 ILE B N 1
ATOM 2930 C CA . ILE B 1 150 ? 6.160 -6.799 10.157 1.00 20.00 156 ILE B CA 1
ATOM 2931 C C . ILE B 1 150 ? 6.270 -5.577 9.254 1.00 18.83 156 ILE B C 1
ATOM 2932 O O . ILE B 1 150 ? 5.266 -4.886 9.041 1.00 15.84 156 ILE B O 1
ATOM 2937 N N . PRO B 1 151 ? 7.446 -5.281 8.709 1.00 22.55 157 PRO B N 1
ATOM 2938 C CA . PRO B 1 151 ? 7.605 -4.080 7.886 1.00 20.46 157 PRO B CA 1
ATOM 2939 C C . PRO B 1 151 ? 7.049 -4.270 6.484 1.00 17.17 157 PRO B C 1
ATOM 2940 O O . PRO B 1 151 ? 6.959 -5.380 5.956 1.00 14.66 157 PRO B O 1
ATOM 2944 N N . ILE B 1 152 ? 6.674 -3.145 5.880 1.00 14.32 158 ILE B N 1
ATOM 2945 C CA . ILE B 1 152 ? 6.042 -3.131 4.567 1.00 13.57 158 ILE B CA 1
ATOM 2946 C C . ILE B 1 152 ? 6.772 -2.123 3.693 1.00 12.60 158 ILE B C 1
ATOM 2947 O O . ILE B 1 152 ? 6.868 -0.942 4.052 1.00 14.52 158 ILE B O 1
ATOM 2952 N N . GLU B 1 153 ? 7.264 -2.579 2.544 1.00 13.87 159 GLU B N 1
ATOM 2953 C CA . GLU B 1 153 ? 7.919 -1.725 1.557 1.00 17.71 159 GLU B CA 1
ATOM 2954 C C . GLU B 1 153 ? 6.960 -1.551 0.388 1.00 14.91 159 GLU B C 1
ATOM 2955 O O . GLU B 1 153 ? 6.773 -2.474 -0.412 1.00 17.69 159 GLU B O 1
ATOM 2961 N N . LEU B 1 154 ? 6.353 -0.373 0.292 1.00 14.27 160 LEU B N 1
ATOM 2962 C CA . LEU B 1 154 ? 5.331 -0.098 -0.707 1.00 16.16 160 LEU B CA 1
ATOM 2963 C C . LEU B 1 154 ? 5.916 0.741 -1.835 1.00 15.76 160 LEU B C 1
ATOM 2964 O O . LEU B 1 154 ? 6.504 1.799 -1.585 1.00 15.84 160 LEU B O 1
ATOM 2969 N N . TYR B 1 155 ? 5.752 0.268 -3.070 1.00 12.28 161 TYR B N 1
ATOM 2970 C CA . TYR B 1 155 ? 6.182 0.983 -4.267 1.00 12.60 161 TYR B CA 1
ATOM 2971 C C . TYR B 1 155 ? 4.962 1.260 -5.131 1.00 13.59 161 TYR B C 1
ATOM 2972 O O . TYR B 1 155 ? 4.296 0.324 -5.583 1.00 16.35 161 TYR B O 1
ATOM 2981 N N . LEU B 1 156 ? 4.672 2.541 -5.358 1.00 12.16 162 LEU B N 1
ATOM 2982 C CA . LEU B 1 156 ? 3.515 2.965 -6.142 1.00 13.43 162 LEU B CA 1
ATOM 2983 C C . LEU B 1 156 ? 4.010 3.733 -7.361 1.00 13.42 162 LEU B C 1
ATOM 2984 O O . LEU B 1 156 ? 4.592 4.815 -7.226 1.00 17.83 162 LEU B O 1
ATOM 2989 N N . GLU B 1 157 ? 3.787 3.174 -8.548 1.00 12.51 163 GLU B N 1
ATOM 2990 C CA . GLU B 1 157 ? 4.097 3.889 -9.779 1.00 13.49 163 GLU B CA 1
ATOM 2991 C C . GLU B 1 157 ? 3.129 5.053 -9.938 1.00 16.50 163 GLU B C 1
ATOM 2992 O O . GLU B 1 157 ? 1.907 4.860 -9.958 1.00 12.98 163 GLU B O 1
ATOM 2998 N N . GLN B 1 158 ? 3.673 6.262 -10.033 1.00 17.57 164 GLN B N 1
ATOM 2999 C CA . GLN B 1 158 ? 2.867 7.471 -10.087 1.00 18.13 164 GLN B CA 1
ATOM 3000 C C . GLN B 1 158 ? 2.604 7.869 -11.533 1.00 20.89 164 GLN B C 1
ATOM 3001 O O . GLN B 1 158 ? 3.507 7.849 -12.373 1.00 21.49 164 GLN B O 1
ATOM 3007 N N . HIS B 1 159 ? 1.352 8.228 -11.819 1.00 22.81 165 HIS B N 1
ATOM 3008 C CA . HIS B 1 159 ? 0.963 8.698 -13.139 1.00 24.24 165 HIS B CA 1
ATOM 3009 C C . HIS B 1 159 ? 0.455 10.130 -13.152 1.00 26.56 165 HIS B C 1
ATOM 3010 O O . HIS B 1 159 ? 0.519 10.776 -14.203 1.00 27.37 165 HIS B O 1
ATOM 3017 N N . HIS B 1 160 ? -0.042 10.642 -12.028 1.00 28.15 166 HIS B N 1
ATOM 3018 C CA . HIS B 1 160 ? -0.523 12.012 -11.939 1.00 30.75 166 HIS B CA 1
ATOM 3019 C C . HIS B 1 160 ? -0.183 12.567 -10.564 1.00 32.26 166 HIS B C 1
ATOM 3020 O O . HIS B 1 160 ? 0.003 11.820 -9.601 1.00 31.68 166 HIS B O 1
ATOM 3027 N N . ASP B 1 161 ? -0.101 13.899 -10.484 1.00 31.26 167 ASP B N 1
ATOM 3028 C CA . ASP B 1 161 ? 0.141 14.543 -9.196 1.00 31.22 167 ASP B CA 1
ATOM 3029 C C . ASP B 1 161 ? -0.979 14.254 -8.206 1.00 29.75 167 ASP B C 1
ATOM 3030 O O . ASP B 1 161 ? -0.731 14.162 -6.998 1.00 28.36 167 ASP B O 1
ATOM 3035 N N . ASP B 1 162 ? -2.213 14.104 -8.694 1.00 27.38 168 ASP B N 1
ATOM 3036 C CA . ASP B 1 162 ? -3.339 13.763 -7.832 1.00 25.30 168 ASP B CA 1
ATOM 3037 C C . ASP B 1 162 ? -3.199 12.393 -7.186 1.00 20.64 168 ASP B C 1
ATOM 3038 O O . ASP B 1 162 ? -3.959 12.089 -6.259 1.00 21.76 168 ASP B O 1
ATOM 3043 N N . ASP B 1 163 ? -2.270 11.556 -7.658 1.00 15.80 169 ASP B N 1
ATOM 3044 C CA . ASP B 1 163 ? -2.124 10.218 -7.092 1.00 19.08 169 ASP B CA 1
ATOM 3045 C C . ASP B 1 163 ? -1.749 10.269 -5.617 1.00 19.78 169 ASP B C 1
ATOM 3046 O O . ASP B 1 163 ? -2.162 9.399 -4.843 1.00 19.64 169 ASP B O 1
ATOM 3051 N N . VAL B 1 164 ? -0.982 11.282 -5.204 1.00 18.80 170 VAL B N 1
ATOM 3052 C CA . VAL B 1 164 ? -0.581 11.361 -3.806 1.00 18.68 170 VAL B CA 1
ATOM 3053 C C . VAL B 1 164 ? -1.772 11.648 -2.902 1.00 15.38 170 VAL B C 1
ATOM 3054 O O . VAL B 1 164 ? -1.691 11.420 -1.691 1.00 13.14 170 VAL B O 1
ATOM 3058 N N . LEU B 1 165 ? -2.886 12.125 -3.465 1.00 16.79 171 LEU B N 1
ATOM 3059 C CA . LEU B 1 165 ? -4.088 12.414 -2.696 1.00 15.47 171 LEU B CA 1
ATOM 3060 C C . LEU B 1 165 ? -4.949 11.184 -2.444 1.00 18.11 171 LEU B C 1
ATOM 3061 O O . LEU B 1 165 ? -5.857 11.250 -1.607 1.00 16.90 171 LEU B O 1
ATOM 3066 N N . ILE B 1 166 ? -4.704 10.081 -3.148 1.00 13.99 172 ILE B N 1
ATOM 3067 C CA . ILE B 1 166 ? -5.423 8.832 -2.907 1.00 17.18 172 ILE B CA 1
ATOM 3068 C C . ILE B 1 166 ? -4.989 8.286 -1.553 1.00 17.13 172 ILE B C 1
ATOM 3069 O O . ILE B 1 166 ? -3.798 8.002 -1.350 1.00 16.71 172 ILE B O 1
ATOM 3074 N N . PRO B 1 167 ? -5.908 8.137 -0.602 1.00 15.98 173 PRO B N 1
ATOM 3075 C CA . PRO B 1 167 ? -5.510 7.747 0.756 1.00 16.73 173 PRO B CA 1
ATOM 3076 C C . PRO B 1 167 ? -4.926 6.344 0.798 1.00 15.09 173 PRO B C 1
ATOM 3077 O O . PRO B 1 167 ? -5.400 5.430 0.118 1.00 16.47 173 PRO B O 1
ATOM 3081 N N . LEU B 1 168 ? -3.879 6.188 1.602 1.00 12.31 174 LEU B N 1
ATOM 3082 C CA . LEU B 1 168 ? -3.262 4.899 1.862 1.00 15.36 174 LEU B CA 1
ATOM 3083 C C . LEU B 1 168 ? -3.618 4.432 3.267 1.00 15.31 174 LEU B C 1
ATOM 3084 O O . LEU B 1 168 ? -3.805 5.241 4.181 1.00 17.10 174 LEU B O 1
ATOM 3089 N N . ALA B 1 169 ? -3.713 3.116 3.429 1.00 10.11 175 ALA B N 1
ATOM 3090 C CA . ALA B 1 169 ? -3.922 2.548 4.752 1.00 10.74 1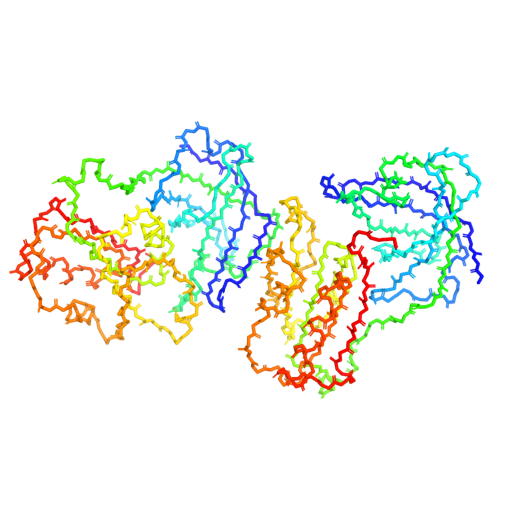75 ALA B CA 1
ATOM 3091 C C . ALA B 1 169 ? -2.739 2.872 5.656 1.00 14.52 175 ALA B C 1
ATOM 3092 O O . ALA B 1 169 ? -1.602 3.013 5.199 1.00 15.97 175 ALA B O 1
ATOM 3094 N N . GLU B 1 170 ? -3.017 3.001 6.950 1.00 15.16 176 GLU B N 1
ATOM 3095 C CA . GLU B 1 170 ? -1.987 3.325 7.929 1.00 17.07 176 GLU B CA 1
ATOM 3096 C C . GLU B 1 170 ? -1.411 2.056 8.541 1.00 15.61 176 GLU B C 1
ATOM 3097 O O . GLU B 1 170 ? -2.129 1.079 8.770 1.00 14.20 176 GLU B O 1
ATOM 3103 N N . HIS B 1 171 ? -0.106 2.080 8.803 1.00 17.21 177 HIS B N 1
ATOM 3104 C CA . HIS B 1 171 ? 0.605 0.950 9.385 1.00 16.03 177 HIS B CA 1
ATOM 3105 C C . HIS B 1 171 ? 1.882 1.465 10.036 1.00 20.78 177 HIS B C 1
ATOM 3106 O O . HIS B 1 171 ? 2.605 2.272 9.435 1.00 18.53 177 HIS B O 1
ATOM 3113 N N . PRO B 1 172 ? 2.197 1.023 11.257 1.00 21.58 178 PRO B N 1
ATOM 3114 C CA . PRO B 1 172 ? 3.344 1.605 11.974 1.00 22.49 178 PRO B CA 1
ATOM 3115 C C . PRO B 1 172 ? 4.694 1.326 11.330 1.00 19.98 178 PRO B C 1
ATOM 3116 O O . PRO B 1 172 ? 5.674 1.995 11.683 1.00 23.38 178 PRO B O 1
ATOM 3120 N N . ARG B 1 173 ? 4.787 0.367 10.410 1.00 17.22 179 ARG B N 1
ATOM 3121 C CA . ARG B 1 173 ? 6.059 0.003 9.794 1.00 20.71 179 ARG B CA 1
ATOM 3122 C C . ARG B 1 173 ? 5.966 0.043 8.274 1.00 19.43 179 ARG B C 1
ATOM 3123 O O . ARG B 1 173 ? 6.635 -0.730 7.582 1.00 18.40 179 ARG B O 1
ATOM 3131 N N . LEU B 1 174 ? 5.144 0.946 7.748 1.00 18.16 180 LEU B N 1
ATOM 3132 C CA . LEU B 1 174 ? 4.973 1.122 6.313 1.00 17.50 180 LEU B CA 1
ATOM 3133 C C . LEU B 1 174 ? 5.940 2.184 5.806 1.00 18.62 180 LEU B C 1
ATOM 3134 O O . LEU B 1 174 ? 5.997 3.291 6.351 1.00 19.72 180 LEU B O 1
ATOM 3139 N N . ARG B 1 175 ? 6.702 1.842 4.770 1.00 13.92 181 ARG B N 1
ATOM 3140 C CA . ARG B 1 175 ? 7.599 2.779 4.105 1.00 14.44 181 ARG B CA 1
ATOM 3141 C C . ARG B 1 175 ? 7.173 2.888 2.649 1.00 14.70 181 ARG B C 1
ATOM 3142 O O . ARG B 1 175 ? 7.194 1.893 1.917 1.00 14.07 181 ARG B O 1
ATOM 3150 N N . VAL B 1 176 ? 6.762 4.090 2.241 1.00 9.82 182 VAL B N 1
ATOM 3151 C CA . VAL B 1 176 ? 6.155 4.319 0.935 1.00 14.45 182 VAL B CA 1
ATOM 3152 C C . VAL B 1 176 ? 7.201 4.884 -0.013 1.00 13.80 182 VAL B C 1
ATOM 3153 O O . VAL B 1 176 ? 8.021 5.727 0.376 1.00 14.31 182 VAL B O 1
ATOM 3157 N N . HIS B 1 177 ? 7.174 4.416 -1.259 1.00 12.97 183 HIS B N 1
ATOM 3158 C CA . HIS B 1 177 ? 8.065 4.885 -2.312 1.00 11.58 183 HIS B CA 1
ATOM 3159 C C . HIS B 1 177 ? 7.241 5.133 -3.566 1.00 14.07 183 HIS B C 1
ATOM 3160 O O . HIS B 1 177 ? 6.507 4.246 -4.011 1.00 17.22 183 HIS B O 1
ATOM 3167 N N . ARG B 1 178 ? 7.352 6.330 -4.132 1.00 11.57 184 ARG B N 1
ATOM 3168 C CA . ARG B 1 178 ? 6.615 6.685 -5.339 1.00 14.85 184 ARG B CA 1
ATOM 3169 C C . ARG B 1 178 ? 7.568 6.746 -6.525 1.00 15.56 184 ARG B C 1
ATOM 3170 O O . ARG B 1 178 ? 8.649 7.338 -6.435 1.00 19.79 184 ARG B O 1
ATOM 3178 N N . VAL B 1 179 ? 7.159 6.131 -7.630 1.00 15.00 185 VAL B N 1
ATOM 3179 C CA . VAL B 1 179 ? 8.018 5.904 -8.785 1.00 18.69 185 VAL B CA 1
ATOM 3180 C C . VAL B 1 179 ? 7.460 6.690 -9.961 1.00 20.84 185 VAL B C 1
ATOM 3181 O O . VAL B 1 179 ? 6.294 6.515 -10.333 1.00 19.86 185 VAL B O 1
ATOM 3185 N N . SER B 1 180 ? 8.288 7.554 -10.542 1.00 21.90 186 SER B N 1
ATOM 3186 C CA . SER B 1 180 ? 7.922 8.226 -11.781 1.00 24.01 186 SER B CA 1
ATOM 3187 C C . SER B 1 180 ? 8.119 7.262 -12.943 1.00 22.61 186 SER B C 1
ATOM 3188 O O . SER B 1 180 ? 9.164 6.614 -13.051 1.00 20.60 186 SER B O 1
ATOM 3191 N N . ARG B 1 181 ? 7.110 7.154 -13.803 1.00 22.97 187 ARG B N 1
ATOM 3192 C CA . ARG B 1 181 ? 7.141 6.200 -14.907 1.00 25.56 187 ARG B CA 1
ATOM 3193 C C . ARG B 1 181 ? 7.663 6.894 -16.160 1.00 25.38 187 ARG B C 1
ATOM 3194 O O . ARG B 1 181 ? 6.952 7.694 -16.779 1.00 26.24 187 ARG B O 1
ATOM 3202 N N . ASP B 1 182 ? 8.903 6.587 -16.532 1.00 21.94 188 ASP B N 1
ATOM 3203 C CA . ASP B 1 182 ? 9.423 7.007 -17.826 1.00 26.63 188 ASP B CA 1
ATOM 3204 C C . ASP B 1 182 ? 9.121 5.978 -18.907 1.00 28.71 188 ASP B C 1
ATOM 3205 O O . ASP B 1 182 ? 8.846 6.346 -20.055 1.00 29.93 188 ASP B O 1
ATOM 3210 N N . ASP B 1 183 ? 9.156 4.697 -18.555 1.00 28.38 189 ASP B N 1
ATOM 3211 C CA . ASP B 1 183 ? 8.830 3.609 -19.470 1.00 29.83 189 ASP B CA 1
ATOM 3212 C C . ASP B 1 183 ? 8.512 2.370 -18.637 1.00 26.81 189 ASP B C 1
ATOM 3213 O O . ASP B 1 183 ? 8.410 2.438 -17.407 1.00 28.45 189 ASP B O 1
ATOM 3218 N N . ALA B 1 184 ? 8.362 1.227 -19.309 1.00 22.72 190 ALA B N 1
ATOM 3219 C CA . ALA B 1 184 ? 8.013 -0.013 -18.627 1.00 21.27 190 ALA B CA 1
ATOM 3220 C C . ALA B 1 184 ? 9.120 -0.528 -17.715 1.00 21.46 190 ALA B C 1
ATOM 3221 O O . ALA B 1 184 ? 8.869 -1.452 -16.934 1.00 22.03 190 ALA B O 1
ATOM 3223 N N . SER B 1 185 ? 10.325 0.034 -17.790 1.00 21.53 191 SER B N 1
ATOM 3224 C CA . SER B 1 185 ? 11.430 -0.417 -16.955 1.00 21.96 191 SER B CA 1
ATOM 3225 C C . SER B 1 185 ? 11.560 0.373 -15.660 1.00 20.70 191 SER B C 1
ATOM 3226 O O . SER B 1 185 ? 12.351 -0.020 -14.794 1.00 19.37 191 SER B O 1
ATOM 3229 N N . SER B 1 186 ? 10.798 1.460 -15.506 1.00 20.70 192 SER B N 1
ATOM 3230 C CA . SER B 1 186 ? 10.995 2.366 -14.377 1.00 20.43 192 SER B CA 1
ATOM 3231 C C . SER B 1 186 ? 10.650 1.702 -13.050 1.00 19.97 192 SER B C 1
ATOM 3232 O O . SER B 1 186 ? 11.376 1.866 -12.063 1.00 16.52 192 SER B O 1
ATOM 3235 N N . LEU B 1 187 ? 9.540 0.960 -13.000 1.00 19.21 193 LEU B N 1
ATOM 3236 C CA . LEU B 1 187 ? 9.093 0.391 -11.731 1.00 19.45 193 LEU B CA 1
ATOM 3237 C C . LEU B 1 187 ? 10.073 -0.655 -11.210 1.00 19.79 193 LEU B C 1
ATOM 3238 O O . LEU B 1 187 ? 10.406 -0.659 -10.019 1.00 22.17 193 LEU B O 1
ATOM 3243 N N . ALA B 1 188 ? 10.559 -1.540 -12.084 1.00 16.96 194 ALA B N 1
ATOM 3244 C CA . ALA B 1 188 ? 11.512 -2.552 -11.639 1.00 16.48 194 ALA B CA 1
ATOM 3245 C C . ALA B 1 188 ? 12.826 -1.919 -11.196 1.00 19.58 194 ALA B C 1
ATOM 3246 O O . ALA B 1 188 ? 13.435 -2.363 -10.217 1.00 20.97 194 ALA B O 1
ATOM 3248 N N . ALA B 1 189 ? 13.270 -0.870 -11.892 1.00 19.55 195 ALA B N 1
ATOM 3249 C CA . ALA B 1 189 ? 14.533 -0.230 -11.537 1.00 20.91 195 ALA B CA 1
ATOM 3250 C C . ALA B 1 189 ? 14.440 0.511 -10.208 1.00 19.98 195 ALA B C 1
ATOM 3251 O O . ALA B 1 189 ? 15.443 0.631 -9.494 1.00 18.10 195 ALA B O 1
ATOM 3253 N N . ALA B 1 190 ? 13.254 1.009 -9.855 1.00 18.19 196 ALA B N 1
ATOM 3254 C CA . ALA B 1 190 ? 13.102 1.743 -8.606 1.00 20.85 196 ALA B CA 1
ATOM 3255 C C . ALA B 1 190 ? 13.197 0.843 -7.384 1.00 21.94 196 ALA B C 1
ATOM 3256 O O . ALA B 1 190 ? 13.470 1.341 -6.286 1.00 19.76 196 ALA B O 1
ATOM 3258 N N . LEU B 1 191 ? 12.974 -0.460 -7.546 1.00 21.13 197 LEU B N 1
ATOM 3259 C CA . LEU B 1 191 ? 13.013 -1.373 -6.413 1.00 18.89 197 LEU B CA 1
ATOM 3260 C C . LEU B 1 191 ? 14.399 -1.379 -5.784 1.00 22.30 197 LEU B C 1
ATOM 3261 O O . LEU B 1 191 ? 15.412 -1.511 -6.478 1.00 19.94 197 LEU B O 1
ATOM 3266 N N . GLU B 1 192 ? 14.434 -1.223 -4.463 1.00 21.60 198 GLU B N 1
ATOM 3267 C CA . GLU B 1 192 ? 15.694 -1.206 -3.738 1.00 22.81 198 GLU B CA 1
ATOM 3268 C C . GLU B 1 192 ? 16.394 -2.553 -3.846 1.00 22.77 198 GLU B C 1
ATOM 3269 O O . GLU B 1 192 ? 15.773 -3.609 -3.703 1.00 19.29 198 GLU B O 1
ATOM 3275 N N . LEU B 1 193 ? 17.697 -2.510 -4.113 1.00 21.67 199 LEU B N 1
ATOM 3276 C CA . LEU B 1 193 ? 18.536 -3.704 -4.082 1.00 21.51 199 LEU B CA 1
ATOM 3277 C C . LEU B 1 193 ? 18.989 -3.902 -2.644 1.00 21.25 199 LEU B C 1
ATOM 3278 O O . LEU B 1 193 ? 19.905 -3.227 -2.169 1.00 23.03 199 LEU B O 1
ATOM 3283 N N . ARG B 1 194 ? 18.334 -4.821 -1.942 1.00 21.52 200 ARG B N 1
ATOM 3284 C CA . ARG B 1 194 ? 18.669 -5.136 -0.563 1.00 24.60 200 ARG B CA 1
ATOM 3285 C C . ARG B 1 194 ? 18.514 -6.638 -0.376 1.00 24.02 200 ARG B C 1
ATOM 3286 O O . ARG B 1 194 ? 18.303 -7.386 -1.336 1.00 27.02 200 ARG B O 1
ATOM 3294 N N . ASP B 1 195 ? 18.624 -7.086 0.871 1.00 24.18 201 ASP B N 1
ATOM 3295 C CA . ASP B 1 195 ? 18.386 -8.485 1.200 1.00 25.59 201 ASP B CA 1
ATOM 3296 C C . ASP B 1 195 ? 16.881 -8.703 1.294 1.00 23.91 201 ASP B C 1
ATOM 3297 O O . ASP B 1 195 ? 16.225 -8.174 2.197 1.00 26.74 201 ASP B O 1
ATOM 3302 N N . TRP B 1 196 ? 16.328 -9.459 0.347 1.00 23.62 202 TRP B N 1
ATOM 3303 C CA . TRP B 1 196 ? 14.903 -9.756 0.322 1.00 22.57 202 TRP B CA 1
ATOM 3304 C C . TRP B 1 196 ? 14.592 -11.150 0.853 1.00 22.49 202 TRP B C 1
ATOM 3305 O O . TRP B 1 196 ? 13.520 -11.691 0.562 1.00 21.53 202 TRP B O 1
ATOM 3316 N N . SER B 1 197 ? 15.501 -11.737 1.630 1.00 22.46 203 SER B N 1
ATOM 3317 C CA . SER B 1 197 ? 15.303 -13.095 2.124 1.00 24.51 203 SER B CA 1
ATOM 3318 C C . SER B 1 197 ? 14.061 -13.176 3.002 1.00 23.53 203 SER B C 1
ATOM 3319 O O . SER B 1 197 ? 13.858 -12.343 3.889 1.00 24.97 203 SER B O 1
ATOM 3322 N N . ASN B 1 198 ? 13.230 -14.186 2.742 1.00 26.15 204 ASN B N 1
ATOM 3323 C CA . ASN B 1 198 ? 12.008 -14.492 3.482 1.00 27.21 204 ASN B CA 1
ATOM 3324 C C . ASN B 1 198 ? 10.937 -13.416 3.349 1.00 25.29 204 ASN B C 1
ATOM 3325 O O . ASN B 1 198 ? 9.941 -13.451 4.086 1.00 21.75 204 ASN B O 1
ATOM 3330 N N . TRP B 1 199 ? 11.105 -12.461 2.438 1.00 25.07 205 TRP B N 1
ATOM 3331 C CA . TRP B 1 199 ? 10.053 -11.497 2.161 1.00 26.25 205 TRP B CA 1
ATOM 3332 C C . TRP B 1 199 ? 9.006 -12.106 1.229 1.00 28.32 205 TRP B C 1
ATOM 3333 O O . TRP B 1 199 ? 9.273 -13.053 0.485 1.00 31.82 205 TRP B O 1
ATOM 3344 N N . TYR B 1 200 ? 7.798 -11.550 1.285 1.00 23.81 206 TYR B N 1
ATOM 3345 C CA . TYR B 1 200 ? 6.718 -11.905 0.374 1.00 20.75 206 TYR B CA 1
ATOM 3346 C C . TYR B 1 200 ? 6.365 -10.694 -0.474 1.00 19.42 206 TYR B C 1
ATOM 3347 O O . TYR B 1 200 ? 6.281 -9.572 0.036 1.00 18.22 206 TYR B O 1
ATOM 3356 N N . CYS B 1 201 ? 6.145 -10.920 -1.766 1.00 19.47 207 CYS B N 1
ATOM 3357 C CA . CYS B 1 201 ? 5.857 -9.840 -2.699 1.00 14.95 207 CYS B CA 1
ATOM 3358 C C . CYS B 1 201 ? 4.466 -10.008 -3.291 1.00 16.10 207 CYS B C 1
ATOM 3359 O O . CYS B 1 201 ? 4.149 -11.057 -3.861 1.00 17.14 207 CYS B O 1
ATOM 3362 N N . TRP B 1 202 ? 3.649 -8.970 -3.158 1.00 15.66 208 TRP B N 1
ATOM 3363 C CA . TRP B 1 202 ? 2.378 -8.854 -3.861 1.00 16.53 208 TRP B CA 1
ATOM 3364 C C . TRP B 1 202 ? 2.514 -7.714 -4.860 1.00 17.73 208 TRP B C 1
ATOM 3365 O O . TRP B 1 202 ? 2.865 -6.591 -4.479 1.00 15.54 208 TRP B O 1
ATOM 3376 N N . ALA B 1 203 ? 2.253 -8.002 -6.132 1.00 18.08 209 ALA B N 1
ATOM 3377 C CA . ALA B 1 203 ? 2.442 -7.023 -7.196 1.00 18.10 209 ALA B CA 1
ATOM 3378 C C . ALA B 1 203 ? 1.201 -6.987 -8.072 1.00 19.29 209 ALA B C 1
ATOM 3379 O O . ALA B 1 203 ? 0.788 -8.018 -8.610 1.00 24.10 209 ALA B O 1
ATOM 3381 N N . GLY B 1 204 ? 0.610 -5.804 -8.211 1.00 16.65 210 GLY B N 1
ATOM 3382 C CA . GLY B 1 204 ? -0.478 -5.604 -9.138 1.00 13.87 210 GLY B CA 1
ATOM 3383 C C . GLY B 1 204 ? -0.317 -4.336 -9.956 1.00 14.41 210 GLY B C 1
ATOM 3384 O O . GLY B 1 204 ? -1.119 -3.405 -9.852 1.00 14.82 210 GLY B O 1
ATOM 3385 N N . PRO B 1 205 ? 0.734 -4.269 -10.791 1.00 17.28 211 PRO B N 1
ATOM 3386 C CA . PRO B 1 205 ? 0.975 -3.047 -11.562 1.00 16.21 211 PRO B CA 1
ATOM 3387 C C . PRO B 1 205 ? 0.523 -3.164 -13.008 1.00 16.02 211 PRO B C 1
ATOM 3388 O O . PRO B 1 205 ? -0.113 -4.150 -13.393 1.00 16.84 211 PRO B O 1
ATOM 3392 N N . GLU B 1 206 ? 0.855 -2.156 -13.811 1.00 15.59 212 GLU B N 1
ATOM 3393 C CA . GLU B 1 206 ? 0.586 -2.202 -15.241 1.00 15.97 212 GLU B CA 1
ATOM 3394 C C . GLU B 1 206 ? 1.316 -3.381 -15.879 1.00 17.47 212 GLU B C 1
ATOM 3395 O O . GLU B 1 206 ? 2.391 -3.790 -15.433 1.00 16.35 212 GLU B O 1
ATOM 3401 N N . ALA B 1 207 ? 0.711 -3.931 -16.938 1.00 20.12 213 ALA B N 1
ATOM 3402 C CA . ALA B 1 207 ? 1.179 -5.194 -17.507 1.00 23.44 213 ALA B CA 1
ATOM 3403 C C . ALA B 1 207 ? 2.617 -5.094 -18.006 1.00 21.74 213 ALA B C 1
ATOM 3404 O O . ALA B 1 207 ? 3.441 -5.976 -17.736 1.00 23.14 213 ALA B O 1
ATOM 3406 N N . GLY B 1 208 ? 2.935 -4.032 -18.750 1.00 18.97 214 GLY B N 1
ATOM 3407 C CA . GLY B 1 208 ? 4.286 -3.889 -19.271 1.00 21.76 214 GLY B CA 1
ATOM 3408 C C . GLY B 1 208 ? 5.320 -3.713 -18.176 1.00 21.68 214 GLY B C 1
ATOM 3409 O O . GLY B 1 208 ? 6.442 -4.217 -18.278 1.00 23.66 214 GLY B O 1
ATOM 3410 N N . ALA B 1 209 ? 4.958 -2.992 -17.114 1.00 18.71 215 ALA B N 1
ATOM 3411 C CA . ALA B 1 209 ? 5.863 -2.838 -15.984 1.00 17.21 215 ALA B CA 1
ATOM 3412 C C . ALA B 1 209 ? 5.949 -4.115 -15.160 1.00 18.78 215 ALA B C 1
ATOM 3413 O O . ALA B 1 209 ? 7.001 -4.403 -14.579 1.00 17.95 215 ALA B O 1
ATOM 3415 N N . LEU B 1 210 ? 4.866 -4.897 -15.102 1.00 17.08 216 LEU B N 1
ATOM 3416 C CA . LEU B 1 210 ? 4.901 -6.138 -14.332 1.00 18.00 216 LEU B CA 1
ATOM 3417 C C . LEU B 1 210 ? 5.886 -7.138 -14.929 1.00 20.18 216 LEU B C 1
ATOM 3418 O O . LEU B 1 210 ? 6.564 -7.864 -14.190 1.00 21.75 216 LEU B O 1
ATOM 3423 N N . LYS B 1 211 ? 5.983 -7.188 -16.262 1.00 18.53 217 LYS B N 1
ATOM 3424 C CA . LYS B 1 211 ? 6.906 -8.113 -16.915 1.00 22.45 217 LYS B CA 1
ATOM 3425 C C . LYS B 1 211 ? 8.328 -7.927 -16.402 1.00 23.44 217 LYS B C 1
ATOM 3426 O O . LYS B 1 211 ? 8.983 -8.889 -15.983 1.00 23.80 217 LYS B O 1
ATOM 3432 N N . GLN B 1 212 ? 8.817 -6.686 -16.423 1.00 23.87 218 GLN B N 1
ATOM 3433 C CA . GLN B 1 212 ? 10.172 -6.407 -15.969 1.00 24.49 218 GLN B CA 1
ATOM 3434 C C . GLN B 1 212 ? 10.298 -6.465 -14.452 1.00 25.45 218 GLN B C 1
ATOM 3435 O O . GLN B 1 212 ? 11.404 -6.683 -13.946 1.00 25.52 218 GLN B O 1
ATOM 3441 N N . VAL B 1 213 ? 9.195 -6.292 -13.718 1.00 23.01 219 VAL B N 1
ATOM 3442 C CA . VAL B 1 213 ? 9.235 -6.456 -12.267 1.00 23.02 219 VAL B CA 1
ATOM 3443 C C . VAL B 1 213 ? 9.412 -7.926 -11.904 1.00 22.51 219 VAL B C 1
ATOM 3444 O O . VAL B 1 213 ? 10.263 -8.279 -11.078 1.00 23.53 219 VAL B O 1
ATOM 3448 N N . ARG B 1 214 ? 8.611 -8.805 -12.515 1.00 22.14 220 ARG B N 1
ATOM 3449 C CA . ARG B 1 214 ? 8.731 -10.235 -12.237 1.00 25.56 220 ARG B CA 1
ATOM 3450 C C . ARG B 1 214 ? 10.125 -10.751 -12.574 1.00 26.21 220 ARG B C 1
ATOM 3451 O O . ARG B 1 214 ? 10.693 -11.558 -11.828 1.00 26.34 220 ARG B O 1
ATOM 3459 N N . THR B 1 215 ? 10.694 -10.295 -13.693 1.00 27.30 221 THR B N 1
ATOM 3460 C CA . THR B 1 215 ? 12.035 -10.728 -14.068 1.00 28.28 221 THR B CA 1
ATOM 3461 C C . THR B 1 215 ? 13.058 -10.330 -13.011 1.00 28.40 221 THR B C 1
ATOM 3462 O O . THR B 1 215 ? 13.961 -11.110 -12.684 1.00 29.97 221 THR B O 1
ATOM 3466 N N . ARG B 1 216 ? 12.924 -9.126 -12.451 1.00 26.65 222 ARG B N 1
ATOM 3467 C CA . ARG B 1 216 ? 13.856 -8.691 -11.415 1.00 26.22 222 ARG B CA 1
ATOM 3468 C C . ARG B 1 216 ? 13.646 -9.467 -10.119 1.00 24.29 222 ARG B C 1
ATOM 3469 O O . ARG B 1 216 ? 14.618 -9.851 -9.458 1.00 25.34 222 ARG B O 1
ATOM 3477 N N . LEU B 1 217 ? 12.387 -9.718 -9.745 1.00 20.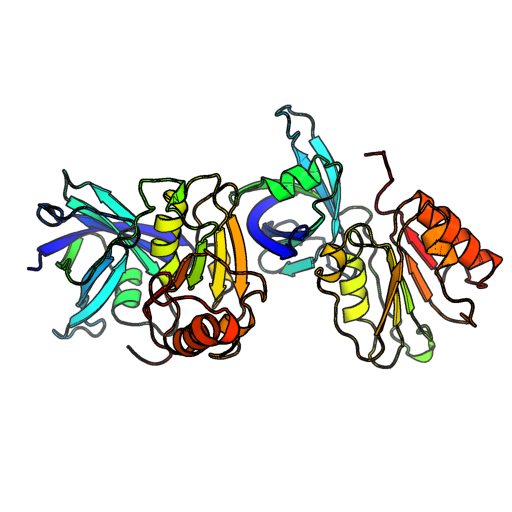04 223 LEU B N 1
ATOM 3478 C CA . LEU B 1 217 ? 12.110 -10.453 -8.513 1.00 15.19 223 LEU B CA 1
ATOM 3479 C C . LEU B 1 217 ? 12.699 -11.857 -8.557 1.00 19.13 223 LEU B C 1
ATOM 3480 O O . LEU B 1 217 ? 13.252 -12.342 -7.561 1.00 19.01 223 LEU B O 1
ATOM 3485 N N . ARG B 1 218 ? 12.603 -12.522 -9.708 1.00 20.01 224 ARG B N 1
ATOM 3486 C CA . ARG B 1 218 ? 13.021 -13.915 -9.803 1.00 24.83 224 ARG B CA 1
ATOM 3487 C C . ARG B 1 218 ? 14.530 -14.041 -9.984 1.00 27.20 224 ARG B C 1
ATOM 3488 O O . ARG B 1 218 ? 15.184 -14.811 -9.274 1.00 31.47 224 ARG B O 1
ATOM 3496 N N . ASP B 1 219 ? 15.097 -13.289 -10.928 1.00 24.80 225 ASP B N 1
ATOM 3497 C CA . ASP B 1 219 ? 16.501 -13.469 -11.283 1.00 29.41 225 ASP B CA 1
ATOM 3498 C C . ASP B 1 219 ? 17.430 -12.735 -10.322 1.00 30.17 225 ASP B C 1
ATOM 3499 O O . ASP B 1 219 ? 18.335 -13.343 -9.738 1.00 34.64 225 ASP B O 1
ATOM 3504 N N . GLU B 1 220 ? 17.229 -11.428 -10.148 1.00 24.59 226 GLU B N 1
ATOM 3505 C CA . GLU B 1 220 ? 18.174 -10.642 -9.362 1.00 26.84 226 GLU B CA 1
ATOM 3506 C C . GLU B 1 220 ? 17.884 -10.720 -7.867 1.00 28.34 226 GLU B C 1
ATOM 3507 O O . GLU B 1 220 ? 18.812 -10.848 -7.060 1.00 30.83 226 GLU B O 1
ATOM 3513 N N . PHE B 1 221 ? 16.612 -10.642 -7.477 1.00 25.74 227 PHE B N 1
ATOM 3514 C CA . PHE B 1 221 ? 16.249 -10.662 -6.067 1.00 27.84 227 PHE B CA 1
ATOM 3515 C C . PHE B 1 221 ? 16.114 -12.070 -5.500 1.00 30.94 227 PHE B C 1
ATOM 3516 O O . PHE B 1 221 ? 16.081 -12.224 -4.275 1.00 29.69 227 PHE B O 1
ATOM 3524 N N . GLY B 1 222 ? 16.032 -13.091 -6.348 1.00 22.61 228 GLY B N 1
ATOM 3525 C CA . GLY B 1 222 ? 15.979 -14.456 -5.861 1.00 26.26 228 GLY B CA 1
ATOM 3526 C C . GLY B 1 222 ? 14.692 -14.828 -5.163 1.00 27.57 228 GLY B C 1
ATOM 3527 O O . GLY B 1 222 ? 14.693 -15.734 -4.324 1.00 29.96 228 GLY B O 1
ATOM 3528 N N . PHE B 1 223 ? 13.594 -14.152 -5.482 1.00 24.84 229 PHE B N 1
ATOM 3529 C CA . PHE B 1 223 ? 12.305 -14.490 -4.886 1.00 24.73 229 PHE B CA 1
ATOM 3530 C C . PHE B 1 223 ? 11.844 -15.863 -5.365 1.00 25.87 229 PHE B C 1
ATOM 3531 O O . PHE B 1 223 ? 11.872 -16.135 -6.572 1.00 26.37 229 PHE B O 1
ATOM 3539 N N . PRO B 1 224 ? 11.422 -16.748 -4.467 1.00 24.42 230 PRO B N 1
ATOM 3540 C CA . PRO B 1 224 ? 10.777 -17.990 -4.902 1.00 26.69 230 PRO B CA 1
ATOM 3541 C C . PRO B 1 224 ? 9.402 -17.705 -5.485 1.00 28.31 230 PRO B C 1
ATOM 3542 O O . PRO B 1 224 ? 8.796 -16.660 -5.242 1.00 31.20 230 PRO B O 1
ATOM 3546 N N . LYS B 1 225 ? 8.906 -18.667 -6.267 1.00 31.19 231 LYS B N 1
ATOM 3547 C CA . LYS B 1 225 ? 7.583 -18.511 -6.862 1.00 33.29 231 LYS B CA 1
ATOM 3548 C C . LYS B 1 225 ? 6.496 -18.482 -5.795 1.00 28.15 231 LYS B C 1
ATOM 3549 O O . LYS B 1 225 ? 5.528 -17.722 -5.908 1.00 25.43 231 LYS B O 1
ATOM 3555 N N . ARG B 1 226 ? 6.643 -19.292 -4.744 1.00 31.13 232 ARG B N 1
ATOM 3556 C CA . ARG B 1 226 ? 5.605 -19.378 -3.723 1.00 34.30 232 ARG B CA 1
ATOM 3557 C C . ARG B 1 226 ? 5.524 -18.133 -2.850 1.00 31.86 232 ARG B C 1
ATOM 3558 O O . ARG B 1 226 ? 4.548 -17.983 -2.109 1.00 32.55 232 ARG B O 1
ATOM 3566 N N . GLU B 1 227 ? 6.516 -17.245 -2.914 1.00 28.25 233 GLU B N 1
ATOM 3567 C CA . GLU B 1 227 ? 6.518 -16.015 -2.134 1.00 26.47 233 GLU B CA 1
ATOM 3568 C C . GLU B 1 227 ? 6.254 -14.782 -2.994 1.00 23.31 233 GLU B C 1
ATOM 3569 O O . GLU B 1 227 ? 6.531 -13.657 -2.564 1.00 20.41 233 GLU B O 1
ATOM 3575 N N . VAL B 1 228 ? 5.732 -14.972 -4.204 1.00 19.45 234 VAL B N 1
ATOM 3576 C CA . VAL B 1 228 ? 5.358 -13.873 -5.088 1.00 18.71 234 VAL B CA 1
ATOM 3577 C C . VAL B 1 228 ? 3.953 -14.132 -5.615 1.00 21.80 234 VAL B C 1
ATOM 3578 O O . VAL B 1 228 ? 3.649 -15.243 -6.063 1.00 23.95 234 VAL B O 1
ATOM 3582 N N . TYR B 1 229 ? 3.097 -13.114 -5.551 1.00 18.21 235 TYR B N 1
ATOM 3583 C CA . TYR B 1 229 ? 1.860 -13.082 -6.323 1.00 18.93 235 TYR B CA 1
ATOM 3584 C C . TYR B 1 229 ? 1.881 -11.836 -7.194 1.00 18.90 235 TYR B C 1
ATOM 3585 O O . TYR B 1 229 ? 1.975 -10.718 -6.678 1.00 17.47 235 TYR B O 1
ATOM 3594 N N . ALA B 1 230 ? 1.784 -12.031 -8.506 1.00 22.75 236 ALA B N 1
ATOM 3595 C CA . ALA B 1 230 ? 1.879 -10.935 -9.463 1.00 26.03 236 ALA B CA 1
ATOM 3596 C C . ALA B 1 230 ? 0.782 -11.092 -10.502 1.00 25.67 236 ALA B C 1
ATOM 3597 O O . ALA B 1 230 ? 0.681 -12.138 -11.150 1.00 27.19 236 ALA B O 1
ATOM 3599 N N . GLN B 1 231 ? -0.034 -10.054 -10.657 1.00 22.74 237 GLN B N 1
ATOM 3600 C CA . GLN B 1 231 ? -1.122 -10.042 -11.624 1.00 22.22 237 GLN B CA 1
ATOM 3601 C C . GLN B 1 231 ? -1.192 -8.659 -12.248 1.00 17.57 237 GLN B C 1
ATOM 3602 O O . GLN B 1 231 ? -1.171 -7.653 -11.533 1.00 18.04 237 GLN B O 1
ATOM 3608 N N . ALA B 1 232 ? -1.251 -8.608 -13.575 1.00 16.84 238 ALA B N 1
ATOM 3609 C CA . ALA B 1 232 ? -1.395 -7.334 -14.266 1.00 14.28 238 ALA B CA 1
ATOM 3610 C C . ALA B 1 232 ? -2.806 -6.799 -14.050 1.00 15.79 238 ALA B C 1
ATOM 3611 O O . ALA B 1 232 ? -3.787 -7.476 -14.368 1.00 18.32 238 ALA B O 1
ATOM 3613 N N . TYR B 1 233 ? -2.909 -5.591 -13.498 1.00 17.94 239 TYR B N 1
ATOM 3614 C CA . TYR B 1 233 ? -4.211 -4.983 -13.254 1.00 15.62 239 TYR B CA 1
ATOM 3615 C C . TYR B 1 233 ? -4.719 -4.175 -14.438 1.00 15.73 239 TYR B C 1
ATOM 3616 O O . TYR B 1 233 ? -5.935 -4.004 -14.577 1.00 15.64 239 TYR B O 1
ATOM 3625 N N . TRP B 1 234 ? -3.828 -3.685 -15.294 1.00 12.72 240 TRP B N 1
ATOM 3626 C CA . TRP B 1 234 ? -4.237 -2.996 -16.509 1.00 16.12 240 TRP B CA 1
ATOM 3627 C C . TRP B 1 234 ? -3.070 -3.017 -17.485 1.00 19.83 240 TRP B C 1
ATOM 3628 O O . TRP B 1 234 ? -1.947 -3.384 -17.133 1.00 19.84 240 TRP B O 1
ATOM 3639 N N . THR B 1 235 ? -3.355 -2.629 -18.727 1.00 18.94 241 THR B N 1
ATOM 3640 C CA . THR B 1 235 ? -2.363 -2.633 -19.793 1.00 19.94 241 THR B CA 1
ATOM 3641 C C . THR B 1 235 ? -2.371 -1.280 -20.488 1.00 24.31 241 THR B C 1
ATOM 3642 O O . THR B 1 235 ? -3.438 -0.762 -20.836 1.00 23.74 241 THR B O 1
ATOM 3646 N N . GLU B 1 236 ? -1.182 -0.713 -20.680 1.00 21.06 242 GLU B N 1
ATOM 3647 C CA . GLU B 1 236 ? -1.053 0.591 -21.318 1.00 20.85 242 GLU B CA 1
ATOM 3648 C C . GLU B 1 236 ? -1.487 0.518 -22.778 1.00 22.26 242 GLU B C 1
ATOM 3649 O O . GLU B 1 236 ? -1.038 -0.353 -23.532 1.00 20.12 242 GLU B O 1
ATOM 3655 N N . GLY B 1 237 ? -2.369 1.434 -23.174 1.00 24.67 243 GLY B N 1
ATOM 3656 C CA . GLY B 1 237 ? -2.818 1.512 -24.550 1.00 27.74 243 GLY B CA 1
ATOM 3657 C C . GLY B 1 237 ? -3.762 0.419 -24.995 1.00 32.31 243 GLY B C 1
ATOM 3658 O O . GLY B 1 237 ? -4.086 0.353 -26.184 1.00 34.76 243 GLY B O 1
ATOM 3659 N N . ARG B 1 238 ? -4.216 -0.443 -24.085 1.00 31.89 244 ARG B N 1
ATOM 3660 C CA . ARG B 1 238 ? -5.095 -1.549 -24.436 1.00 36.52 244 ARG B CA 1
ATOM 3661 C C . ARG B 1 238 ? -6.137 -1.740 -23.342 1.00 35.44 244 ARG B C 1
ATOM 3662 O O . ARG B 1 238 ? -5.959 -1.307 -22.202 1.00 32.81 244 ARG B O 1
ATOM 3670 N N . ALA B 1 239 ? -7.230 -2.405 -23.704 1.00 36.29 245 ALA B N 1
ATOM 3671 C CA . ALA B 1 239 ? -8.290 -2.705 -22.749 1.00 36.56 245 ALA B CA 1
ATOM 3672 C C . ALA B 1 239 ? -8.011 -4.020 -22.027 1.00 38.51 245 ALA B C 1
ATOM 3673 O O . ALA B 1 239 ? -8.313 -4.166 -20.841 1.00 39.54 245 ALA B O 1
#

Nearest PDB structures (foldseek):
  6tek-assembly1_B  TM=1.003E+00  e=1.625E-51  Mycolicibacterium thermoresistibile
  8c4l-assembly1_B  TM=8.519E-01  e=1.844E-20  Shewanella bicestrii
  7xlz-assembly2_B  TM=8.355E-01  e=1.999E-19  Vibrio anguillarum 775
  7lrn-assembly1_A  TM=8.270E-01  e=1.041E-18  Acinetobacter baumannii
  7lrn-assembly2_B  TM=8.219E-01  e=2.168E-18  Acinetobacter baumannii

B-factor: mean 23.94, std 10.57, range [6.78, 78.1]

Foldseek 3Di:
DKFKKFWADWDCLFVFKIKTKIATQCQLPPDDAAQFFKKWWFFQDPVDDRHTDIAIFGWQQADNVGRMTITMDGCDPPGDRVNVCSVDPDGGDMIIMGGDPGDHDDADPDPVLGFLEEEEAAALRCQSNVQSVQVHDDQNRAYEYEYEDDDPRRVSNDHHDHNRYDYHYWYDPDLCGRLVPDDQDACPRYAYEYAYEPSVLVSNVCCCVPPNPHDPVSYHYDYNHYPPDD/DKFKKFWADKDPLFPFKIKTKIATQCACPVPDAAQFFKKWWFFQDPVDDRHTDIAIFGWQQADNNTRMTITMDGCDPPHDRVNVCSVDPDTGDMIMMGGDDGDHDDADPDPVLGFQAEEEAAALRCQSNVQRVQVHDDQNHAYEYEYEDDDPRRVSNDHHDHNRYDYHYWHDPDLCGRLVPDDPDQCPRYAYEYAYAPSVQVNNVVCCVPVNVHDPVRYDYDHNHYPPDD

Sequence (460 aa):
RDHQATVVDKEYIAPHFVRVRLVSPTLFDEVIVEPTSWLRFWFPDPDGSDTEFQRAYTITESDPETGRFAVDMVLHEPAGPASTWARTVEPGATIAVMSMGSRGFSVPEDPEDRPVGYLLIGDSASTPAINGIIEVVPHDIPIELYLEQHHDDDVLIPLAEHPRLRVHRVSRDDASSLAAALELRDWSNWYCWAGPEAGALKQVRTRLRDEFGFPKREVYAQAYWTEGRARDHQATVVDKEYIAPHFVRVRLVSPTLFDEVIVEPTSWLRFWFPDPDGSDTEFQRAYTITESDPETGRFAVDMVLHEPAGPASTWARTVEPGATIAVMSMGSRGFSVPEDPEDRPVGYLLIGDSASTPAINGIIEVVPHDIPIELYLEQHHDDDVLIPLAEHPRLRVHRVSRDDASSLAAALELRDWSNWYCWAGPEAGALKQVRTRLRDEFGFPKREVYAQAYWTEGRA

Organism: Mycolicibacterium thermoresistibile (NCBI:txid1797)

Secondary structure (DSSP, 8-state):
--EEEEEEEEEEEETTEEEEEEE-TTGGGS----TT-EEEEEEEPTTS-S-EEEEEEEEEEEETTTTEEEEEEE--SS--HHHHHHHH--TT-EEEEE--S-------SSGGGS-SEEEEEE-STTHHHHHHHHHHS-TTS-EEEEEEE-SGGGGGSPPPP-TTEEEEEEE-SSTTHHHHHS--S--TTEEEEE--BHHHHHHHHHHHHHTS---GGGEEE---BBTTB-/--EEEEEEEEEEEETTEEEEEEE-TTTTTT----TT-EEEEEEEPTTS-S-EEEEEEEEEEEETTTTEEEEEEE--SS--HHHHHHHH--TT-EEEEE--S-PPP---SSGGGS-S-EEEEE-GGGHHHHHHHHTTS-TTS-EEEEEEE-SGGGGGS-----TTEEEEEEE-SSTTHHHHHS--S--TT-EEEE--BHHHHHHHHHIIIIIS---GGGEEE---BBTTB-

Radius of gyration: 25.99 Å; Cα contacts (8 Å, |Δi|>4): 977; chains: 2; bounding box: 75×57×54 Å

Solvent-accessible surface area: 23184 Å² total; per-residue (Å²): 238,74,45,119,0,50,2,17,3,25,14,19,47,6,37,86,5,0,51,0,32,0,38,1,94,71,1,18,98,161,21,142,50,81,30,11,10,51,0,68,1,58,0,63,26,68,137,67,60,144,78,101,59,73,66,62,33,9,16,44,59,45,56,86,163,64,0,47,4,0,1,11,0,23,23,79,140,118,61,20,26,5,2,21,14,0,125,80,9,64,64,53,37,87,7,16,0,36,35,110,56,37,157,32,15,85,30,48,162,70,93,164,97,75,15,83,0,2,0,0,0,0,1,12,38,0,2,11,0,0,31,23,0,1,119,67,4,30,135,108,12,32,0,9,0,8,7,2,38,59,77,127,46,17,79,90,12,72,44,11,157,21,92,120,35,165,59,62,85,11,86,51,130,76,29,47,17,0,7,78,42,4,77,130,94,98,7,68,121,11,34,0,6,0,0,0,4,18,18,0,12,147,75,0,95,77,35,0,115,112,109,15,59,5,73,145,208,47,22,45,22,87,35,65,88,50,103,82,181,127,232,80,47,116,0,49,2,60,58,47,78,111,49,6,69,94,5,0,47,0,50,0,38,1,93,73,2,9,91,174,50,138,50,76,29,7,12,49,2,76,1,58,1,64,25,71,136,66,62,143,78,103,59,75,61,61,34,10,20,41,58,50,61,87,163,63,0,127,4,0,0,12,0,23,24,74,145,115,55,19,24,4,2,20,17,0,121,79,9,119,72,54,37,86,7,17,0,40,38,123,54,38,95,25,9,85,31,47,166,60,90,162,98,71,13,76,0,3,0,0,0,0,2,12,38,0,4,10,0,0,32,23,0,1,118,67,4,31,132,107,13,30,0,8,0,7,7,2,44,60,87,101,36,16,7,61,10,72,38,10,105,12,90,120,26,79,11,29,32,10,84,50,127,76,30,47,16,0,7,77,42,4,67,122,96,98,12,69,110,10,36,0,1,0,0,0,4,18,20,0,12,151,77,0,96,80,42,0,97,116,93,22,52,7,73,144,205,44,23,59,18,88,35,69,90,51,110,83,191,116

InterPro domains:
  IPR003439 ABC transporter-like, ATP-binding domain [PF00005] (671-818)
  IPR003439 ABC transporter-like, ATP-binding domain [PS50893] (654-887)
  IPR003593 AAA+ ATPase domain [SM00382] (679-864)
  IPR007037 SIP-like, Rossmann fold domain [PF04954] (133-243)
  IPR011527 ABC transporter type 1, transmembrane domain [PF00664] (330-596)
  IPR011527 ABC transporter type 1, transmembrane domain [PS50929] (331-613)
  IPR013113 Siderophore-interacting, FAD-binding [PF08021] (59-113)
  IPR017871 ABC transporter-like, conserved site [PS00211] (790-804)
  IPR017927 FAD-binding domain, ferredoxin reductase-type [PS51384] (15-124)
  IPR017938 Riboflavin synthase-like beta-barrel [SSF63380] (14-113)
  IPR027417 P-loop containing nucleoside triphosphate hydrolase [G3DSA:3.40.50.300] (646-895)
  IPR027417 P-loop containing nucleoside triphosphate hydrolase [SSF52540] (650-886)
  IPR036640 ABC transporter type 1, transmembrane domain superfamily [G3DSA:1.20.1560.10] (320-629)
  IPR036640 ABC transporter type 1, transmembrane domain superfamily [SSF90123] (321-629)
  IPR039261 Ferredoxin-NADP reductase (FNR), nucleotide-binding domain [G3DSA:3.40.50.80] (131-261)
  IPR039421 Type 1 protein exporter [PTHR24221] (345-883)